Protein AF-0000000074785417 (afdb_homodimer)

Solvent-accessible surface area (backbone atoms only — not comparable to full-atom values): 43803 Å² total; per-residue (Å²): 133,82,87,81,85,87,78,79,74,68,74,88,86,73,84,75,78,75,79,77,82,79,79,73,81,64,69,56,46,67,55,46,48,79,81,77,87,73,81,76,75,79,80,70,82,75,77,81,74,76,72,77,64,80,66,74,60,75,70,67,65,71,69,70,76,46,69,64,57,54,44,50,73,61,47,53,47,48,69,17,45,48,51,49,50,52,49,50,43,44,72,74,61,37,99,59,80,80,42,28,38,32,35,42,69,28,52,47,34,56,50,49,51,57,57,40,71,81,38,90,83,28,35,28,35,31,32,20,74,50,57,67,36,46,55,48,15,56,72,65,48,47,62,73,32,62,93,66,42,67,80,34,47,49,42,26,44,28,46,73,82,44,47,54,74,9,23,32,56,39,80,53,69,75,70,76,70,78,64,80,76,71,71,72,76,69,70,90,64,83,73,78,73,77,67,78,80,70,90,64,78,69,69,54,55,50,64,76,42,40,43,70,76,49,90,66,80,58,18,28,34,36,37,30,50,91,42,46,66,22,61,48,73,45,69,70,57,45,25,51,32,44,33,52,55,58,70,43,33,25,84,89,33,19,37,40,38,34,39,45,69,40,40,57,53,68,46,31,65,40,69,38,28,32,76,49,96,79,31,34,42,33,45,36,34,42,62,16,25,50,53,67,34,31,35,41,40,33,33,32,38,35,46,64,93,81,41,66,44,72,64,67,42,74,43,68,30,27,70,72,52,56,51,57,52,51,52,34,40,44,72,41,64,40,77,44,76,45,48,27,41,31,80,41,61,50,64,87,40,64,65,35,22,59,48,52,54,43,59,63,82,58,60,72,37,77,58,88,64,42,66,56,43,50,23,32,40,31,40,41,40,33,32,47,122,131,86,92,79,75,79,72,63,78,74,81,82,86,84,74,87,72,79,82,73,82,65,81,78,79,64,66,41,26,87,38,51,46,66,85,80,81,72,84,78,72,78,80,69,82,79,74,81,77,75,74,78,65,79,67,72,60,75,71,66,66,72,69,71,76,44,70,66,57,55,43,49,73,72,64,55,38,48,70,14,36,48,50,48,50,52,49,50,42,44,73,75,62,38,100,59,81,80,43,28,37,32,33,41,70,27,52,47,35,59,50,50,51,57,57,40,70,81,37,90,81,27,34,27,36,32,33,21,75,50,59,67,37,46,55,49,17,56,72,63,48,47,61,74,34,62,92,65,43,68,82,33,45,49,42,26,45,29,46,72,83,45,46,55,73,9,23,31,57,39,79,54,67,78,68,79,70,79,67,79,75,72,72,70,75,69,68,91,65,84,72,79,73,78,68,78,82,69,86,65,78,69,73,56,56,50,69,78,42,40,43,70,76,49,93,67,79,58,18,28,33,38,35,31,52,90,42,47,65,22,60,49,75,45,67,70,55,46,24,50,32,43,32,52,56,57,70,45,34,26,86,90,33,19,36,39,39,34,32,46,68,41,40,59,53,66,47,32,65,41,71,38,28,31,78,49,96,77,31,35,41,34,45,36,34,41,61,17,24,50,54,70,34,32,34,41,39,32,34,31,38,35,46,62,93,82,39,66,43,72,65,66,43,73,43,67,30,26,71,73,51,57,50,55,52,49,52,36,41,44,72,40,63,40,78,44,77,46,47,28,41,30,81,41,64,49,63,86,38,65,65,36,22,58,48,57,61,38,60,60,81,61,62,72,39,77,56,88,62,41,69,57,42,50,23,32,39,28,39,41,38,33,32,47,121

Organism: Zingiber officinale (NCBI:txid94328)

pLDDT: mean 76.95, std 28.51, range [14.61, 98.88]

Foldseek 3Di:
DDDDDDDPDPDDDDDPPCPDDPVVVDAQDDFQADADPPPPPPPPDDDPPVPPPPPPPPCPVPPPPALLNVCCQRGDDLVNVVVVQQVLLCVPQNPDGFAEEEEEQCQLVQNQLVSCQPDVSHAYEYEHQDVVSPVVNVVPRQVVPPPCSVVRYWYWHDDLLCQQQTFTFDQPDPPPPPPPPPPPPDPPQPQPPPPDDDPPPPRSRRRRDGPNPDDDAQGQEYEYEPQNLQLPQDLVSSLSSLLSNLVRHDPSKHKYKYKAKDFPQLQAWAKAWADHDQKIKIWTWHHADPVRQKIKIFIKIGGPDPDIDGSSDMGIGHHDDPVSSVVSNVVSPFDDKWKWKWDFDACVDPVCRHHVYGDSPIHTDTDPDDDGDRMMMMMMMTMRD/DDDDDPVCPDDDDDDPDPDDCPVPQDAQPLHLADDDPPDPPPPPDDDDPPPPPPPPPPCPVPPPCALLNVCCQPQGDLRNVVVVQQVLLCVPQNPDGFAEEEEEQCQLVQNQLVSCVPDVSHAYEYEHQDVVSPVVNVVPRQVVPPPCSVVRYWYWHDDLLCQQQTFTFDQPPPPPPPPPPPVPPPPPPPQPPPPDDDPPPPRSRPRRDGPNPDDDAQGQEYEYHPQNLQLPQDLVSSLSSLLSNLVRHDPSKHKYKYKAKDFPQLQAWAWAWADDDQKIKIWTWHHADPVRQKIKIFIKIGGPDPDIDGSSDMGIGHHDDPVSSVVSNVVSPFDDKWKWKWDFDACVDPVCRHHVGGDNPIHTDTDPDDDGDRMMMMMMMTMRD

InterPro domains:
  IPR029063 S-adenosyl-L-methionine-dependent methyltransferase superfamily [G3DSA:3.40.50.150] (209-339)
  IPR029063 S-adenosyl-L-methionine-dependent methyltransferase superfamily [SSF53335] (104-350)

Nearest PDB structures (foldseek):
  8r4z-assembly1_A  TM=6.865E-01  e=2.209E-05  Pseudomonas syringae
  6p3m-assembly1_A-2  TM=7.490E-01  e=6.582E-05  Glaucium flavum
  5koc-assembly1_B  TM=6.719E-01  e=2.992E-05  Thalictrum flavum subsp. glaucum
  8pha-assembly1_A  TM=5.284E-01  e=1.842E-05  Pleurotus sapidus
  1p91-assembly1_A  TM=3.942E-01  e=1.210E-03  Escherichia coli

Radius of gyration: 36.4 Å; Cα contacts (8 Å, |Δi|>4): 1397; chains: 2; bounding box: 126×120×118 Å

Sequence (770 aa):
MGKRGKKHRESPRHRSGGGGDDNDDSLPSAAYDLPLPTDQQELSDPEEKEDNDDGEGADWSSTALSKFHLYQLSVQSPKGDISYMQKFFLMYVGGRFPLHLQEDFCGTALLSCEWLRSDPRRTAVGVDLDLESLNWCFDNNLGKLGADGYSRISLFHGNVLHPQQSCLVTRQEQDLIKDPFLSAQIGSSARVNATEGNGSVNQVTSMTSLMEKYALPNRDIVCAFNYSCCCLHKRKDLILYFKHSLNVLSKKGGIFVMDLYGGVSSECKLRLQRRISNFTYVWEQEEFDILNRKTRISLHFHLGKQHSIRHAFSYDWRLWSIPEIKDCLEEAGFRSIHVWIRKMPDTLDDHNRQEFNADRDVKYEELSSFPQQDAWNAYIVAVSCMGKRGKKHRESPRHRSGGGGDDNDDSLPSAAYDLPLPTDQQELSDPEEKEDNDDGEGADWSSTALSKFHLYQLSVQSPKGDISYMQKFFLMYVGGRFPLHLQEDFCGTALLSCEWLRSDPRRTAVGVDLDLESLNWCFDNNLGKLGADGYSRISLFHGNVLHPQQSCLVTRQEQDLIKDPFLSAQIGSSARVNATEGNGSVNQVTSMTSLMEKYALPNRDIVCAFNYSCCCLHKRKDLILYFKHSLNVLSKKGGIFVMDLYGGVSSECKLRLQRRISNFTYVWEQEEFDILNRKTRISLHFHLGKQHSIRHAFSYDWRLWSIPEIKDCLEEAGFRSIHVWIRKMPDTLDDHNRQEFNADRDVKYEELSSFPQQDAWNAYIVAVSC

Structure (mmCIF, N/CA/C/O backbone):
data_AF-0000000074785417-model_v1
#
loop_
_entity.id
_entity.type
_entity.pdbx_description
1 polymer 'S-adenosyl-L-methionine-dependent methyltransferase superfamily protein'
#
loop_
_atom_site.group_PDB
_atom_site.id
_atom_site.type_symbol
_atom_site.label_atom_id
_atom_site.label_alt_id
_atom_site.label_comp_id
_atom_site.label_asym_id
_atom_site.label_entity_id
_atom_site.label_seq_id
_atom_site.pdbx_PDB_ins_code
_atom_site.Cartn_x
_atom_site.Cartn_y
_atom_site.Cartn_z
_atom_site.occupancy
_atom_site.B_iso_or_equiv
_atom_site.auth_seq_id
_atom_site.auth_comp_id
_atom_site.auth_asym_id
_atom_site.auth_atom_id
_atom_site.pdbx_PDB_model_num
ATOM 1 N N . MET A 1 1 ? 74.125 -39.406 -40.906 1 18.95 1 MET A N 1
ATOM 2 C CA . MET A 1 1 ? 73.688 -38.031 -40.906 1 18.95 1 MET A CA 1
ATOM 3 C C . MET A 1 1 ? 72.438 -37.875 -41.812 1 18.95 1 MET A C 1
ATOM 5 O O . MET A 1 1 ? 71.875 -36.781 -41.938 1 18.95 1 MET A O 1
ATOM 9 N N . GLY A 1 2 ? 72.5 -38.594 -42.812 1 15.21 2 GLY A N 1
ATOM 10 C CA . GLY A 1 2 ? 71.688 -38.188 -43.938 1 15.21 2 GLY A CA 1
ATOM 11 C C . GLY A 1 2 ? 70.188 -38.062 -43.625 1 15.21 2 GLY A C 1
ATOM 12 O O . GLY A 1 2 ? 69.75 -38.438 -42.531 1 15.21 2 GLY A O 1
ATOM 13 N N . LYS A 1 3 ? 69.25 -38.5 -44.531 1 15.13 3 LYS A N 1
ATOM 14 C CA . LYS A 1 3 ? 68.312 -37.875 -45.469 1 15.13 3 LYS A CA 1
ATOM 15 C C . LYS A 1 3 ? 66.938 -37.812 -44.906 1 15.13 3 LYS A C 1
ATOM 17 O O . LYS A 1 3 ? 66.562 -38.594 -44.031 1 15.13 3 LYS A O 1
ATOM 22 N N . ARG A 1 4 ? 65.875 -37.219 -45.625 1 14.78 4 ARG A N 1
ATOM 23 C CA . ARG A 1 4 ? 64.875 -36.156 -45.75 1 14.78 4 ARG A CA 1
ATOM 24 C C . ARG A 1 4 ? 63.469 -36.719 -45.625 1 14.78 4 ARG A C 1
ATOM 26 O O . ARG A 1 4 ? 62.5 -35.969 -45.562 1 14.78 4 ARG A O 1
ATOM 33 N N . GLY A 1 5 ? 63.219 -38.062 -45.906 1 15.16 5 GLY A N 1
ATOM 34 C CA . GLY A 1 5 ? 62.094 -38.281 -46.812 1 15.16 5 GLY A CA 1
ATOM 35 C C . GLY A 1 5 ? 60.75 -37.844 -46.219 1 15.16 5 GLY A C 1
ATOM 36 O O . GLY A 1 5 ? 60.625 -37.719 -45 1 15.16 5 GLY A O 1
ATOM 37 N N . LYS A 1 6 ? 59.75 -37.5 -47.125 1 18.12 6 LYS A N 1
ATOM 38 C CA . LYS A 1 6 ? 58.562 -36.75 -47.531 1 18.12 6 LYS A CA 1
ATOM 39 C C . LYS A 1 6 ? 57.375 -37.156 -46.688 1 18.12 6 LYS A C 1
ATOM 41 O O . LYS A 1 6 ? 57.344 -38.25 -46.094 1 18.12 6 LYS A O 1
ATOM 46 N N . LYS A 1 7 ? 56.188 -36.5 -47 1 17.67 7 LYS A N 1
ATOM 47 C CA . LYS A 1 7 ? 55.125 -35.562 -46.656 1 17.67 7 LYS A CA 1
ATOM 48 C C . LYS A 1 7 ? 53.781 -36.281 -46.594 1 17.67 7 LYS A C 1
ATOM 50 O O . LYS A 1 7 ? 52.75 -35.688 -46.344 1 17.67 7 LYS A O 1
ATOM 55 N N . HIS A 1 8 ? 53.594 -37.625 -47.031 1 16.17 8 HIS A N 1
ATOM 56 C CA . HIS A 1 8 ? 52.438 -37.781 -47.875 1 16.17 8 HIS A CA 1
ATOM 57 C C . HIS A 1 8 ? 51.156 -37.469 -47.125 1 16.17 8 HIS A C 1
ATOM 59 O O . HIS A 1 8 ? 50.094 -37.25 -47.719 1 16.17 8 HIS A O 1
ATOM 65 N N . ARG A 1 9 ? 51.094 -37.781 -45.875 1 17.3 9 ARG A N 1
ATOM 66 C CA . ARG A 1 9 ? 49.906 -38.594 -45.5 1 17.3 9 ARG A CA 1
ATOM 67 C C . ARG A 1 9 ? 48.719 -37.688 -45.25 1 17.3 9 ARG A C 1
ATOM 69 O O . ARG A 1 9 ? 47.781 -38.062 -44.531 1 17.3 9 ARG A O 1
ATOM 76 N N . GLU A 1 10 ? 48.688 -36.406 -45.75 1 18.03 10 GLU A N 1
ATOM 77 C CA . GLU A 1 10 ? 47.75 -35.656 -44.906 1 18.03 10 GLU A CA 1
ATOM 78 C C . GLU A 1 10 ? 46.312 -36.031 -45.219 1 18.03 10 GLU A C 1
ATOM 80 O O . GLU A 1 10 ? 45.375 -35.375 -44.719 1 18.03 10 GLU A O 1
ATOM 85 N N . SER A 1 11 ? 45.938 -37.281 -45.594 1 17.92 11 SER A N 1
ATOM 86 C CA . SER A 1 11 ? 44.75 -37.188 -46.406 1 17.92 11 SER A CA 1
ATOM 87 C C . SER A 1 11 ? 43.719 -36.25 -45.781 1 17.92 11 SER A C 1
ATOM 89 O O . SER A 1 11 ? 43.75 -36 -44.562 1 17.92 11 SER A O 1
ATOM 91 N N . PRO A 1 12 ? 42.562 -35.906 -46.562 1 19 12 PRO A N 1
ATOM 92 C CA . PRO A 1 12 ? 41.688 -34.781 -46.906 1 19 12 PRO A CA 1
ATOM 93 C C . PRO A 1 12 ? 40.688 -34.469 -45.812 1 19 12 PRO A C 1
ATOM 95 O O . PRO A 1 12 ? 40.594 -35.219 -44.812 1 19 12 PRO A O 1
ATOM 98 N N . ARG A 1 13 ? 39.344 -34.25 -46.25 1 18.33 13 ARG A N 1
ATOM 99 C CA . ARG A 1 13 ? 38.406 -33.125 -46.344 1 18.33 13 ARG A CA 1
ATOM 100 C C . ARG A 1 13 ? 37.469 -33.125 -45.156 1 18.33 13 ARG A C 1
ATOM 102 O O . ARG A 1 13 ? 37.188 -32.062 -44.562 1 18.33 13 ARG A O 1
ATOM 109 N N . HIS A 1 14 ? 36.469 -34.219 -45.094 1 17.25 14 HIS A N 1
ATOM 110 C CA . HIS A 1 14 ? 35.094 -33.938 -45.438 1 17.25 14 HIS A CA 1
ATOM 111 C C . HIS A 1 14 ? 34.344 -33.344 -44.25 1 17.25 14 HIS A C 1
ATOM 113 O O . HIS A 1 14 ? 33.594 -32.375 -44.406 1 17.25 14 HIS A O 1
ATOM 119 N N . ARG A 1 15 ? 33.969 -34.062 -43.188 1 19.42 15 ARG A N 1
ATOM 120 C CA . ARG A 1 15 ? 32.562 -34.156 -42.781 1 19.42 15 ARG A CA 1
ATOM 121 C C . ARG A 1 15 ? 32.156 -32.969 -41.875 1 19.42 15 ARG A C 1
ATOM 123 O O . ARG A 1 15 ? 32.594 -32.906 -40.719 1 19.42 15 ARG A O 1
ATOM 130 N N . SER A 1 16 ? 32.281 -31.797 -42.375 1 19.67 16 SER A N 1
ATOM 131 C CA . SER A 1 16 ? 32.031 -30.719 -41.438 1 19.67 16 SER A CA 1
ATOM 132 C C . SER A 1 16 ? 30.625 -30.844 -40.812 1 19.67 16 SER A C 1
ATOM 134 O O . SER A 1 16 ? 29.625 -30.891 -41.531 1 19.67 16 SER A O 1
ATOM 136 N N . GLY A 1 17 ? 30.406 -31.672 -39.812 1 19.05 17 GLY A N 1
ATOM 137 C CA . GLY A 1 17 ? 29.156 -31.828 -39.062 1 19.05 17 GLY A CA 1
ATOM 138 C C . GLY A 1 17 ? 28.516 -30.516 -38.688 1 19.05 17 GLY A C 1
ATOM 139 O O . GLY A 1 17 ? 29.078 -29.734 -37.906 1 19.05 17 GLY A O 1
ATOM 140 N N . GLY A 1 18 ? 27.797 -29.859 -39.562 1 20.8 18 GLY A N 1
ATOM 141 C CA . GLY A 1 18 ? 27.047 -28.625 -39.438 1 20.8 18 GLY A CA 1
ATOM 142 C C . GLY A 1 18 ? 26.031 -28.656 -38.281 1 20.8 18 GLY A C 1
ATOM 143 O O . GLY A 1 18 ? 25.062 -29.406 -38.344 1 20.8 18 GLY A O 1
ATOM 144 N N . GLY A 1 19 ? 26.344 -28.609 -36.969 1 22.03 19 GLY A N 1
ATOM 145 C CA . GLY A 1 19 ? 25.438 -28.578 -35.844 1 22.03 19 GLY A CA 1
ATOM 146 C C . GLY A 1 19 ? 24.422 -27.453 -35.906 1 22.03 19 GLY A C 1
ATOM 147 O O . GLY A 1 19 ? 24.797 -26.281 -35.812 1 22.03 19 GLY A O 1
ATOM 148 N N . GLY A 1 20 ? 23.406 -27.547 -36.781 1 21.86 20 GLY A N 1
ATOM 149 C CA . GLY A 1 20 ? 22.484 -26.453 -36.969 1 21.86 20 GLY A CA 1
ATOM 150 C C . GLY A 1 20 ? 21.984 -25.859 -35.656 1 21.86 20 GLY A C 1
ATOM 151 O O . GLY A 1 20 ? 22.219 -26.438 -34.594 1 21.86 20 GLY A O 1
ATOM 152 N N . ASP A 1 21 ? 20.891 -24.797 -35.781 1 24.66 21 ASP A N 1
ATOM 153 C CA . ASP A 1 21 ? 20.281 -23.562 -35.281 1 24.66 21 ASP A CA 1
ATOM 154 C C . ASP A 1 21 ? 19.203 -23.875 -34.25 1 24.66 21 ASP A C 1
ATOM 156 O O . ASP A 1 21 ? 18.078 -24.25 -34.594 1 24.66 21 ASP A O 1
ATOM 160 N N . ASP A 1 22 ? 19.328 -24.641 -33.25 1 26.78 22 ASP A N 1
ATOM 161 C CA . ASP A 1 22 ? 18.203 -24.75 -32.312 1 26.78 22 ASP A CA 1
ATOM 162 C C . ASP A 1 22 ? 17.75 -23.375 -31.844 1 26.78 22 ASP A C 1
ATOM 164 O O . ASP A 1 22 ? 18.406 -22.75 -31.016 1 26.78 22 ASP A O 1
ATOM 168 N N . ASN A 1 23 ? 17.062 -22.609 -32.625 1 30.3 23 ASN A N 1
ATOM 169 C CA . ASN A 1 23 ? 16.375 -21.359 -32.312 1 30.3 23 ASN A CA 1
ATOM 170 C C . ASN A 1 23 ? 15.5 -21.484 -31.062 1 30.3 23 ASN A C 1
ATOM 172 O O . ASN A 1 23 ? 14.297 -21.734 -31.172 1 30.3 23 ASN A O 1
ATOM 176 N N . ASP A 1 24 ? 15.914 -21.922 -29.922 1 33.5 24 ASP A N 1
ATOM 177 C CA . ASP A 1 24 ? 15.109 -22.109 -28.719 1 33.5 24 ASP A CA 1
ATOM 178 C C . ASP A 1 24 ? 14.664 -20.781 -28.125 1 33.5 24 ASP A C 1
ATOM 180 O O . ASP A 1 24 ? 15.094 -20.422 -27.031 1 33.5 24 ASP A O 1
ATOM 184 N N . ASP A 1 25 ? 14.266 -19.703 -28.828 1 33.28 25 ASP A N 1
ATOM 185 C CA . ASP A 1 25 ? 14.242 -18.406 -28.156 1 33.28 25 ASP A CA 1
ATOM 186 C C . ASP A 1 25 ? 13.062 -18.312 -27.188 1 33.28 25 ASP A C 1
ATOM 188 O O . ASP A 1 25 ? 12.062 -17.656 -27.484 1 33.28 25 ASP A O 1
ATOM 192 N N . SER A 1 26 ? 12.828 -19.156 -26.266 1 41.38 26 SER A N 1
ATOM 193 C CA . SER A 1 26 ? 11.664 -19.016 -25.406 1 41.38 26 SER A CA 1
ATOM 194 C C . SER A 1 26 ? 11.781 -17.781 -24.516 1 41.38 26 SER A C 1
ATOM 196 O O . SER A 1 26 ? 10.906 -17.516 -23.688 1 41.38 26 SER A O 1
ATOM 198 N N . LEU A 1 27 ? 11.867 -16.359 -24.344 1 44.94 27 LEU A N 1
ATOM 199 C CA . LEU A 1 27 ? 11.562 -15.648 -23.109 1 44.94 27 LEU A CA 1
ATOM 200 C C . LEU A 1 27 ? 10.156 -15.055 -23.156 1 44.94 27 LEU A C 1
ATOM 202 O O . LEU A 1 27 ? 9.656 -14.555 -22.141 1 44.94 27 LEU A O 1
ATOM 206 N N . PRO A 1 28 ? 8.781 -15.156 -23.562 1 43 28 PRO A N 1
ATOM 207 C CA . PRO A 1 28 ? 8.039 -14.008 -23.047 1 43 28 PRO A CA 1
ATOM 208 C C . PRO A 1 28 ? 7.402 -14.273 -21.688 1 43 28 PRO A C 1
ATOM 210 O O . PRO A 1 28 ? 6.789 -15.328 -21.484 1 43 28 PRO A O 1
ATOM 213 N N . SER A 1 29 ? 7.219 -14.344 -20.359 1 42.34 29 SER A N 1
ATOM 214 C CA . SER A 1 29 ? 6.488 -14.812 -19.188 1 42.34 29 SER A CA 1
ATOM 215 C C . SER A 1 29 ? 5.918 -13.648 -18.391 1 42.34 29 SER A C 1
ATOM 217 O O . SER A 1 29 ? 5.633 -13.789 -17.188 1 42.34 29 SER A O 1
ATOM 219 N N . ALA A 1 30 ? 5.137 -12.773 -18.25 1 42.56 30 ALA A N 1
ATOM 220 C CA . ALA A 1 30 ? 4.094 -12.609 -17.234 1 42.56 30 ALA A CA 1
ATOM 221 C C . ALA A 1 30 ? 2.754 -13.133 -17.75 1 42.56 30 ALA A C 1
ATOM 223 O O . ALA A 1 30 ? 2.521 -13.195 -18.953 1 42.56 30 ALA A O 1
ATOM 224 N N . ALA A 1 31 ? 1.273 -13.711 -17.172 1 42.28 31 ALA A N 1
ATOM 225 C CA . ALA A 1 31 ? 0.19 -14.57 -17.625 1 42.28 31 ALA A CA 1
ATOM 226 C C . ALA A 1 31 ? -0.135 -14.312 -19.094 1 42.28 31 ALA A C 1
ATOM 228 O O . ALA A 1 31 ? -0.664 -15.195 -19.781 1 42.28 31 ALA A O 1
ATOM 229 N N . TYR A 1 32 ? -0.271 -13.164 -19.484 1 40 32 TYR A N 1
ATOM 230 C CA . TYR A 1 32 ? -0.997 -12.828 -20.703 1 40 32 TYR A CA 1
ATOM 231 C C . TYR A 1 32 ? -0.125 -13.055 -21.938 1 40 32 TYR A C 1
ATOM 233 O O . TYR A 1 32 ? -0.166 -12.266 -22.875 1 40 32 TYR A O 1
ATOM 241 N N . ASP A 1 33 ? 0.965 -13.875 -22 1 37.06 33 ASP A N 1
ATOM 242 C CA . ASP A 1 33 ? 1.891 -13.82 -23.125 1 37.06 33 ASP A CA 1
ATOM 243 C C . ASP A 1 33 ? 1.229 -14.336 -24.406 1 37.06 33 ASP A C 1
ATOM 245 O O . ASP A 1 33 ? 0.128 -14.891 -24.359 1 37.06 33 ASP A O 1
ATOM 249 N N . LEU A 1 34 ? 2.029 -15.367 -25.344 1 35.19 34 LEU A N 1
ATOM 250 C CA . LEU A 1 34 ? 2.307 -15.508 -26.781 1 35.19 34 LEU A CA 1
ATOM 251 C C . LEU A 1 34 ? 1.161 -16.234 -27.484 1 35.19 34 LEU A C 1
ATOM 253 O O . LEU A 1 34 ? 0.647 -17.234 -26.984 1 35.19 34 LEU A O 1
ATOM 257 N N . PRO A 1 35 ? 0.644 -15.719 -28.609 1 35.44 35 PRO A N 1
ATOM 258 C CA . PRO A 1 35 ? -0.21 -16.359 -29.609 1 35.44 35 PRO A CA 1
ATOM 259 C C . PRO A 1 35 ? 0.439 -17.594 -30.234 1 35.44 35 PRO A C 1
ATOM 261 O O . PRO A 1 35 ? 1.667 -17.688 -30.297 1 35.44 35 PRO A O 1
ATOM 264 N N . LEU A 1 36 ? -0.196 -18.812 -30.297 1 33.19 36 LEU A N 1
ATOM 265 C CA . LEU A 1 36 ? 0.116 -19.875 -31.234 1 33.19 36 LEU A CA 1
ATOM 266 C C . LEU A 1 36 ? 0.309 -19.328 -32.656 1 33.19 36 LEU A C 1
ATOM 268 O O . LEU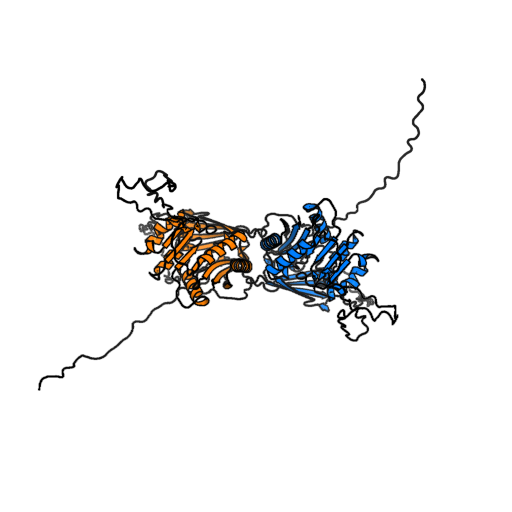 A 1 36 ? -0.298 -18.312 -33 1 33.19 36 LEU A O 1
ATOM 272 N N . PRO A 1 37 ? 1.36 -19.688 -33.5 1 31.31 37 PRO A N 1
ATOM 273 C CA . PRO A 1 37 ? 1.536 -19.344 -34.906 1 31.31 37 PRO A CA 1
ATOM 274 C C . PRO A 1 37 ? 0.258 -19.516 -35.719 1 31.31 37 PRO A C 1
ATOM 276 O O . PRO A 1 37 ? -0.326 -20.609 -35.719 1 31.31 37 PRO A O 1
ATOM 279 N N . THR A 1 38 ? -0.597 -18.547 -35.875 1 29 38 THR A N 1
ATOM 280 C CA . THR A 1 38 ? -1.688 -18.625 -36.844 1 29 38 THR A CA 1
ATOM 281 C C . THR A 1 38 ? -1.145 -18.828 -38.281 1 29 38 THR A C 1
ATOM 283 O O . THR A 1 38 ? -0.416 -17.969 -38.781 1 29 38 THR A O 1
ATOM 286 N N . ASP A 1 39 ? -0.829 -20.094 -38.781 1 27.03 39 ASP A N 1
ATOM 287 C CA . ASP A 1 39 ? -0.845 -20.266 -40.219 1 27.03 39 ASP A CA 1
ATOM 288 C C . ASP A 1 39 ? -2.035 -19.547 -40.844 1 27.03 39 ASP A C 1
ATOM 290 O O . ASP A 1 39 ? -3.189 -19.875 -40.562 1 27.03 39 ASP A O 1
ATOM 294 N N . GLN A 1 40 ? -1.928 -18.375 -41.281 1 26.42 40 GLN A N 1
ATOM 295 C CA . GLN A 1 40 ? -2.801 -17.516 -42.094 1 26.42 40 GLN A CA 1
ATOM 296 C C . GLN A 1 40 ? -3.193 -18.188 -43.406 1 26.42 40 GLN A C 1
ATOM 298 O O . GLN A 1 40 ? -2.541 -17.969 -44.438 1 26.42 40 GLN A O 1
ATOM 303 N N . GLN A 1 41 ? -3.494 -19.516 -43.562 1 25.7 41 GLN A N 1
ATOM 304 C CA . GLN A 1 41 ? -4.031 -19.797 -44.906 1 25.7 41 GLN A CA 1
ATOM 305 C C . GLN A 1 41 ? -5.219 -18.891 -45.219 1 25.7 41 GLN A C 1
ATOM 307 O O . GLN A 1 41 ? -6.105 -18.719 -44.375 1 25.7 41 GLN A O 1
ATOM 312 N N . GLU A 1 42 ? -5.102 -18.047 -46.25 1 24.98 42 GLU A N 1
ATOM 313 C CA . GLU A 1 42 ? -6.023 -17.203 -47 1 24.98 42 GLU A CA 1
ATOM 314 C C . GLU A 1 42 ? -7.273 -17.984 -47.406 1 24.98 42 GLU A C 1
ATOM 316 O O . GLU A 1 42 ? -7.215 -18.844 -48.281 1 24.98 42 GLU A O 1
ATOM 321 N N . LEU A 1 43 ? -8.164 -18.484 -46.531 1 24.5 43 LEU A N 1
ATOM 322 C CA . LEU A 1 43 ? -9.383 -19.094 -47.062 1 24.5 43 LEU A CA 1
ATOM 323 C C . LEU A 1 43 ? -10.141 -18.094 -47.938 1 24.5 43 LEU A C 1
ATOM 325 O O . LEU A 1 43 ? -10.484 -17 -47.469 1 24.5 43 LEU A O 1
ATOM 329 N N . SER A 1 44 ? -9.828 -18.031 -49.25 1 23.17 44 SER A N 1
ATOM 330 C CA . SER A 1 44 ? -10.609 -17.406 -50.344 1 23.17 44 SER A CA 1
ATOM 331 C C . SER A 1 44 ? -12.102 -17.656 -50.156 1 23.17 44 SER A C 1
ATOM 333 O O . SER A 1 44 ? -12.492 -18.625 -49.5 1 23.17 44 SER A O 1
ATOM 335 N N . ASP A 1 45 ? -12.906 -16.656 -50.594 1 22.67 45 ASP A N 1
ATOM 336 C CA . ASP A 1 45 ? -14.352 -16.469 -50.531 1 22.67 45 ASP A CA 1
ATOM 337 C C . ASP A 1 45 ? -15.086 -17.594 -51.25 1 22.67 45 ASP A C 1
ATOM 339 O O . ASP A 1 45 ? -15.023 -17.703 -52.469 1 22.67 45 ASP A O 1
ATOM 343 N N . PRO A 1 46 ? -14.992 -18.906 -50.844 1 25.42 46 PRO A N 1
ATOM 344 C CA . PRO A 1 46 ? -15.758 -19.797 -51.719 1 25.42 46 PRO A CA 1
ATOM 345 C C . PRO A 1 46 ? -17.203 -19.344 -51.906 1 25.42 46 PRO A C 1
ATOM 347 O O . PRO A 1 46 ? -17.75 -18.641 -51.062 1 25.42 46 PRO A O 1
ATOM 350 N N . GLU A 1 47 ? -17.688 -19.156 -53.188 1 23.97 47 GLU A N 1
ATOM 351 C CA . GLU A 1 47 ? -19.047 -19.156 -53.719 1 23.97 47 GLU A CA 1
ATOM 352 C C . GLU A 1 47 ? -19.906 -20.203 -53.031 1 23.97 47 GLU A C 1
ATOM 354 O O . GLU A 1 47 ? -19.406 -21.25 -52.594 1 23.97 47 GLU A O 1
ATOM 359 N N . GLU A 1 48 ? -21.203 -19.828 -52.625 1 21.56 48 GLU A N 1
ATOM 360 C CA . GLU A 1 48 ? -22.266 -20.406 -51.844 1 21.56 48 GLU A CA 1
ATOM 361 C C . GLU A 1 48 ? -22.672 -21.781 -52.375 1 21.56 48 GLU A C 1
ATOM 363 O O . GLU A 1 48 ? -23.844 -22.047 -52.625 1 21.56 48 GLU A O 1
ATOM 368 N N . LYS A 1 49 ? -21.969 -22.438 -53.406 1 25.22 49 LYS A N 1
ATOM 369 C CA . LYS A 1 49 ? -22.734 -23.625 -53.812 1 25.22 49 LYS A CA 1
ATOM 370 C C . LYS A 1 49 ? -23.094 -24.484 -52.594 1 25.22 49 LYS A C 1
ATOM 372 O O . LYS A 1 49 ? -22.266 -24.688 -51.719 1 25.22 49 LYS A O 1
ATOM 377 N N . GLU A 1 50 ? -24.484 -24.672 -52.375 1 23.97 50 GLU A N 1
ATOM 378 C CA . GLU A 1 50 ? -25.281 -25.328 -51.344 1 23.97 50 GLU A CA 1
ATOM 379 C C . GLU A 1 50 ? -24.75 -26.734 -51.062 1 23.97 50 GLU A C 1
ATOM 381 O O . GLU A 1 50 ? -25.484 -27.578 -50.531 1 23.97 50 GLU A O 1
ATOM 386 N N . ASP A 1 51 ? -23.625 -27.125 -51.781 1 24.75 51 ASP A N 1
ATOM 387 C CA . ASP A 1 51 ? -23.531 -28.578 -51.656 1 24.75 51 ASP A CA 1
ATOM 388 C C . ASP A 1 51 ? -23.547 -29.016 -50.188 1 24.75 51 ASP A C 1
ATOM 390 O O . ASP A 1 51 ? -23.031 -28.297 -49.312 1 24.75 51 ASP A O 1
ATOM 394 N N . ASN A 1 52 ? -24.594 -29.922 -49.906 1 25.53 52 ASN A N 1
ATOM 395 C CA . ASN A 1 52 ? -24.953 -30.625 -48.688 1 25.53 52 ASN A CA 1
ATOM 396 C C . ASN A 1 52 ? -23.734 -31.297 -48.031 1 25.53 52 ASN A C 1
ATOM 398 O O . ASN A 1 52 ? -23.531 -32.5 -48.188 1 25.53 52 ASN A O 1
ATOM 402 N N . ASP A 1 53 ? -22.531 -30.844 -48.5 1 26.28 53 ASP A N 1
ATOM 403 C CA . ASP A 1 53 ? -21.469 -31.688 -47.969 1 26.28 53 ASP A CA 1
ATOM 404 C C . ASP A 1 53 ? -21.625 -31.891 -46.469 1 26.28 53 ASP A C 1
ATOM 406 O O . ASP A 1 53 ? -22.016 -30.953 -45.75 1 26.28 53 ASP A O 1
ATOM 410 N N . ASP A 1 54 ? -21.969 -33.188 -46.188 1 27.56 54 ASP A N 1
ATOM 411 C CA . ASP A 1 54 ? -22.016 -33.75 -44.812 1 27.56 54 ASP A CA 1
ATOM 412 C C . ASP A 1 54 ? -20.891 -33.188 -43.969 1 27.56 54 ASP A C 1
ATOM 414 O O . ASP A 1 54 ? -19.703 -33.438 -44.25 1 27.56 54 ASP A O 1
ATOM 418 N N . GLY A 1 55 ? -20.906 -31.875 -43.781 1 27.78 55 GLY A N 1
ATOM 419 C CA . GLY A 1 55 ? -20 -31.203 -42.875 1 27.78 55 GLY A CA 1
ATOM 420 C C . GLY A 1 55 ? -19.594 -32.062 -41.688 1 27.78 55 GLY A C 1
ATOM 421 O O . GLY A 1 55 ? -20.422 -32.438 -40.875 1 27.78 55 GLY A O 1
ATOM 422 N N . GLU A 1 56 ? -18.766 -33.062 -42.031 1 28.59 56 GLU A N 1
ATOM 423 C CA . GLU A 1 56 ? -18.141 -33.719 -40.875 1 28.59 56 GLU A CA 1
ATOM 424 C C . GLU A 1 56 ? -17.938 -32.75 -39.719 1 28.59 56 GLU A C 1
ATOM 426 O O . GLU A 1 56 ? -17.172 -31.781 -39.844 1 28.59 56 GLU A O 1
ATOM 431 N N . GLY A 1 57 ? -19.031 -32.375 -39.125 1 29.72 57 GLY A N 1
ATOM 432 C CA . GLY A 1 57 ? -18.953 -31.75 -37.812 1 29.72 57 GLY A CA 1
ATOM 433 C C . GLY A 1 57 ? -17.734 -32.156 -37.031 1 29.72 57 GLY A C 1
ATOM 434 O O . GLY A 1 57 ? -17.391 -33.344 -37 1 29.72 57 GLY A O 1
ATOM 435 N N . ALA A 1 58 ? -16.672 -31.438 -37.219 1 33.16 58 ALA A N 1
ATOM 436 C CA . ALA A 1 58 ? -15.633 -31.656 -36.219 1 33.16 58 ALA A CA 1
ATOM 437 C C . ALA A 1 58 ? -16.219 -32.25 -34.938 1 33.16 58 ALA A C 1
ATOM 439 O O . ALA A 1 58 ? -17.156 -31.703 -34.375 1 33.16 58 ALA A O 1
ATOM 440 N N . ASP A 1 59 ? -16.469 -33.5 -35 1 31.61 59 ASP A N 1
ATOM 441 C CA . ASP A 1 59 ? -16.719 -34.25 -33.75 1 31.61 59 ASP A CA 1
ATOM 442 C C . ASP A 1 59 ? -16.031 -33.594 -32.562 1 31.61 59 ASP A C 1
ATOM 444 O O . ASP A 1 59 ? -14.828 -33.75 -32.375 1 31.61 59 ASP A O 1
ATOM 448 N N . TRP A 1 60 ? -16.297 -32.344 -32.312 1 35.69 60 TRP A N 1
ATOM 449 C CA . TRP A 1 60 ? -16.141 -32 -30.891 1 35.69 60 TRP A CA 1
ATOM 450 C C . TRP A 1 60 ? -16.453 -33.188 -30 1 35.69 60 TRP A C 1
ATOM 452 O O . TRP A 1 60 ? -17.625 -33.5 -29.766 1 35.69 60 TRP A O 1
ATOM 462 N N . SER A 1 61 ? -16.188 -34.406 -30.422 1 34.41 61 SER A N 1
ATOM 463 C CA . SER A 1 61 ? -16.25 -35.312 -29.281 1 34.41 61 SER A CA 1
ATOM 464 C C . SER A 1 61 ? -16.141 -34.562 -27.969 1 34.41 61 SER A C 1
ATOM 466 O O . SER A 1 61 ? -15.234 -33.75 -27.781 1 34.41 61 SER A O 1
ATOM 468 N N . SER A 1 62 ? -17.234 -34.156 -27.391 1 38.53 62 SER A N 1
ATOM 469 C CA . SER A 1 62 ? -17.625 -33.5 -26.141 1 38.53 62 SER A CA 1
ATOM 470 C C . SER A 1 62 ? -16.578 -33.719 -25.047 1 38.53 62 SER A C 1
ATOM 472 O O . SER A 1 62 ? -16.859 -34.375 -24.047 1 38.53 62 SER A O 1
ATOM 474 N N . THR A 1 63 ? -15.57 -34.281 -25.25 1 43.19 63 THR A N 1
ATOM 475 C CA . THR A 1 63 ? -14.758 -34.312 -24.031 1 43.19 63 THR A CA 1
ATOM 476 C C . THR A 1 63 ? -14.758 -32.938 -23.344 1 43.19 63 THR A C 1
ATOM 478 O O . THR A 1 63 ? -14.273 -31.969 -23.906 1 43.19 63 THR A O 1
ATOM 481 N N . ALA A 1 64 ? -15.828 -32.562 -22.75 1 54.31 64 ALA A N 1
ATOM 482 C CA . ALA A 1 64 ? -16.047 -31.422 -21.891 1 54.31 64 ALA A CA 1
ATOM 483 C C . ALA A 1 64 ? -14.727 -30.875 -21.344 1 54.31 64 ALA A C 1
ATOM 485 O O . ALA A 1 64 ? -14.016 -31.578 -20.609 1 54.31 64 ALA A O 1
ATOM 486 N N . LEU A 1 65 ? -14.133 -29.984 -22.156 1 76.75 65 LEU A N 1
ATOM 487 C CA . LEU A 1 65 ? -12.891 -29.391 -21.656 1 76.75 65 LEU A CA 1
ATOM 488 C C . LEU A 1 65 ? -13.039 -28.953 -20.203 1 76.75 65 LEU A C 1
ATOM 490 O O . LEU A 1 65 ? -14.023 -28.312 -19.844 1 76.75 65 LEU A O 1
ATOM 494 N N . SER A 1 66 ? -12.281 -29.594 -19.391 1 90.81 66 SER A N 1
ATOM 495 C CA . SER A 1 66 ? -12.242 -29.266 -17.969 1 90.81 66 SER A CA 1
ATOM 496 C C . SER A 1 66 ? -11.836 -27.812 -17.734 1 90.81 66 SER A C 1
ATOM 498 O O . SER A 1 66 ? -11.078 -27.25 -18.531 1 90.81 66 SER A O 1
ATOM 500 N N . LYS A 1 67 ? -12.508 -27.172 -16.844 1 94.81 67 LYS A N 1
ATOM 501 C CA . LYS A 1 67 ? -12.141 -25.812 -16.5 1 94.81 67 LYS A CA 1
ATOM 502 C C . LYS A 1 67 ? -10.641 -25.688 -16.234 1 94.81 67 LYS A C 1
ATOM 504 O O . LYS A 1 67 ? -10.039 -24.641 -16.484 1 94.81 67 LYS A O 1
ATOM 509 N N . PHE A 1 68 ? -10.086 -26.797 -15.812 1 96.25 68 PHE A N 1
ATOM 510 C CA . PHE A 1 68 ? -8.656 -26.797 -15.516 1 96.25 68 PHE A CA 1
ATOM 511 C C . PHE A 1 68 ? -7.84 -26.719 -16.797 1 96.25 68 PHE A C 1
ATOM 513 O O . PHE A 1 68 ? -6.824 -26.031 -16.859 1 96.25 68 PHE A O 1
ATOM 520 N N . HIS A 1 69 ? -8.281 -27.453 -17.797 1 94.69 69 HIS A N 1
ATOM 521 C CA . HIS A 1 69 ? -7.609 -27.406 -19.094 1 94.69 69 HIS A CA 1
ATOM 522 C C . HIS A 1 69 ? -7.691 -26 -19.703 1 94.69 69 HIS A C 1
ATOM 524 O O . HIS A 1 69 ? -6.691 -25.484 -20.219 1 94.69 69 HIS A O 1
ATOM 530 N N . LEU A 1 70 ? -8.852 -25.453 -19.672 1 94.44 70 LEU A N 1
ATOM 531 C CA . LEU A 1 70 ? -9.07 -24.109 -20.203 1 94.44 70 LEU A CA 1
ATOM 532 C C . LEU A 1 70 ? -8.219 -23.094 -19.469 1 94.44 70 LEU A C 1
ATOM 534 O O . LEU A 1 70 ? -7.648 -22.188 -20.078 1 94.44 70 LEU A O 1
ATOM 538 N N . TYR A 1 71 ? -8.109 -23.234 -18.188 1 95.69 71 TYR A N 1
ATOM 539 C CA . TYR A 1 71 ? -7.289 -22.359 -17.359 1 95.69 71 TYR A CA 1
ATOM 540 C C . TYR A 1 71 ? -5.828 -22.406 -17.797 1 95.69 71 TYR A C 1
ATOM 542 O O . TYR A 1 71 ? -5.184 -21.375 -17.969 1 95.69 71 TYR A O 1
ATOM 550 N N . GLN A 1 72 ? -5.289 -23.578 -17.938 1 94.62 72 GLN A N 1
ATOM 551 C CA . GLN A 1 72 ? -3.889 -23.766 -18.312 1 94.62 72 GLN A CA 1
ATOM 552 C C . GLN A 1 72 ? -3.572 -23.078 -19.641 1 94.62 72 GLN A C 1
ATOM 554 O O . GLN A 1 72 ? -2.527 -22.438 -19.781 1 94.62 72 GLN A O 1
ATOM 559 N N . LEU A 1 73 ? -4.5 -23.125 -20.547 1 91.69 73 LEU A N 1
ATOM 560 C CA . LEU A 1 73 ? -4.293 -22.562 -21.875 1 91.69 73 LEU A CA 1
ATOM 561 C C . LEU A 1 73 ? -4.387 -21.031 -21.844 1 91.69 73 LEU A C 1
ATOM 563 O O . LEU A 1 73 ? -3.746 -20.344 -22.641 1 91.69 73 LEU A O 1
ATOM 567 N N . SER A 1 74 ? -5.113 -20.516 -20.875 1 90.94 74 SER A N 1
ATOM 568 C CA . SER A 1 74 ? -5.473 -19.109 -20.891 1 90.94 74 SER A CA 1
ATOM 569 C C . SER A 1 74 ? -4.488 -18.281 -20.062 1 90.94 74 SER A C 1
ATOM 571 O O . SER A 1 74 ? -4.207 -17.125 -20.391 1 90.94 74 SER A O 1
ATOM 573 N N . VAL A 1 75 ? -4.016 -18.828 -18.938 1 88.62 75 VAL A N 1
ATOM 574 C CA . VAL A 1 75 ? -3.436 -17.969 -17.906 1 88.62 75 VAL A CA 1
ATOM 575 C C . VAL A 1 75 ? -1.974 -18.359 -17.688 1 88.62 75 VAL A C 1
ATOM 577 O O . VAL A 1 75 ? -1.19 -17.562 -17.156 1 88.62 75 VAL A O 1
ATOM 580 N N . GLN A 1 76 ? -1.551 -19.484 -18.109 1 86.19 76 GLN A N 1
ATOM 581 C CA . GLN A 1 76 ? -0.226 -19.953 -17.734 1 86.19 76 GLN A CA 1
ATOM 582 C C . GLN A 1 76 ? 0.693 -20.062 -18.938 1 86.19 76 GLN A C 1
ATOM 584 O O . GLN A 1 76 ? 0.243 -20.406 -20.047 1 86.19 76 GLN A O 1
ATOM 589 N N . SER A 1 77 ? 1.884 -19.688 -18.766 1 88.31 77 SER A N 1
ATOM 590 C CA . SER A 1 77 ? 3.01 -19.922 -19.672 1 88.31 77 SER A CA 1
ATOM 591 C C . SER A 1 77 ? 4.215 -20.469 -18.922 1 88.31 77 SER A C 1
ATOM 593 O O . SER A 1 77 ? 5.188 -19.75 -18.672 1 88.31 77 SER A O 1
ATOM 595 N N . PRO A 1 78 ? 4.145 -21.75 -18.641 1 94.25 78 PRO A N 1
ATOM 596 C CA . PRO A 1 78 ? 5.137 -22.344 -17.734 1 94.25 78 PRO A CA 1
ATOM 597 C C . PRO A 1 78 ? 6.562 -22.234 -18.281 1 94.25 78 PRO A C 1
ATOM 599 O O . PRO A 1 78 ? 7.504 -22 -17.516 1 94.25 78 PRO A O 1
ATOM 602 N N . LYS A 1 79 ? 6.734 -22.406 -19.578 1 93.75 79 LYS A N 1
ATOM 603 C CA . LYS A 1 79 ? 8.07 -22.344 -20.156 1 93.75 79 LYS A CA 1
ATOM 604 C C . LYS A 1 79 ? 8.695 -20.969 -19.922 1 93.75 79 LYS A C 1
ATOM 606 O O . LYS A 1 79 ? 9.875 -20.875 -19.562 1 93.75 79 LYS A O 1
ATOM 611 N N . GLY A 1 80 ? 7.859 -19.953 -20.141 1 93 80 GLY A N 1
ATOM 612 C CA . GLY A 1 80 ? 8.344 -18.609 -19.875 1 93 80 GLY A CA 1
ATOM 613 C C . GLY A 1 80 ? 8.719 -18.375 -18.422 1 93 80 GLY A C 1
ATOM 614 O O . GLY A 1 80 ? 9.781 -17.828 -18.125 1 93 80 GLY A O 1
ATOM 615 N N . ASP A 1 81 ? 7.902 -18.797 -17.562 1 95.94 81 ASP A N 1
ATOM 616 C CA . ASP A 1 81 ? 8.133 -18.625 -16.125 1 95.94 81 ASP A CA 1
ATOM 617 C C . ASP A 1 81 ? 9.398 -19.359 -15.688 1 95.94 81 ASP A C 1
ATOM 619 O O . ASP A 1 81 ? 10.188 -18.828 -14.906 1 95.94 81 ASP A O 1
ATOM 623 N N . ILE A 1 82 ? 9.586 -20.547 -16.188 1 97.5 82 ILE A N 1
ATOM 624 C CA . ILE A 1 82 ? 10.75 -21.359 -15.836 1 97.5 82 ILE A CA 1
ATOM 625 C C . ILE A 1 82 ? 12.023 -20.688 -16.344 1 97.5 82 ILE A C 1
ATOM 627 O O . ILE A 1 82 ? 13.031 -20.625 -15.633 1 97.5 82 ILE A O 1
ATOM 631 N N . SER A 1 83 ? 11.938 -20.172 -17.562 1 96.06 83 SER A N 1
ATOM 632 C CA . SER A 1 83 ? 13.086 -19.469 -18.109 1 96.06 83 SER A CA 1
ATOM 633 C C . SER A 1 83 ? 13.492 -18.281 -17.234 1 96.06 83 SER A C 1
ATOM 635 O O . SER A 1 83 ? 14.672 -18.094 -16.953 1 96.06 83 SER A O 1
ATOM 637 N N . TYR A 1 84 ? 12.531 -17.547 -16.766 1 96.75 84 TYR A N 1
ATOM 638 C CA . TYR A 1 84 ? 12.828 -16.406 -15.906 1 96.75 84 TYR A CA 1
ATOM 639 C C . TYR A 1 84 ? 13.352 -16.875 -14.547 1 96.75 84 TYR A C 1
ATOM 641 O O . TYR A 1 84 ? 14.289 -16.297 -14.008 1 96.75 84 TYR A O 1
ATOM 649 N N . MET A 1 85 ? 12.781 -17.875 -14.016 1 98.06 85 MET A N 1
ATOM 650 C CA . MET A 1 85 ? 13.234 -18.391 -12.727 1 98.06 85 MET A CA 1
ATOM 651 C C . MET A 1 85 ? 14.688 -18.859 -12.805 1 98.06 85 MET A C 1
ATOM 653 O O . MET A 1 85 ? 15.484 -18.578 -11.906 1 98.06 85 MET A O 1
ATOM 657 N N . GLN A 1 86 ? 14.969 -19.562 -13.883 1 97.81 86 GLN A N 1
ATOM 658 C CA . GLN A 1 86 ? 16.344 -20 -14.07 1 97.81 86 GLN A CA 1
ATOM 659 C C . GLN A 1 86 ? 17.297 -18.812 -14.211 1 97.81 86 GLN A C 1
ATOM 661 O O . GLN A 1 86 ? 18.375 -18.797 -13.625 1 97.81 86 GLN A O 1
ATOM 666 N N . LYS A 1 87 ? 16.844 -17.875 -14.984 1 97.62 87 LYS A N 1
ATOM 667 C CA . LYS A 1 87 ? 17.625 -16.656 -15.141 1 97.62 87 LYS A CA 1
ATOM 668 C C . LYS A 1 87 ? 17.875 -15.977 -13.797 1 97.62 87 LYS A C 1
ATOM 670 O O . LYS A 1 87 ? 19.016 -15.625 -13.469 1 97.62 87 LYS A O 1
ATOM 675 N N . PHE A 1 88 ? 16.812 -15.805 -13.008 1 98.5 88 PHE A N 1
ATOM 676 C CA . PHE A 1 88 ? 16.922 -15.172 -11.703 1 98.5 88 PHE A CA 1
ATOM 677 C C . PHE A 1 88 ? 17.891 -15.945 -10.805 1 98.5 88 PHE A C 1
ATOM 679 O O . PHE A 1 88 ? 18.75 -15.352 -10.148 1 98.5 88 PHE A O 1
ATOM 686 N N . PHE A 1 89 ? 17.766 -17.266 -10.812 1 98.38 89 PHE A N 1
ATOM 687 C CA . PHE A 1 89 ? 18.609 -18.094 -9.961 1 98.38 89 PHE A CA 1
ATOM 688 C C . PHE A 1 89 ? 20.078 -17.938 -10.336 1 98.38 89 PHE A C 1
ATOM 690 O O . PHE A 1 89 ? 20.922 -17.766 -9.461 1 98.38 89 PHE A O 1
ATOM 697 N N . LEU A 1 90 ? 20.312 -18 -11.57 1 97.81 90 LEU A N 1
ATOM 698 C CA . LEU A 1 90 ? 21.688 -17.891 -12.031 1 97.81 90 LEU A CA 1
ATOM 699 C C . LEU A 1 90 ? 22.25 -16.5 -11.758 1 97.81 90 LEU A C 1
ATOM 701 O O . LEU A 1 90 ? 23.438 -16.359 -11.445 1 97.81 90 LEU A O 1
ATOM 705 N N . MET A 1 91 ? 21.469 -15.531 -11.867 1 97.44 91 MET A N 1
ATOM 706 C CA . MET A 1 91 ? 21.891 -14.148 -11.688 1 97.44 91 MET A CA 1
ATOM 707 C C . MET A 1 91 ? 22.203 -13.867 -10.219 1 97.44 91 MET A C 1
ATOM 709 O O . MET A 1 91 ? 23.188 -13.195 -9.898 1 97.44 91 MET A O 1
ATOM 713 N N . TYR A 1 92 ? 21.375 -14.398 -9.328 1 97.62 92 TYR A N 1
ATOM 714 C CA . TYR A 1 92 ? 21.453 -13.898 -7.961 1 97.62 92 TYR A CA 1
ATOM 715 C C . TYR A 1 92 ? 22.078 -14.93 -7.035 1 97.62 92 TYR A C 1
ATOM 717 O O . TYR A 1 92 ? 22.578 -14.586 -5.957 1 97.62 92 TYR A O 1
ATOM 725 N N . VAL A 1 93 ? 21.984 -16.109 -7.328 1 95.94 93 VAL A N 1
ATOM 726 C CA . VAL A 1 93 ? 22.656 -17.172 -6.578 1 95.94 93 VAL A CA 1
ATOM 727 C C . VAL A 1 93 ? 23.875 -17.656 -7.344 1 95.94 93 VAL A C 1
ATOM 729 O O . VAL A 1 93 ? 25 -17.547 -6.855 1 95.94 93 VAL A O 1
ATOM 732 N N . GLY A 1 94 ? 23.734 -18.078 -8.523 1 93.38 94 GLY A N 1
ATOM 733 C CA . GLY A 1 94 ? 24.812 -18.5 -9.391 1 93.38 94 GLY A CA 1
ATOM 734 C C . GLY A 1 94 ? 25.516 -19.75 -8.898 1 93.38 94 GLY A C 1
ATOM 735 O O . GLY A 1 94 ? 25.062 -20.391 -7.945 1 93.38 94 GLY A O 1
ATOM 736 N N . GLY A 1 95 ? 26.5 -20.25 -9.68 1 93.75 95 GLY A N 1
ATOM 737 C CA . GLY A 1 95 ? 27.391 -21.328 -9.289 1 93.75 95 GLY A CA 1
ATOM 738 C C . GLY A 1 95 ? 26.844 -22.703 -9.594 1 93.75 95 GLY A C 1
ATOM 739 O O . GLY A 1 95 ? 27.594 -23.688 -9.609 1 93.75 95 GLY A O 1
ATOM 740 N N . ARG A 1 96 ? 25.562 -22.812 -9.734 1 95.25 96 ARG A N 1
ATOM 741 C CA . ARG A 1 96 ? 24.938 -24.094 -10.047 1 95.25 96 ARG A CA 1
ATOM 742 C C . ARG A 1 96 ? 23.562 -23.891 -10.672 1 95.25 96 ARG A C 1
ATOM 744 O O . ARG A 1 96 ? 23 -22.797 -10.594 1 95.25 96 ARG A O 1
ATOM 751 N N . PHE A 1 97 ? 23.062 -24.938 -11.289 1 96.56 97 PHE A N 1
ATOM 752 C CA . PHE A 1 97 ? 21.703 -24.891 -11.812 1 96.56 97 PHE A CA 1
ATOM 753 C C . PHE A 1 97 ? 20.703 -25.359 -10.758 1 96.56 97 PHE A C 1
ATOM 755 O O . PHE A 1 97 ? 21 -26.25 -9.969 1 96.56 97 PHE A O 1
ATOM 762 N N . PRO A 1 98 ? 19.547 -24.734 -10.719 1 97.81 98 PRO A N 1
ATOM 763 C CA . PRO A 1 98 ? 18.531 -25.156 -9.758 1 97.81 98 PRO A CA 1
ATOM 764 C C . PRO A 1 98 ? 17.891 -26.5 -10.117 1 97.81 98 PRO A C 1
ATOM 766 O O . PRO A 1 98 ? 17.641 -26.766 -11.297 1 97.81 98 PRO A O 1
ATOM 769 N N . LEU A 1 99 ? 17.688 -27.312 -9.164 1 98.19 99 LEU A N 1
ATOM 770 C CA . LEU A 1 99 ? 17.156 -28.656 -9.398 1 98.19 99 LEU A CA 1
ATOM 771 C C . LEU A 1 99 ? 15.836 -28.859 -8.672 1 98.19 99 LEU A C 1
ATOM 773 O O . LEU A 1 99 ? 14.945 -29.547 -9.172 1 98.19 99 LEU A O 1
ATOM 777 N N . HIS A 1 100 ? 15.672 -28.281 -7.559 1 98.56 100 HIS A N 1
ATOM 778 C CA . HIS A 1 100 ? 14.531 -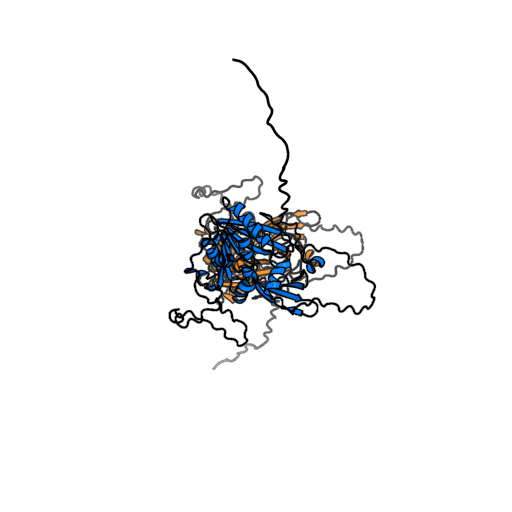28.562 -6.695 1 98.56 100 HIS A CA 1
ATOM 779 C C . HIS A 1 100 ? 13.586 -27.375 -6.609 1 98.56 100 HIS A C 1
ATOM 781 O O . HIS A 1 100 ? 13.961 -26.312 -6.086 1 98.56 100 HIS A O 1
ATOM 787 N N . LEU A 1 101 ? 12.367 -27.547 -7.113 1 98.75 101 LEU A N 1
ATOM 788 C CA . LEU A 1 101 ? 11.367 -26.5 -7.195 1 98.75 101 LEU A CA 1
ATOM 789 C C . LEU A 1 101 ? 10.211 -26.781 -6.25 1 98.75 101 LEU A C 1
ATOM 791 O O . LEU A 1 101 ? 9.758 -27.922 -6.129 1 98.75 101 LEU A O 1
ATOM 795 N N . GLN A 1 102 ? 9.797 -25.766 -5.582 1 98.81 102 GLN A N 1
ATOM 796 C CA . GLN A 1 102 ? 8.5 -25.812 -4.914 1 98.81 102 GLN A CA 1
ATOM 797 C C . GLN A 1 102 ? 7.539 -24.766 -5.5 1 98.81 102 GLN A C 1
ATOM 799 O O . GLN A 1 102 ? 7.875 -23.594 -5.594 1 98.81 102 GLN A O 1
ATOM 804 N N . GLU A 1 103 ? 6.41 -25.234 -5.926 1 98.75 103 GLU A N 1
ATOM 805 C CA . GLU A 1 103 ? 5.336 -24.406 -6.453 1 98.75 103 GLU A CA 1
ATOM 806 C C . GLU A 1 103 ? 4.188 -24.281 -5.461 1 98.75 103 GLU A C 1
ATOM 808 O O . GLU A 1 103 ? 3.383 -25.203 -5.32 1 98.75 103 GLU A O 1
ATOM 813 N N . ASP A 1 104 ? 4.117 -23.156 -4.805 1 98.75 104 ASP A N 1
ATOM 814 C CA . ASP A 1 104 ? 3.002 -22.891 -3.906 1 98.75 104 ASP A CA 1
ATOM 815 C C . ASP A 1 104 ? 1.792 -22.359 -4.676 1 98.75 104 ASP A C 1
ATOM 817 O O . ASP A 1 104 ? 1.944 -21.688 -5.699 1 98.75 104 ASP A O 1
ATOM 821 N N . PHE A 1 105 ? 0.532 -22.703 -4.168 1 98.44 105 PHE A N 1
ATOM 822 C CA . PHE A 1 105 ? -0.685 -22.406 -4.918 1 98.44 105 PHE A CA 1
ATOM 823 C C . PHE A 1 105 ? -0.628 -23.047 -6.305 1 98.44 105 PHE A C 1
ATOM 825 O O . PHE A 1 105 ? -0.909 -22.375 -7.305 1 98.44 105 PHE A O 1
ATOM 832 N N . CYS A 1 106 ? -0.338 -24.312 -6.359 1 98.19 106 CYS A N 1
ATOM 833 C CA . CYS A 1 106 ? 0.136 -24.891 -7.613 1 98.19 106 CYS A CA 1
ATOM 834 C C . CYS A 1 106 ? -1.032 -25.25 -8.523 1 98.19 106 CYS A C 1
ATOM 836 O O . CYS A 1 106 ? -0.84 -25.5 -9.711 1 98.19 106 CYS A O 1
ATOM 838 N N . GLY A 1 107 ? -2.256 -25.266 -8.008 1 97.38 107 GLY A N 1
ATOM 839 C CA . GLY A 1 107 ? -3.381 -25.672 -8.828 1 97.38 107 GLY A CA 1
ATOM 840 C C . GLY A 1 107 ? -3.188 -27.047 -9.461 1 97.38 107 GLY A C 1
ATOM 841 O O . GLY A 1 107 ? -2.986 -28.031 -8.758 1 97.38 107 GLY A O 1
ATOM 842 N N . THR A 1 108 ? -3.094 -27.047 -10.805 1 96.94 108 THR A N 1
ATOM 843 C CA . THR A 1 108 ? -2.938 -28.281 -11.547 1 96.94 108 THR A CA 1
ATOM 844 C C . THR A 1 108 ? -1.463 -28.656 -11.672 1 96.94 108 THR A C 1
ATOM 846 O O . THR A 1 108 ? -1.11 -29.578 -12.422 1 96.94 108 THR A O 1
ATOM 849 N N . ALA A 1 109 ? -0.596 -27.938 -11.031 1 97.5 109 ALA A N 1
ATOM 850 C CA . ALA A 1 109 ? 0.844 -28.172 -10.984 1 97.5 109 ALA A CA 1
ATOM 851 C C . ALA A 1 109 ? 1.437 -28.25 -12.391 1 97.5 109 ALA A C 1
ATOM 853 O O . ALA A 1 109 ? 2.342 -29.047 -12.641 1 97.5 109 ALA A O 1
ATOM 854 N N . LEU A 1 110 ? 0.898 -27.484 -13.336 1 97.31 110 LEU A N 1
ATOM 855 C CA . LEU A 1 110 ? 1.399 -27.469 -14.703 1 97.31 110 LEU A CA 1
ATOM 856 C C . LEU A 1 110 ? 2.855 -27.016 -14.734 1 97.31 110 LEU A C 1
ATOM 858 O O . LEU A 1 110 ? 3.674 -27.594 -15.453 1 97.31 110 LEU A O 1
ATOM 862 N N . LEU A 1 111 ? 3.143 -25.969 -14.023 1 97.81 111 LEU A N 1
ATOM 863 C CA . LEU A 1 111 ? 4.5 -25.438 -13.984 1 97.81 111 LEU A CA 1
ATOM 864 C C . LEU A 1 111 ? 5.473 -26.469 -13.438 1 97.81 111 LEU A C 1
ATOM 866 O O . LEU A 1 111 ? 6.566 -26.656 -13.977 1 97.81 111 LEU A O 1
ATOM 870 N N . SER A 1 112 ? 5.094 -27.125 -12.367 1 97.75 112 SER A N 1
ATOM 871 C CA . SER A 1 112 ? 5.918 -28.172 -11.773 1 97.75 112 SER A CA 1
ATOM 872 C C . SER A 1 112 ? 6.191 -29.297 -12.773 1 97.75 112 SER A C 1
ATOM 874 O O . SER A 1 112 ? 7.32 -29.781 -12.875 1 97.75 112 SER A O 1
ATOM 876 N N . CYS A 1 113 ? 5.148 -29.703 -13.461 1 96.69 113 CYS A N 1
ATOM 877 C CA . CYS A 1 113 ? 5.301 -30.766 -14.438 1 96.69 113 CYS A CA 1
ATOM 878 C C . CYS A 1 113 ? 6.238 -30.344 -15.562 1 96.69 113 CYS A C 1
ATOM 880 O O . CYS A 1 113 ? 7.102 -31.125 -15.984 1 96.69 113 CYS A O 1
ATOM 882 N N . GLU A 1 114 ? 6.059 -29.125 -16.047 1 96.19 114 GLU A N 1
ATOM 883 C CA . GLU A 1 114 ? 6.949 -28.609 -17.078 1 96.19 114 GLU A CA 1
ATOM 884 C C . GLU A 1 114 ? 8.391 -28.531 -16.578 1 96.19 114 GLU A C 1
ATOM 886 O O . GLU A 1 114 ? 9.328 -28.828 -17.328 1 96.19 114 GLU A O 1
ATOM 891 N N . TRP A 1 115 ? 8.586 -28.156 -15.375 1 97.38 115 TRP A N 1
ATOM 892 C CA . TRP A 1 115 ? 9.891 -28.078 -14.734 1 97.38 115 TRP A CA 1
ATOM 893 C C . TRP A 1 115 ? 10.617 -29.422 -14.805 1 97.38 115 TRP A C 1
ATOM 895 O O . TRP A 1 115 ? 11.82 -29.469 -15.07 1 97.38 115 TRP A O 1
ATOM 905 N N . LEU A 1 116 ? 9.938 -30.5 -14.656 1 96.56 116 LEU A N 1
ATOM 906 C CA . LEU A 1 116 ? 10.516 -31.828 -14.578 1 96.56 116 LEU A CA 1
ATOM 907 C C . LEU A 1 116 ? 10.93 -32.312 -15.961 1 96.56 116 LEU A C 1
ATOM 909 O O . LEU A 1 116 ? 11.734 -33.25 -16.078 1 96.56 116 LEU A O 1
ATOM 913 N N . ARG A 1 117 ? 10.43 -31.75 -16.984 1 93 117 ARG A N 1
ATOM 914 C CA . ARG A 1 117 ? 10.633 -32.25 -18.344 1 93 117 ARG A CA 1
ATOM 915 C C . ARG A 1 117 ? 12.055 -31.969 -18.812 1 93 117 ARG A C 1
ATOM 917 O O . ARG A 1 117 ? 12.602 -32.719 -19.625 1 93 117 ARG A O 1
ATOM 924 N N . SER A 1 118 ? 12.664 -30.953 -18.391 1 87.44 118 SER A N 1
ATOM 925 C CA . SER A 1 118 ? 13.891 -30.453 -19 1 87.44 118 SER A CA 1
ATOM 926 C C . SER A 1 118 ? 15.117 -31.125 -18.406 1 87.44 118 SER A C 1
ATOM 928 O O . SER A 1 118 ? 16.203 -31.094 -19 1 87.44 118 SER A O 1
ATOM 930 N N . ASP A 1 119 ? 15.07 -31.672 -17.266 1 91.69 119 ASP A N 1
ATOM 931 C CA . ASP A 1 119 ? 16.203 -32.281 -16.578 1 91.69 119 ASP A CA 1
ATOM 932 C C . ASP A 1 119 ? 15.742 -33.406 -15.656 1 91.69 119 ASP A C 1
ATOM 934 O O . ASP A 1 119 ? 14.984 -33.188 -14.711 1 91.69 119 ASP A O 1
ATOM 938 N N . PRO A 1 120 ? 16.219 -34.656 -15.891 1 92.38 120 PRO A N 1
ATOM 939 C CA . PRO A 1 120 ? 15.766 -35.812 -15.102 1 92.38 120 PRO A CA 1
ATOM 940 C C . PRO A 1 120 ? 16.219 -35.719 -13.648 1 92.38 120 PRO A C 1
ATOM 942 O O . PRO A 1 120 ? 15.734 -36.5 -12.812 1 92.38 120 PRO A O 1
ATOM 945 N N . ARG A 1 121 ? 17.156 -34.844 -13.297 1 95.25 121 ARG A N 1
ATOM 946 C CA . ARG A 1 121 ? 17.609 -34.688 -11.922 1 95.25 121 ARG A CA 1
ATOM 947 C C . ARG A 1 121 ? 16.656 -33.812 -11.125 1 95.25 121 ARG A C 1
ATOM 949 O O . ARG A 1 121 ? 16.719 -33.75 -9.891 1 95.25 121 ARG A O 1
ATOM 956 N N . ARG A 1 122 ? 15.734 -33.125 -11.789 1 96.62 122 ARG A N 1
ATOM 957 C CA . ARG A 1 122 ? 14.883 -32.125 -11.156 1 96.62 122 ARG A CA 1
ATOM 958 C C . ARG A 1 122 ? 13.75 -32.781 -10.375 1 96.62 122 ARG A C 1
ATOM 960 O O . ARG A 1 122 ? 13.234 -33.844 -10.789 1 96.62 122 ARG A O 1
ATOM 967 N N . THR A 1 123 ? 13.438 -32.188 -9.219 1 97.5 123 THR A N 1
ATOM 968 C CA . THR A 1 123 ? 12.266 -32.562 -8.438 1 97.5 123 THR A CA 1
ATOM 969 C C . THR A 1 123 ? 11.344 -31.359 -8.227 1 97.5 123 THR A C 1
ATOM 971 O O . THR A 1 123 ? 11.766 -30.219 -8.375 1 97.5 123 THR A O 1
ATOM 974 N N . ALA A 1 124 ? 10.094 -31.703 -7.949 1 97.94 124 ALA A N 1
ATOM 975 C CA . ALA A 1 124 ? 9.125 -30.625 -7.727 1 97.94 124 ALA A CA 1
ATOM 976 C C . ALA A 1 124 ? 8.195 -30.953 -6.566 1 97.94 124 ALA A C 1
ATOM 978 O O . ALA A 1 124 ? 7.836 -32.125 -6.359 1 97.94 124 ALA A O 1
ATOM 979 N N . VAL A 1 125 ? 7.918 -29.953 -5.801 1 97.88 125 VAL A N 1
ATOM 980 C CA . VAL A 1 125 ? 6.902 -30 -4.754 1 97.88 125 VAL A CA 1
ATOM 981 C C . VAL A 1 125 ? 5.785 -29 -5.066 1 97.88 125 VAL A C 1
ATOM 983 O O . VAL A 1 125 ? 6.055 -27.859 -5.426 1 97.88 125 VAL A O 1
ATOM 986 N N . GLY A 1 126 ? 4.543 -29.453 -5.023 1 98.12 126 GLY A N 1
ATOM 987 C CA . GLY A 1 126 ? 3.393 -28.578 -5.172 1 98.12 126 GLY A CA 1
ATOM 988 C C . GLY A 1 126 ? 2.488 -28.562 -3.955 1 98.12 126 GLY A C 1
ATOM 989 O O . GLY A 1 126 ? 2.244 -29.609 -3.346 1 98.12 126 GLY A O 1
ATOM 990 N N . VAL A 1 127 ? 2.061 -27.391 -3.547 1 98.06 127 VAL A N 1
ATOM 991 C CA . VAL A 1 127 ? 1.135 -27.25 -2.43 1 98.06 127 VAL A CA 1
ATOM 992 C C . VAL A 1 127 ? -0.1 -26.469 -2.871 1 98.06 127 VAL A C 1
ATOM 994 O O . VAL A 1 127 ? 0.018 -25.406 -3.5 1 98.06 127 VAL A O 1
ATOM 997 N N . ASP A 1 128 ? -1.266 -27 -2.596 1 98 128 ASP A N 1
ATOM 998 C CA . ASP A 1 128 ? -2.496 -26.297 -2.924 1 98 128 ASP A CA 1
ATOM 999 C C . ASP A 1 128 ? -3.633 -26.703 -1.989 1 98 128 ASP A C 1
ATOM 1001 O O . ASP A 1 128 ? -3.652 -27.828 -1.482 1 98 128 ASP A O 1
ATOM 1005 N N . LEU A 1 129 ? -4.586 -25.812 -1.854 1 96.94 129 LEU A N 1
ATOM 1006 C CA . LEU A 1 129 ? -5.762 -26.047 -1.023 1 96.94 129 LEU A CA 1
ATOM 1007 C C . LEU A 1 129 ? -6.832 -26.812 -1.802 1 96.94 129 LEU A C 1
ATOM 1009 O O . LEU A 1 129 ? -7.758 -27.359 -1.209 1 96.94 129 LEU A O 1
ATOM 1013 N N . ASP A 1 130 ? -6.75 -26.797 -3.07 1 96.38 130 ASP A N 1
ATOM 1014 C CA . ASP A 1 130 ? -7.789 -27.375 -3.92 1 96.38 130 ASP A CA 1
ATOM 1015 C C . ASP A 1 130 ? -7.449 -28.812 -4.301 1 96.38 130 ASP A C 1
ATOM 1017 O O . ASP A 1 130 ? -6.754 -29.062 -5.289 1 96.38 130 ASP A O 1
ATOM 1021 N N . LEU A 1 131 ? -8.062 -29.719 -3.66 1 94.56 131 LEU A N 1
ATOM 1022 C CA . LEU A 1 131 ? -7.797 -31.141 -3.898 1 94.56 131 LEU A CA 1
ATOM 1023 C C . LEU A 1 131 ? -8.227 -31.547 -5.305 1 94.56 131 LEU A C 1
ATOM 1025 O O . LEU A 1 131 ? -7.578 -32.375 -5.938 1 94.56 131 LEU A O 1
ATOM 1029 N N . GLU A 1 132 ? -9.266 -30.953 -5.773 1 94.62 132 GLU A N 1
ATOM 1030 C CA . GLU A 1 132 ? -9.758 -31.281 -7.105 1 94.62 132 GLU A CA 1
ATOM 1031 C C . GLU A 1 132 ? -8.719 -30.984 -8.172 1 94.62 132 GLU A C 1
ATOM 1033 O O . GLU A 1 132 ? -8.5 -31.781 -9.086 1 94.62 132 GLU A O 1
ATOM 1038 N N . SER A 1 133 ? -8.102 -29.828 -8.062 1 96.31 133 SER A N 1
ATOM 1039 C CA . SER A 1 133 ? -7.074 -29.438 -9.031 1 96.31 133 SER A CA 1
ATOM 1040 C C . SER A 1 133 ? -5.859 -30.359 -8.938 1 96.31 133 SER A C 1
ATOM 1042 O O . SER A 1 133 ? -5.27 -30.719 -9.961 1 96.31 133 SER A O 1
ATOM 1044 N N . LEU A 1 134 ? -5.484 -30.766 -7.77 1 95.5 134 LEU A N 1
ATOM 1045 C CA . LEU A 1 134 ? -4.363 -31.672 -7.574 1 95.5 134 LEU A CA 1
ATOM 1046 C C . LEU A 1 134 ? -4.652 -33.031 -8.203 1 95.5 134 LEU A C 1
ATOM 1048 O O . LEU A 1 134 ? -3.801 -33.594 -8.898 1 95.5 134 LEU A O 1
ATOM 1052 N N . ASN A 1 135 ? -5.824 -33.5 -7.977 1 92.62 135 ASN A N 1
ATOM 1053 C CA . ASN A 1 135 ? -6.219 -34.781 -8.547 1 92.62 135 ASN A CA 1
ATOM 1054 C C . ASN A 1 135 ? -6.238 -34.719 -10.078 1 92.62 135 ASN A C 1
ATOM 1056 O O . ASN A 1 135 ? -5.828 -35.688 -10.742 1 92.62 135 ASN A O 1
ATOM 1060 N N . TRP A 1 136 ? -6.746 -33.625 -10.555 1 94.19 136 TRP A N 1
ATOM 1061 C CA . TRP A 1 136 ? -6.785 -33.438 -12 1 94.19 136 TRP A CA 1
ATOM 1062 C C . TRP A 1 136 ? -5.379 -33.5 -12.594 1 94.19 136 TRP A C 1
ATOM 1064 O O . TRP A 1 136 ? -5.188 -34 -13.703 1 94.19 136 TRP A O 1
ATOM 1074 N N . CYS A 1 137 ? -4.414 -33.031 -11.914 1 93.88 137 CYS A N 1
ATOM 1075 C CA . CYS A 1 137 ? -3.02 -33.062 -12.344 1 93.88 137 CYS A CA 1
ATOM 1076 C C . CYS A 1 137 ? -2.559 -34.5 -12.594 1 93.88 137 CYS A C 1
ATOM 1078 O O . CYS A 1 137 ? -1.882 -34.781 -13.586 1 93.88 137 CYS A O 1
ATOM 1080 N N . PHE A 1 138 ? -2.887 -35.438 -11.789 1 88.62 138 PHE A N 1
ATOM 1081 C CA . PHE A 1 138 ? -2.465 -36.812 -11.914 1 88.62 138 PHE A CA 1
ATOM 1082 C C . PHE A 1 138 ? -2.98 -37.438 -13.219 1 88.62 138 PHE A C 1
ATOM 1084 O O . PHE A 1 138 ? -2.248 -38.125 -13.914 1 88.62 138 PHE A O 1
ATOM 1091 N N . ASP A 1 139 ? -4.09 -37.031 -13.516 1 84.56 139 ASP A N 1
ATOM 1092 C CA . ASP A 1 139 ? -4.77 -37.625 -14.648 1 84.56 139 ASP A CA 1
ATOM 1093 C C . ASP A 1 139 ? -4.367 -36.969 -15.961 1 84.56 139 ASP A C 1
ATOM 1095 O O . ASP A 1 139 ? -4.387 -37.594 -17.016 1 84.56 139 ASP A O 1
ATOM 1099 N N . ASN A 1 140 ? -3.941 -35.75 -15.852 1 91.69 140 ASN A N 1
ATOM 1100 C CA . ASN A 1 140 ? -3.881 -35 -17.094 1 91.69 140 ASN A CA 1
ATOM 1101 C C . ASN A 1 140 ? -2.482 -34.438 -17.344 1 91.69 140 ASN A C 1
ATOM 1103 O O . ASN A 1 140 ? -2.074 -34.25 -18.484 1 91.69 140 ASN A O 1
ATOM 1107 N N . ASN A 1 141 ? -1.766 -34.094 -16.297 1 93.25 141 ASN A N 1
ATOM 1108 C CA . ASN A 1 141 ? -0.455 -33.469 -16.484 1 93.25 141 ASN A CA 1
ATOM 1109 C C . ASN A 1 141 ? 0.672 -34.469 -16.172 1 93.25 141 ASN A C 1
ATOM 1111 O O . ASN A 1 141 ? 1.638 -34.562 -16.938 1 93.25 141 ASN A O 1
ATOM 1115 N N . LEU A 1 142 ? 0.562 -35.188 -15.133 1 89.81 142 LEU A N 1
ATOM 1116 C CA . LEU A 1 142 ? 1.626 -36.094 -14.719 1 89.81 142 LEU A CA 1
ATOM 1117 C C . LEU A 1 142 ? 1.742 -37.281 -15.672 1 89.81 142 LEU A C 1
ATOM 1119 O O . LEU A 1 142 ? 2.838 -37.781 -15.891 1 89.81 142 LEU A O 1
ATOM 1123 N N . GLY A 1 143 ? 0.609 -37.688 -16.156 1 82.56 143 GLY A N 1
ATOM 1124 C CA . GLY A 1 143 ? 0.617 -38.812 -17.094 1 82.56 143 GLY A CA 1
ATOM 1125 C C . GLY A 1 143 ? 1.469 -38.562 -18.312 1 82.56 143 GLY A C 1
ATOM 1126 O O . GLY A 1 143 ? 1.959 -39.5 -18.953 1 82.56 143 GLY A O 1
ATOM 1127 N N . LYS A 1 144 ? 1.627 -37.312 -18.562 1 83.12 144 LYS A N 1
ATOM 1128 C CA . LYS A 1 144 ? 2.377 -36.938 -19.75 1 83.12 144 LYS A CA 1
ATOM 1129 C C . LYS A 1 144 ? 3.879 -36.938 -19.484 1 83.12 144 LYS A C 1
ATOM 1131 O O . LYS A 1 144 ? 4.684 -36.812 -20.406 1 83.12 144 LYS A O 1
ATOM 1136 N N . LEU A 1 145 ? 3.945 -37.094 -18.141 1 83.75 145 LEU A N 1
ATOM 1137 C CA . LEU A 1 145 ? 5.352 -37.188 -17.75 1 83.75 145 LEU A CA 1
ATOM 1138 C C . LEU A 1 145 ? 5.848 -38.625 -17.859 1 83.75 145 LEU A C 1
ATOM 1140 O O . LEU A 1 145 ? 5.074 -39.562 -17.672 1 83.75 145 LEU A O 1
ATOM 1144 N N . GLY A 1 146 ? 6.762 -39.094 -18.625 1 74.88 146 GLY A N 1
ATOM 1145 C CA . GLY A 1 146 ? 7.344 -40.438 -18.703 1 74.88 146 GLY A CA 1
ATOM 1146 C C . GLY A 1 146 ? 7.281 -41.188 -17.391 1 74.88 146 GLY A C 1
ATOM 1147 O O . GLY A 1 146 ? 6.84 -40.625 -16.375 1 74.88 146 GLY A O 1
ATOM 1148 N N . ALA A 1 147 ? 7.531 -42.531 -17.234 1 67.81 147 ALA A N 1
ATOM 1149 C CA . ALA A 1 147 ? 7.406 -43.438 -16.109 1 67.81 147 ALA A CA 1
ATOM 1150 C C . ALA A 1 147 ? 8.117 -42.906 -14.875 1 67.81 147 ALA A C 1
ATOM 1152 O O . ALA A 1 147 ? 7.668 -43.125 -13.75 1 67.81 147 ALA A O 1
ATOM 1153 N N . ASP A 1 148 ? 9.078 -42 -15.016 1 81.81 148 ASP A N 1
ATOM 1154 C CA . ASP A 1 148 ? 9.836 -41.594 -13.844 1 81.81 148 ASP A CA 1
ATOM 1155 C C . ASP A 1 148 ? 9.312 -40.25 -13.297 1 81.81 148 ASP A C 1
ATOM 1157 O O . ASP A 1 148 ? 9.742 -39.812 -12.2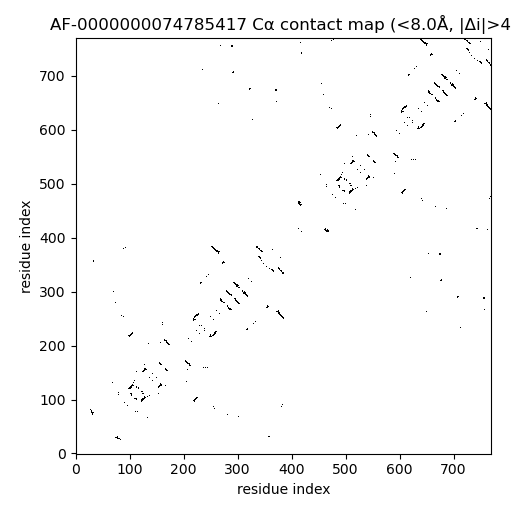34 1 81.81 148 ASP A O 1
ATOM 1161 N N . GLY A 1 149 ? 8.367 -39.688 -13.898 1 78.69 149 GLY A N 1
ATOM 1162 C CA . GLY A 1 149 ? 7.863 -38.375 -13.492 1 78.69 149 GLY A CA 1
ATOM 1163 C C . GLY A 1 149 ? 7.133 -38.406 -12.164 1 78.69 149 GLY A C 1
ATOM 1164 O O . GLY A 1 149 ? 7.289 -37.5 -11.344 1 78.69 149 GLY A O 1
ATOM 1165 N N . TYR A 1 150 ? 6.484 -39.438 -11.875 1 82 150 TYR A N 1
ATOM 1166 C CA . TYR A 1 150 ? 5.664 -39.562 -10.672 1 82 150 TYR A CA 1
ATOM 1167 C C . TYR A 1 150 ? 6.531 -39.594 -9.422 1 82 150 TYR A C 1
ATOM 1169 O O . TYR A 1 150 ? 6.113 -39.125 -8.359 1 82 150 TYR A O 1
ATOM 1177 N N . SER A 1 151 ? 7.688 -40.062 -9.609 1 87.5 151 SER A N 1
ATOM 1178 C CA . SER A 1 151 ? 8.547 -40.219 -8.438 1 87.5 151 SER A CA 1
ATOM 1179 C C . SER A 1 151 ? 9.297 -38.938 -8.141 1 87.5 151 SER A C 1
ATOM 1181 O O . SER A 1 151 ? 9.875 -38.781 -7.059 1 87.5 151 SER A O 1
ATOM 1183 N N . ARG A 1 152 ? 9.211 -38 -9.047 1 94.5 152 ARG A N 1
ATOM 1184 C CA . ARG A 1 152 ? 10.016 -36.812 -8.898 1 94.5 152 ARG A CA 1
ATOM 1185 C C . ARG A 1 152 ? 9.148 -35.625 -8.477 1 94.5 152 ARG A C 1
ATOM 1187 O O . ARG A 1 152 ? 9.648 -34.5 -8.312 1 94.5 152 ARG A O 1
ATOM 1194 N N . ILE A 1 153 ? 7.84 -35.875 -8.297 1 95.5 153 ILE A N 1
ATOM 1195 C CA . ILE A 1 153 ? 6.957 -34.781 -7.883 1 95.5 153 ILE A CA 1
ATOM 1196 C C . ILE A 1 153 ? 6.164 -35.219 -6.648 1 95.5 153 ILE A C 1
ATOM 1198 O O . ILE A 1 153 ? 5.734 -36.375 -6.547 1 95.5 153 ILE A O 1
ATOM 1202 N N . SER A 1 154 ? 6.082 -34.406 -5.684 1 95.25 154 SER A N 1
ATOM 1203 C CA . SER A 1 154 ? 5.25 -34.562 -4.5 1 95.25 154 SER A CA 1
ATOM 1204 C C . SER A 1 154 ? 4.191 -33.469 -4.406 1 95.25 154 SER A C 1
ATOM 1206 O O . SER A 1 154 ? 4.523 -32.281 -4.266 1 95.25 154 SER A O 1
ATOM 1208 N N . LEU A 1 155 ? 2.949 -33.844 -4.484 1 96.12 155 LEU A N 1
ATOM 1209 C CA . LEU A 1 155 ? 1.85 -32.875 -4.375 1 96.12 155 LEU A CA 1
ATOM 1210 C C . LEU A 1 155 ? 1.199 -32.969 -2.998 1 96.12 155 LEU A C 1
ATOM 1212 O O . LEU A 1 155 ? 0.87 -34.062 -2.523 1 96.12 155 LEU A O 1
ATOM 1216 N N . PHE A 1 156 ? 1.088 -31.828 -2.371 1 96.69 156 PHE A N 1
ATOM 1217 C CA . PHE A 1 156 ? 0.536 -31.766 -1.023 1 96.69 156 PHE A CA 1
ATOM 1218 C C . PHE A 1 156 ? -0.761 -30.969 -1.006 1 96.69 156 PHE A C 1
ATOM 1220 O O . PHE A 1 156 ? -0.822 -29.859 -1.552 1 96.69 156 PHE A O 1
ATOM 1227 N N . HIS A 1 157 ? -1.802 -31.531 -0.422 1 97 157 HIS A N 1
ATOM 1228 C CA . HIS A 1 157 ? -3.049 -30.828 -0.143 1 97 157 HIS A CA 1
ATOM 1229 C C . HIS A 1 157 ? -2.986 -30.109 1.201 1 97 157 HIS A C 1
ATOM 1231 O O . HIS A 1 157 ? -2.938 -30.766 2.252 1 97 157 HIS A O 1
ATOM 1237 N N . GLY A 1 158 ? -2.963 -28.797 1.131 1 97.06 158 GLY A N 1
ATOM 1238 C CA . GLY A 1 158 ? -2.887 -28.062 2.385 1 97.06 158 GLY A CA 1
ATOM 1239 C C . GLY A 1 158 ? -2.725 -26.578 2.195 1 97.06 158 GLY A C 1
ATOM 1240 O O . GLY A 1 158 ? -2.77 -26.078 1.068 1 97.06 158 GLY A O 1
ATOM 1241 N N . ASN A 1 159 ? -2.633 -25.875 3.328 1 97.62 159 ASN A N 1
ATOM 1242 C CA . ASN A 1 159 ? -2.506 -24.422 3.398 1 97.62 159 ASN A CA 1
ATOM 1243 C C . ASN A 1 159 ? -1.045 -24 3.49 1 97.62 159 ASN A C 1
ATOM 1245 O O . ASN A 1 159 ? -0.305 -24.469 4.352 1 97.62 159 ASN A O 1
ATOM 1249 N N . VAL A 1 160 ? -0.658 -23.109 2.674 1 98.06 160 VAL A N 1
ATOM 1250 C CA . VAL A 1 160 ? 0.726 -22.641 2.648 1 98.06 160 VAL A CA 1
ATOM 1251 C C . VAL A 1 160 ? 1.066 -21.953 3.967 1 98.06 160 VAL A C 1
ATOM 1253 O O . VAL A 1 160 ? 2.24 -21.797 4.305 1 98.06 160 VAL A O 1
ATOM 1256 N N . LEU A 1 161 ? 0.067 -21.5 4.707 1 98.19 161 LEU A N 1
ATOM 1257 C CA . LEU A 1 161 ? 0.275 -20.875 6.012 1 98.19 161 LEU A CA 1
ATOM 1258 C C . LEU A 1 161 ? 0.554 -21.938 7.078 1 98.19 161 LEU A C 1
ATOM 1260 O O . LEU A 1 161 ? 1.017 -21.609 8.172 1 98.19 161 LEU A O 1
ATOM 1264 N N . HIS A 1 162 ? 0.228 -23.141 6.793 1 96.94 162 HIS A N 1
ATOM 1265 C CA . HIS A 1 162 ? 0.527 -24.297 7.641 1 96.94 162 HIS A CA 1
ATOM 1266 C C . HIS A 1 162 ? 1.047 -25.469 6.812 1 96.94 162 HIS A C 1
ATOM 1268 O O . HIS A 1 162 ? 0.476 -26.562 6.848 1 96.94 162 HIS A O 1
ATOM 1274 N N . PRO A 1 163 ? 2.152 -25.25 6.195 1 95.31 163 PRO A N 1
ATOM 1275 C CA . PRO A 1 163 ? 2.613 -26.234 5.215 1 95.31 163 PRO A CA 1
ATOM 1276 C C . PRO A 1 163 ? 2.943 -27.578 5.844 1 95.31 163 PRO A C 1
ATOM 1278 O O . PRO A 1 163 ? 2.734 -28.625 5.223 1 95.31 163 PRO A O 1
ATOM 1281 N N . GLN A 1 164 ? 3.406 -27.625 7.027 1 93.31 164 GLN A N 1
ATOM 1282 C CA . GLN A 1 164 ? 3.805 -28.875 7.684 1 93.31 164 GLN A CA 1
ATOM 1283 C C . GLN A 1 164 ? 2.602 -29.781 7.918 1 93.31 164 GLN A C 1
ATOM 1285 O O . GLN A 1 164 ? 2.752 -30.984 8.062 1 93.31 164 GLN A O 1
ATOM 1290 N N . GLN A 1 165 ? 1.444 -29.172 7.918 1 93.69 165 GLN A N 1
ATOM 1291 C CA . GLN A 1 165 ? 0.213 -29.922 8.156 1 93.69 165 GLN A CA 1
ATOM 1292 C C . GLN A 1 165 ? -0.412 -30.375 6.836 1 93.69 165 GLN A C 1
ATOM 1294 O O . GLN A 1 165 ? -1.468 -31.016 6.832 1 93.69 165 GLN A O 1
ATOM 1299 N N . SER A 1 166 ? 0.244 -30.062 5.762 1 95.19 166 SER A N 1
ATOM 1300 C CA . SER A 1 166 ? -0.265 -30.469 4.457 1 95.19 166 SER A CA 1
ATOM 1301 C C . SER A 1 166 ? -0.092 -31.969 4.246 1 95.19 166 SER A C 1
ATOM 1303 O O . SER A 1 166 ? 0.857 -32.562 4.758 1 95.19 166 SER A O 1
ATOM 1305 N N . CYS A 1 167 ? -0.958 -32.594 3.416 1 94.44 167 CYS A N 1
ATOM 1306 C CA . CYS A 1 167 ? -0.988 -34.031 3.221 1 94.44 167 CYS A CA 1
ATOM 1307 C C . CYS A 1 167 ? -0.569 -34.406 1.803 1 94.44 167 CYS A C 1
ATOM 1309 O O . CYS A 1 167 ? -1.05 -33.812 0.836 1 94.44 167 CYS A O 1
ATOM 1311 N N . LEU A 1 168 ? 0.238 -35.406 1.778 1 94.25 168 LEU A N 1
ATOM 1312 C CA . LEU A 1 168 ? 0.668 -35.906 0.477 1 94.25 168 LEU A CA 1
ATOM 1313 C C . LEU A 1 168 ? -0.497 -36.562 -0.274 1 94.25 168 LEU A C 1
ATOM 1315 O O . LEU A 1 168 ? -1.238 -37.344 0.291 1 94.25 168 LEU A O 1
ATOM 1319 N N . VAL A 1 169 ? -0.657 -36.125 -1.515 1 92.19 169 VAL A N 1
ATOM 1320 C CA . VAL A 1 169 ? -1.702 -36.688 -2.361 1 92.19 169 VAL A CA 1
ATOM 1321 C C . VAL A 1 169 ? -1.132 -37.844 -3.191 1 92.19 169 VAL A C 1
ATOM 1323 O O . VAL A 1 169 ? -0.101 -37.688 -3.85 1 92.19 169 VAL A O 1
ATOM 1326 N N . THR A 1 170 ? -1.626 -39.062 -3.086 1 85.06 170 THR A N 1
ATOM 1327 C CA . THR A 1 170 ? -1.158 -40.219 -3.842 1 85.06 170 THR A CA 1
ATOM 1328 C C . THR A 1 170 ? -2.281 -40.781 -4.703 1 85.06 170 THR A C 1
ATOM 1330 O O . THR A 1 170 ? -3.461 -40.625 -4.395 1 85.06 170 THR A O 1
ATOM 1333 N N . ARG A 1 171 ? -1.788 -41.281 -5.824 1 73.19 171 ARG A N 1
ATOM 1334 C CA . ARG A 1 171 ? -2.775 -41.969 -6.656 1 73.19 171 ARG A CA 1
ATOM 1335 C C . ARG A 1 171 ? -3.107 -43.344 -6.102 1 73.19 171 ARG A C 1
ATOM 1337 O O . ARG A 1 171 ? -2.213 -44.062 -5.684 1 73.19 171 ARG A O 1
ATOM 1344 N N . GLN A 1 172 ? -4.133 -43.625 -5.492 1 53.56 172 GLN A N 1
ATOM 1345 C CA . GLN A 1 172 ? -4.477 -44.969 -5.102 1 53.56 172 GLN A CA 1
ATOM 1346 C C . GLN A 1 172 ? -4.438 -45.906 -6.301 1 53.56 172 GLN A C 1
ATOM 1348 O O . GLN A 1 172 ? -5.035 -45.625 -7.34 1 53.56 172 GLN A O 1
ATOM 1353 N N . GLU A 1 173 ? -3.299 -46.438 -6.52 1 46.66 173 GLU A N 1
ATOM 1354 C CA . GLU A 1 173 ? -3.412 -47.594 -7.43 1 46.66 173 GLU A CA 1
ATOM 1355 C C . GLU A 1 173 ? -4.629 -48.438 -7.09 1 46.66 173 GLU A C 1
ATOM 1357 O O . GLU A 1 173 ? -4.926 -48.688 -5.918 1 46.66 173 GLU A O 1
ATOM 1362 N N . GLN A 1 174 ? -5.715 -48.438 -7.754 1 39.06 174 GLN A N 1
ATOM 1363 C CA . GLN A 1 174 ? -6.586 -49.594 -7.672 1 39.06 174 GLN A CA 1
ATOM 1364 C C . GLN A 1 174 ? -5.777 -50.875 -7.387 1 39.06 174 GLN A C 1
ATOM 1366 O O . GLN A 1 174 ? -4.801 -51.156 -8.086 1 39.06 174 GLN A O 1
ATOM 1371 N N . ASP A 1 175 ? -5.629 -51.312 -6.152 1 36.69 175 ASP A N 1
ATOM 1372 C CA . ASP A 1 175 ? -5.375 -52.719 -5.906 1 36.69 175 ASP A CA 1
ATOM 1373 C C . ASP A 1 175 ? -5.965 -53.594 -7.016 1 36.69 175 ASP A C 1
ATOM 1375 O O . ASP A 1 175 ? -7.18 -53.625 -7.211 1 36.69 175 ASP A O 1
ATOM 1379 N N . LEU A 1 176 ? -5.363 -53.812 -8.109 1 34.56 176 LEU A N 1
ATOM 1380 C CA . LEU A 1 176 ? -5.402 -55.156 -8.68 1 34.56 176 LEU A CA 1
ATOM 1381 C C . LEU A 1 176 ? -5.41 -56.219 -7.582 1 34.56 176 LEU A C 1
ATOM 1383 O O . LEU A 1 176 ? -5.852 -57.344 -7.805 1 34.56 176 LEU A O 1
ATOM 1387 N N . ILE A 1 177 ? -4.398 -56.188 -6.566 1 35.69 177 ILE A N 1
ATOM 1388 C CA . ILE A 1 177 ? -4.32 -57.438 -5.816 1 35.69 177 ILE A CA 1
ATOM 1389 C C . ILE A 1 177 ? -5.473 -57.5 -4.82 1 35.69 177 ILE A C 1
ATOM 1391 O O . ILE A 1 177 ? -5.555 -56.688 -3.889 1 35.69 177 ILE A O 1
ATOM 1395 N N . LYS A 1 178 ? -6.699 -57.969 -5.059 1 36.91 178 LYS A N 1
ATOM 1396 C CA . LYS A 1 178 ? -7.672 -58.719 -4.285 1 36.91 178 LYS A CA 1
ATOM 1397 C C . LYS A 1 178 ? -6.988 -59.531 -3.184 1 36.91 178 LYS A C 1
ATOM 1399 O O . LYS A 1 178 ? -7.551 -60.5 -2.678 1 36.91 178 LYS A O 1
ATOM 1404 N N . ASP A 1 179 ? -5.652 -59.344 -2.91 1 32.56 179 ASP A N 1
ATOM 1405 C CA . ASP A 1 179 ? -5.387 -60.281 -1.828 1 32.56 179 ASP A CA 1
ATOM 1406 C C . ASP A 1 179 ? -5.969 -59.781 -0.508 1 32.56 179 ASP A C 1
ATOM 1408 O O . ASP A 1 179 ? -5.684 -58.688 -0.082 1 32.56 179 ASP A O 1
ATOM 1412 N N . PRO A 1 180 ? -7.051 -60.375 0.173 1 35.06 180 PRO A N 1
ATOM 1413 C CA . PRO A 1 180 ? -7.809 -60.25 1.42 1 35.06 180 PRO A CA 1
ATOM 1414 C C . PRO A 1 180 ? -6.926 -59.906 2.615 1 35.06 180 PRO A C 1
ATOM 1416 O O . PRO A 1 180 ? -7.426 -59.438 3.648 1 35.06 180 PRO A O 1
ATOM 1419 N N . PHE A 1 181 ? -5.699 -60.375 2.729 1 32.78 181 PHE A N 1
ATOM 1420 C CA . PHE A 1 181 ? -5 -60.469 4.004 1 32.78 181 PHE A CA 1
ATOM 1421 C C . PHE A 1 181 ? -4.434 -59.094 4.395 1 32.78 181 PHE A C 1
ATOM 1423 O O . PHE A 1 181 ? -4.16 -58.844 5.57 1 32.78 181 PHE A O 1
ATOM 1430 N N . LEU A 1 182 ? -3.945 -58.25 3.484 1 31.55 182 LEU A N 1
ATOM 1431 C CA . LEU A 1 182 ? -3.148 -57.125 3.98 1 31.55 182 LEU A CA 1
ATOM 1432 C C . LEU A 1 182 ? -4.047 -55.969 4.441 1 31.55 182 LEU A C 1
ATOM 1434 O O . LEU A 1 182 ? -3.555 -54.906 4.82 1 31.55 182 LEU A O 1
ATOM 1438 N N . SER A 1 183 ? -5.371 -55.969 4.406 1 32.94 183 SER A N 1
ATOM 1439 C CA . SER A 1 183 ? -6.234 -54.906 4.863 1 32.94 183 SER A CA 1
ATOM 1440 C C . SER A 1 183 ? -6 -54.594 6.34 1 32.94 183 SER A C 1
ATOM 1442 O O . SER A 1 183 ? -6.625 -53.688 6.898 1 32.94 183 SER A O 1
ATOM 1444 N N . ALA A 1 184 ? -5.578 -55.438 7.129 1 31.3 184 ALA A N 1
ATOM 1445 C CA . ALA A 1 184 ? -5.695 -55.25 8.578 1 31.3 184 ALA A CA 1
ATOM 1446 C C . ALA A 1 184 ? -4.797 -54.125 9.078 1 31.3 184 ALA A C 1
ATOM 1448 O O . ALA A 1 184 ? -5.105 -53.469 10.078 1 31.3 184 ALA A O 1
ATOM 1449 N N . GLN A 1 185 ? -3.518 -54.031 8.727 1 30.25 185 GLN A N 1
ATOM 1450 C CA . GLN A 1 185 ? -2.604 -53.281 9.586 1 30.25 185 GLN A CA 1
ATOM 1451 C C . GLN A 1 185 ? -2.643 -51.812 9.273 1 30.25 185 GLN A C 1
ATOM 1453 O O . GLN A 1 185 ? -1.875 -51.031 9.844 1 30.25 185 GLN A O 1
ATOM 1458 N N . ILE A 1 186 ? -3.252 -51.375 8.148 1 31.95 186 ILE A N 1
ATOM 1459 C CA . ILE A 1 186 ? -3.014 -49.969 7.953 1 31.95 186 ILE A CA 1
ATOM 1460 C C . ILE A 1 186 ? -3.834 -49.156 8.961 1 31.95 186 ILE A C 1
ATOM 1462 O O . ILE A 1 186 ? -5.051 -49.312 9.062 1 31.95 186 ILE A O 1
ATOM 1466 N N . GLY A 1 187 ? -3.295 -48.594 9.93 1 29.62 187 GLY A N 1
ATOM 1467 C CA . GLY A 1 187 ? -3.852 -47.719 10.938 1 29.62 187 GLY A CA 1
ATOM 1468 C C . GLY A 1 187 ? -4.879 -46.75 10.375 1 29.62 187 GLY A C 1
ATOM 1469 O O . GLY A 1 187 ? -4.996 -46.594 9.156 1 29.62 187 GLY A O 1
ATOM 1470 N N . SER A 1 188 ? -5.793 -46.125 11.258 1 31.62 188 SER A N 1
ATOM 1471 C CA . SER A 1 188 ? -6.941 -45.219 11.219 1 31.62 188 SER A CA 1
ATOM 1472 C C . SER A 1 188 ? -6.676 -44.031 10.305 1 31.62 188 SER A C 1
ATOM 1474 O O . SER A 1 188 ? -6.402 -42.938 10.781 1 31.62 188 SER A O 1
ATOM 1476 N N . SER A 1 189 ? -5.906 -44.125 9.352 1 30.22 189 SER A N 1
ATOM 1477 C CA . SER A 1 189 ? -5.926 -42.906 8.555 1 30.22 189 SER A CA 1
ATOM 1478 C C . SER A 1 189 ? -7.301 -42.656 7.941 1 30.22 189 SER A C 1
ATOM 1480 O O . SER A 1 189 ? -7.914 -43.594 7.398 1 30.22 189 SER A O 1
ATOM 1482 N N . ALA A 1 190 ? -8.055 -41.562 8.273 1 33.06 190 ALA A N 1
ATOM 1483 C CA . ALA A 1 190 ? -9.383 -41.094 7.871 1 33.06 190 ALA A CA 1
ATOM 1484 C C . ALA A 1 190 ? -9.57 -41.219 6.359 1 33.06 190 ALA A C 1
ATOM 1486 O O . ALA A 1 190 ? -8.969 -40.469 5.594 1 33.06 190 ALA A O 1
ATOM 1487 N N . ARG A 1 191 ? -9.883 -42.344 5.836 1 31.38 191 ARG A N 1
ATOM 1488 C CA . ARG A 1 191 ? -10.438 -42.531 4.504 1 31.38 191 ARG A CA 1
ATOM 1489 C C . ARG A 1 191 ? -11.68 -41.656 4.301 1 31.38 191 ARG A C 1
ATOM 1491 O O . ARG A 1 191 ? -12.688 -41.844 4.988 1 31.38 191 ARG A O 1
ATOM 1498 N N . VAL A 1 192 ? -11.562 -40.406 4.043 1 33.19 192 VAL A N 1
ATOM 1499 C CA . VAL A 1 192 ? -12.797 -39.719 3.633 1 33.19 192 VAL A CA 1
ATOM 1500 C C . VAL A 1 192 ? -13.336 -40.375 2.359 1 33.19 192 VAL A C 1
ATOM 1502 O O . VAL A 1 192 ? -12.68 -40.344 1.312 1 33.19 192 VAL A O 1
ATOM 1505 N N . ASN A 1 193 ? -14 -41.438 2.428 1 30.84 193 ASN A N 1
ATOM 1506 C CA . ASN A 1 193 ? -14.773 -42.125 1.389 1 30.84 193 ASN A CA 1
ATOM 1507 C C . ASN A 1 193 ? -15.844 -41.188 0.808 1 30.84 193 ASN A C 1
ATOM 1509 O O . ASN A 1 193 ? -16.812 -40.844 1.49 1 30.84 193 ASN A O 1
ATOM 1513 N N . ALA A 1 194 ? -15.586 -40.188 -0.052 1 30.05 194 ALA A N 1
ATOM 1514 C CA . ALA A 1 194 ? -16.734 -39.656 -0.754 1 30.05 194 ALA A CA 1
ATOM 1515 C C . ALA A 1 194 ? -17.375 -40.719 -1.661 1 30.05 194 ALA A C 1
ATOM 1517 O O . ALA A 1 194 ? -16.828 -41.031 -2.715 1 30.05 194 ALA A O 1
ATOM 1518 N N . THR A 1 195 ? -18.047 -41.625 -1.169 1 30.52 195 THR A N 1
ATOM 1519 C CA . THR A 1 195 ? -18.797 -42.656 -1.906 1 30.52 195 THR A CA 1
ATOM 1520 C C . THR A 1 195 ? -19.859 -42.031 -2.797 1 30.52 195 THR A C 1
ATOM 1522 O O . THR A 1 195 ? -20.812 -42.688 -3.197 1 30.52 195 THR A O 1
ATOM 1525 N N . GLU A 1 196 ? -19.828 -40.938 -3.504 1 30.28 196 GLU A N 1
ATOM 1526 C CA . GLU A 1 196 ? -21.016 -40.906 -4.344 1 30.28 196 GLU A CA 1
ATOM 1527 C C . GLU A 1 196 ? -21.047 -42.094 -5.293 1 30.28 196 GLU A C 1
ATOM 1529 O O . GLU A 1 196 ? -20 -42.688 -5.59 1 30.28 196 GLU A O 1
ATOM 1534 N N . GLY A 1 197 ? -22.266 -42.688 -5.875 1 29.55 197 GLY A N 1
ATOM 1535 C CA . GLY A 1 197 ? -22.75 -43.812 -6.641 1 29.55 197 GLY A CA 1
ATOM 1536 C C . GLY A 1 197 ? -21.953 -44.062 -7.898 1 29.55 197 GLY A C 1
ATOM 1537 O O . GLY A 1 197 ? -21.734 -45.219 -8.273 1 29.55 197 GLY A O 1
ATOM 1538 N N . ASN A 1 198 ? -22.078 -43.312 -9.016 1 31.98 198 ASN A N 1
ATOM 1539 C CA . ASN A 1 198 ? -21.859 -43.844 -10.352 1 31.98 198 ASN A CA 1
ATOM 1540 C C . ASN A 1 198 ? -20.438 -44.375 -10.523 1 31.98 198 ASN A C 1
ATOM 1542 O O . ASN A 1 198 ? -19.531 -44 -9.766 1 31.98 198 ASN A O 1
ATOM 1546 N N . GLY A 1 199 ? -20.094 -45.438 -11.438 1 33.09 199 GLY A N 1
ATOM 1547 C CA . GLY A 1 199 ? -18.906 -46.188 -11.773 1 33.09 199 GLY A CA 1
ATOM 1548 C C . GLY A 1 199 ? -17.641 -45.344 -11.742 1 33.09 199 GLY A C 1
ATOM 1549 O O . GLY A 1 199 ? -16.609 -45.75 -12.297 1 33.09 199 GLY A O 1
ATOM 1550 N N . SER A 1 200 ? -17.797 -44.031 -11.703 1 33.28 200 SER A N 1
ATOM 1551 C CA . SER A 1 200 ? -16.562 -43.281 -11.875 1 33.28 200 SER A CA 1
ATOM 1552 C C . SER A 1 200 ? -15.562 -43.594 -10.758 1 33.28 200 SER A C 1
ATOM 1554 O O . SER A 1 200 ? -15.938 -43.688 -9.586 1 33.28 200 SER A O 1
ATOM 1556 N N . VAL A 1 201 ? -14.523 -44.438 -11.094 1 34.16 201 VAL A N 1
ATOM 1557 C CA . VAL A 1 201 ? -13.367 -44.719 -10.25 1 34.16 201 VAL A CA 1
ATOM 1558 C C . VAL A 1 201 ? -13.094 -43.531 -9.328 1 34.16 201 VAL A C 1
ATOM 1560 O O . VAL A 1 201 ? -12.766 -42.438 -9.797 1 34.16 201 VAL A O 1
ATOM 1563 N N . ASN A 1 202 ? -13.93 -43.312 -8.328 1 37.78 202 ASN A N 1
ATOM 1564 C CA . ASN A 1 202 ? -13.57 -42.406 -7.254 1 37.78 202 ASN A CA 1
ATOM 1565 C C . ASN A 1 202 ? -12.117 -42.562 -6.832 1 37.78 202 ASN A C 1
ATOM 1567 O O . ASN A 1 202 ? -11.742 -43.594 -6.258 1 37.78 202 ASN A O 1
ATOM 1571 N N . GLN A 1 203 ? -11.109 -42.312 -7.719 1 41.78 203 GLN A N 1
ATOM 1572 C CA . GLN A 1 203 ? -9.711 -42.281 -7.293 1 41.78 203 GLN A CA 1
ATOM 1573 C C . GLN A 1 203 ? -9.562 -41.531 -5.969 1 41.78 203 GLN A C 1
ATOM 1575 O O . GLN A 1 203 ? -9.742 -40.312 -5.914 1 41.78 203 GLN A O 1
ATOM 1580 N N . VAL A 1 204 ? -10.055 -42.156 -4.922 1 43.34 204 VAL A N 1
ATOM 1581 C CA . VAL A 1 204 ? -9.836 -41.656 -3.566 1 43.34 204 VAL A CA 1
ATOM 1582 C C . VAL A 1 204 ? -8.344 -41.406 -3.342 1 43.34 204 VAL A C 1
ATOM 1584 O O . VAL A 1 204 ? -7.527 -42.312 -3.514 1 43.34 204 VAL A O 1
ATOM 1587 N N . THR A 1 205 ? -7.801 -40.312 -3.715 1 53.16 205 THR A N 1
ATOM 1588 C CA . THR A 1 205 ? -6.477 -39.875 -3.289 1 53.16 205 THR A CA 1
ATOM 1589 C C . THR A 1 205 ? -6.328 -40 -1.773 1 53.16 205 THR A C 1
ATOM 1591 O O . THR A 1 205 ? -7.207 -39.531 -1.026 1 53.16 205 THR A O 1
ATOM 1594 N N . SER A 1 206 ? -5.707 -41.156 -1.303 1 52.94 206 SER A N 1
ATOM 1595 C CA . SER A 1 206 ? -5.402 -41.281 0.117 1 52.94 206 SER A CA 1
ATOM 1596 C C . SER A 1 206 ? -4.402 -40.25 0.583 1 52.94 206 SER A C 1
ATOM 1598 O O . SER A 1 206 ? -3.521 -39.844 -0.175 1 52.94 206 SER A O 1
ATOM 1600 N N . MET A 1 207 ? -4.848 -39.281 1.443 1 57.91 207 MET A N 1
ATOM 1601 C CA . MET A 1 207 ? -3.959 -38.375 2.162 1 57.91 207 MET A CA 1
ATOM 1602 C C . MET A 1 207 ? -3.16 -39.125 3.225 1 57.91 207 MET A C 1
ATOM 1604 O O . MET A 1 207 ? -3.734 -39.719 4.133 1 57.91 207 MET A O 1
ATOM 1608 N N . THR A 1 208 ? -1.902 -39.562 2.934 1 64.12 208 THR A N 1
ATOM 1609 C CA . THR A 1 208 ? -1.263 -40.562 3.762 1 64.12 208 THR A CA 1
ATOM 1610 C C . THR A 1 208 ? -0.257 -39.938 4.719 1 64.12 208 THR A C 1
ATOM 1612 O O . THR A 1 208 ? -0.165 -40.344 5.883 1 64.12 208 THR A O 1
ATOM 1615 N N . SER A 1 209 ? 0.54 -38.906 4.207 1 79.69 209 SER A N 1
ATOM 1616 C CA . SER A 1 209 ? 1.649 -38.469 5.039 1 79.69 209 SER A CA 1
ATOM 1617 C C . SER A 1 209 ? 1.735 -36.938 5.07 1 79.69 209 SER A C 1
ATOM 1619 O O . SER A 1 209 ? 1.549 -36.281 4.043 1 79.69 209 SER A O 1
ATOM 1621 N N . LEU A 1 210 ? 1.853 -36.531 6.281 1 84.62 210 LEU A N 1
ATOM 1622 C CA . LEU A 1 210 ? 2.07 -35.094 6.48 1 84.62 210 LEU A CA 1
ATOM 1623 C C . LEU A 1 210 ? 3.412 -34.656 5.902 1 84.62 210 LEU A C 1
ATOM 1625 O O . LEU A 1 210 ? 4.367 -35.438 5.887 1 84.62 210 LEU A O 1
ATOM 1629 N N . MET A 1 211 ? 3.469 -33.469 5.414 1 87.31 211 MET A N 1
ATOM 1630 C CA . MET A 1 211 ? 4.695 -32.938 4.832 1 87.31 211 MET A CA 1
ATOM 1631 C C . MET A 1 211 ? 5.844 -33 5.836 1 87.31 211 MET A C 1
ATOM 1633 O O . MET A 1 211 ? 6.988 -33.25 5.461 1 87.31 211 MET A O 1
ATOM 1637 N N . GLU A 1 212 ? 5.539 -32.75 7.121 1 86.38 212 GLU A N 1
ATOM 1638 C CA . GLU A 1 212 ? 6.562 -32.75 8.164 1 86.38 212 GLU A CA 1
ATOM 1639 C C . GLU A 1 212 ? 7.285 -34.094 8.234 1 86.38 212 GLU A C 1
ATOM 1641 O O . GLU A 1 212 ? 8.453 -34.156 8.625 1 86.38 212 GLU A O 1
ATOM 1646 N N . LYS A 1 213 ? 6.652 -35.062 7.84 1 83.12 213 LYS A N 1
ATOM 1647 C CA . LYS A 1 213 ? 7.191 -36.406 7.945 1 83.12 213 LYS A CA 1
ATOM 1648 C C . LYS A 1 213 ? 7.816 -36.875 6.629 1 83.12 213 LYS A C 1
ATOM 1650 O O . LYS A 1 213 ? 8.367 -37.969 6.543 1 83.12 213 LYS A O 1
ATOM 1655 N N . TYR A 1 214 ? 7.609 -36.094 5.699 1 84.31 214 TYR A N 1
ATOM 1656 C CA . TYR A 1 214 ? 8.109 -36.438 4.371 1 84.31 214 TYR A CA 1
ATOM 1657 C C . TYR A 1 214 ? 9.477 -35.812 4.129 1 84.31 214 TYR A C 1
ATOM 1659 O O . TYR A 1 214 ? 9.68 -34.625 4.367 1 84.31 214 TYR A O 1
ATOM 1667 N N . ALA A 1 215 ? 10.445 -36.594 3.814 1 82.88 215 ALA A N 1
ATOM 1668 C CA . ALA A 1 215 ? 11.797 -36.094 3.568 1 82.88 215 ALA A CA 1
ATOM 1669 C C . ALA A 1 215 ? 11.906 -35.438 2.197 1 82.88 215 ALA A C 1
ATOM 1671 O O . ALA A 1 215 ? 11.883 -36.125 1.17 1 82.88 215 ALA A O 1
ATOM 1672 N N . LEU A 1 216 ? 11.953 -34.188 2.105 1 91.81 216 LEU A N 1
ATOM 1673 C CA . LEU A 1 216 ? 12.102 -33.406 0.874 1 91.81 216 LEU A CA 1
ATOM 1674 C C . LEU A 1 216 ? 13.422 -32.656 0.858 1 91.81 216 LEU A C 1
ATOM 1676 O O . LEU A 1 216 ? 13.859 -32.156 1.888 1 91.81 216 LEU A O 1
ATOM 1680 N N . PRO A 1 217 ? 14.055 -32.719 -0.268 1 94 217 PRO A N 1
ATOM 1681 C CA . PRO A 1 217 ? 15.242 -31.875 -0.341 1 94 217 PRO A CA 1
ATOM 1682 C C . PRO A 1 217 ? 14.914 -30.391 -0.175 1 94 217 PRO A C 1
ATOM 1684 O O . PRO A 1 217 ? 13.789 -29.969 -0.451 1 94 217 PRO A O 1
ATOM 1687 N N . ASN A 1 218 ? 15.961 -29.656 0.282 1 96.38 218 ASN A N 1
ATOM 1688 C CA . ASN A 1 218 ? 15.789 -28.203 0.288 1 96.38 218 ASN A CA 1
ATOM 1689 C C . ASN A 1 218 ? 15.594 -27.656 -1.123 1 96.38 218 ASN A C 1
ATOM 1691 O O . ASN A 1 218 ? 16.219 -28.125 -2.07 1 96.38 218 ASN A O 1
ATOM 1695 N N . ARG A 1 219 ? 14.844 -26.688 -1.202 1 98.31 219 ARG A N 1
ATOM 1696 C CA . ARG A 1 219 ? 14.445 -26.172 -2.51 1 98.31 219 ARG A CA 1
ATOM 1697 C C . ARG A 1 219 ? 15.43 -25.125 -3.008 1 98.31 219 ARG A C 1
ATOM 1699 O O . ARG A 1 219 ? 15.93 -24.312 -2.225 1 98.31 219 ARG A O 1
ATOM 1706 N N . ASP A 1 220 ? 15.656 -25.172 -4.258 1 98.56 220 ASP A N 1
ATOM 1707 C CA . ASP A 1 220 ? 16.438 -24.109 -4.887 1 98.56 220 ASP A CA 1
ATOM 1708 C C . ASP A 1 220 ? 15.555 -22.906 -5.207 1 98.56 220 ASP A C 1
ATOM 1710 O O . ASP A 1 220 ? 16 -21.766 -5.121 1 98.56 220 ASP A O 1
ATOM 1714 N N . ILE A 1 221 ? 14.359 -23.172 -5.59 1 98.81 221 ILE A N 1
ATOM 1715 C CA . ILE A 1 221 ? 13.406 -22.125 -5.961 1 98.81 221 ILE A CA 1
ATOM 1716 C C . ILE A 1 221 ? 12.047 -22.422 -5.324 1 98.81 221 ILE A C 1
ATOM 1718 O O . ILE A 1 221 ? 11.562 -23.562 -5.387 1 98.81 221 ILE A O 1
ATOM 1722 N N . VAL A 1 222 ? 11.516 -21.469 -4.676 1 98.88 222 VAL A N 1
ATOM 1723 C CA . VAL A 1 222 ? 10.102 -21.453 -4.301 1 98.88 222 VAL A CA 1
ATOM 1724 C C . VAL A 1 222 ? 9.367 -20.375 -5.082 1 98.88 222 VAL A C 1
ATOM 1726 O O . VAL A 1 222 ? 9.852 -19.234 -5.191 1 98.88 222 VAL A O 1
ATOM 1729 N N . CYS A 1 223 ? 8.25 -20.734 -5.699 1 98.81 223 CYS A N 1
ATOM 1730 C CA . CYS A 1 223 ? 7.555 -19.703 -6.473 1 98.81 223 CYS A CA 1
ATOM 1731 C C . CYS A 1 223 ? 6.066 -19.688 -6.129 1 98.81 223 CYS A C 1
ATOM 1733 O O . CYS A 1 223 ? 5.504 -20.688 -5.707 1 98.81 223 CYS A O 1
ATOM 1735 N N . ALA A 1 224 ? 5.469 -18.594 -6.168 1 98.69 224 ALA A N 1
ATOM 1736 C CA . ALA A 1 224 ? 4.039 -18.328 -6.074 1 98.69 224 ALA A CA 1
ATOM 1737 C C . ALA A 1 224 ? 3.574 -17.422 -7.219 1 98.69 224 ALA A C 1
ATOM 1739 O O . ALA A 1 224 ? 3.705 -16.203 -7.152 1 98.69 224 ALA A O 1
ATOM 1740 N N . PHE A 1 225 ? 3.023 -18 -8.25 1 98.06 225 PHE A N 1
ATOM 1741 C CA . PHE A 1 225 ? 2.678 -17.266 -9.461 1 98.06 225 PHE A CA 1
ATOM 1742 C C . PHE A 1 225 ? 1.165 -17.141 -9.609 1 98.06 225 PHE A C 1
ATOM 1744 O O . PHE A 1 225 ? 0.416 -17.547 -8.711 1 98.06 225 PHE A O 1
ATOM 1751 N N . ASN A 1 226 ? 0.769 -16.438 -10.664 1 96.56 226 ASN A N 1
ATOM 1752 C CA . ASN A 1 226 ? -0.627 -16.141 -10.977 1 96.56 226 ASN A CA 1
ATOM 1753 C C . ASN A 1 226 ? -1.274 -15.289 -9.891 1 96.56 226 ASN A C 1
ATOM 1755 O O . ASN A 1 226 ? -2.428 -15.508 -9.523 1 96.56 226 ASN A O 1
ATOM 1759 N N . TYR A 1 227 ? -0.476 -14.469 -9.352 1 97.56 227 TYR A N 1
ATOM 1760 C CA . TYR A 1 227 ? -0.879 -13.461 -8.375 1 97.56 227 TYR A CA 1
ATOM 1761 C C . TYR A 1 227 ? -1.468 -14.109 -7.129 1 97.56 227 TYR A C 1
ATOM 1763 O O . TYR A 1 227 ? -2.373 -13.555 -6.5 1 97.56 227 TYR A O 1
ATOM 1771 N N . SER A 1 228 ? -0.984 -15.273 -6.801 1 97.75 228 SER A N 1
ATOM 1772 C CA . SER A 1 228 ? -1.588 -16.109 -5.766 1 97.75 228 SER A CA 1
ATOM 1773 C C . SER A 1 228 ? -1.449 -15.469 -4.391 1 97.75 228 SER A C 1
ATOM 1775 O O . SER A 1 228 ? -2.291 -15.68 -3.514 1 97.75 228 SER A O 1
ATOM 1777 N N . CYS A 1 229 ? -0.425 -14.656 -4.176 1 98.25 229 CYS A N 1
ATOM 1778 C CA . CYS A 1 229 ? -0.216 -14.039 -2.869 1 98.25 229 CYS A CA 1
ATOM 1779 C C . CYS A 1 229 ? -1.315 -13.031 -2.562 1 98.25 229 CYS A C 1
ATOM 1781 O O . CYS A 1 229 ? -1.494 -12.633 -1.411 1 98.25 229 CYS A O 1
ATOM 1783 N N . CYS A 1 230 ? -2.02 -12.602 -3.568 1 98.31 230 CYS A N 1
ATOM 1784 C CA . CYS A 1 230 ? -3.133 -11.68 -3.369 1 98.31 230 CYS A CA 1
ATOM 1785 C C . CYS A 1 230 ? -4.258 -12.344 -2.588 1 98.31 230 CYS A C 1
ATOM 1787 O O . CYS A 1 230 ? -5.148 -11.664 -2.072 1 98.31 230 CYS A O 1
ATOM 1789 N N . CYS A 1 231 ? -4.219 -13.672 -2.473 1 98 231 CYS A N 1
ATOM 1790 C CA . CYS A 1 231 ? -5.215 -14.406 -1.696 1 98 231 CYS A CA 1
ATOM 1791 C C . CYS A 1 231 ? -4.996 -14.203 -0.201 1 98 231 CYS A C 1
ATOM 1793 O O . CYS A 1 231 ? -5.895 -14.469 0.602 1 98 231 CYS A O 1
ATOM 1795 N N . LEU A 1 232 ? -3.812 -13.82 0.174 1 98.25 232 LEU A N 1
ATOM 1796 C CA . LEU A 1 232 ? -3.494 -13.547 1.57 1 98.25 232 LEU A CA 1
ATOM 1797 C C . LEU A 1 232 ? -3.779 -12.094 1.916 1 98.25 232 LEU A C 1
ATOM 1799 O O . LEU A 1 232 ? -2.994 -11.203 1.574 1 98.25 232 LEU A O 1
ATOM 1803 N N . HIS A 1 233 ? -4.773 -11.859 2.73 1 97.69 233 HIS A N 1
ATOM 1804 C CA . HIS A 1 233 ? -5.301 -10.508 2.896 1 97.69 233 HIS A CA 1
ATOM 1805 C C . HIS A 1 233 ? -4.59 -9.773 4.027 1 97.69 233 HIS A C 1
ATOM 1807 O O . HIS A 1 233 ? -4.531 -8.539 4.035 1 97.69 233 HIS A O 1
ATOM 1813 N N . LYS A 1 234 ? -4.094 -10.484 4.965 1 97.19 234 LYS A N 1
ATOM 1814 C CA . LYS A 1 234 ? -3.477 -9.859 6.133 1 97.19 234 LYS A CA 1
ATOM 1815 C C . LYS A 1 234 ? -1.956 -9.828 6.004 1 97.19 234 LYS A C 1
ATOM 1817 O O . LYS A 1 234 ? -1.347 -10.805 5.551 1 97.19 234 LYS A O 1
ATOM 1822 N N . ARG A 1 235 ? -1.407 -8.766 6.422 1 96.75 235 ARG A N 1
ATOM 1823 C CA . ARG A 1 235 ? 0.044 -8.617 6.383 1 96.75 235 ARG A CA 1
ATOM 1824 C C .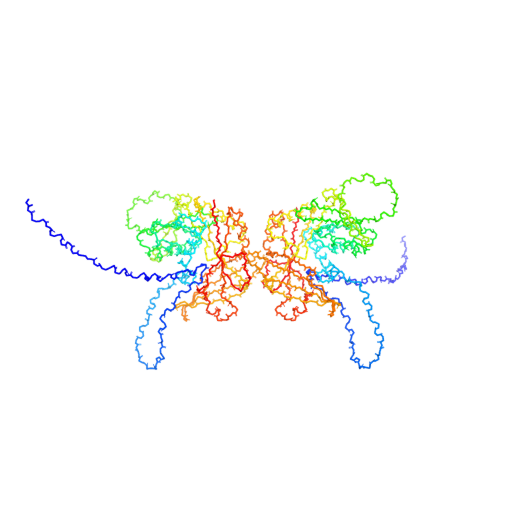 ARG A 1 235 ? 0.73 -9.727 7.168 1 96.75 235 ARG A C 1
ATOM 1826 O O . ARG A 1 235 ? 1.72 -10.305 6.707 1 96.75 235 ARG A O 1
ATOM 1833 N N . LYS A 1 236 ? 0.229 -10.023 8.344 1 96.69 236 LYS A N 1
ATOM 1834 C CA . LYS A 1 236 ? 0.815 -11.055 9.195 1 96.69 236 LYS A CA 1
ATOM 1835 C C . LYS A 1 236 ? 0.848 -12.406 8.484 1 96.69 236 LYS A C 1
ATOM 1837 O O . LYS A 1 236 ? 1.8 -13.172 8.641 1 96.69 236 LYS A O 1
ATOM 1842 N N . ASP A 1 237 ? -0.21 -12.719 7.758 1 98.25 237 ASP A N 1
ATOM 1843 C CA . ASP A 1 237 ? -0.273 -13.969 7.008 1 98.25 237 ASP A CA 1
ATOM 1844 C C . ASP A 1 237 ? 0.753 -13.984 5.875 1 98.25 237 ASP A C 1
ATOM 1846 O O . ASP A 1 237 ? 1.385 -15.008 5.617 1 98.25 237 ASP A O 1
ATOM 1850 N N . LEU A 1 238 ? 0.908 -12.852 5.227 1 98.56 238 LEU A N 1
ATOM 1851 C CA . LEU A 1 238 ? 1.886 -12.75 4.148 1 98.56 238 LEU A CA 1
ATOM 1852 C C . LEU A 1 238 ? 3.301 -12.969 4.676 1 98.56 238 LEU A C 1
ATOM 1854 O O . LEU A 1 238 ? 4.078 -13.719 4.082 1 98.56 238 LEU A O 1
ATOM 1858 N N . ILE A 1 239 ? 3.639 -12.375 5.766 1 98.5 239 ILE A N 1
ATOM 1859 C CA . ILE A 1 239 ? 4.953 -12.523 6.379 1 98.5 239 ILE A CA 1
ATOM 1860 C C . ILE A 1 239 ? 5.164 -13.977 6.801 1 98.5 239 ILE A C 1
ATOM 1862 O O . ILE A 1 239 ? 6.238 -14.547 6.586 1 98.5 239 ILE A O 1
ATOM 1866 N N . LEU A 1 240 ? 4.137 -14.547 7.418 1 98.69 240 LEU A N 1
ATOM 1867 C CA . LEU A 1 240 ? 4.215 -15.938 7.832 1 98.69 240 LEU A CA 1
ATOM 1868 C C . LEU A 1 240 ? 4.504 -16.844 6.637 1 98.69 240 LEU A C 1
ATOM 1870 O O . LEU A 1 240 ? 5.367 -17.719 6.715 1 98.69 240 LEU A O 1
ATOM 1874 N N . TYR A 1 241 ? 3.816 -16.641 5.582 1 98.88 241 TYR A N 1
ATOM 1875 C CA . TYR A 1 241 ? 4.043 -17.422 4.371 1 98.88 241 TYR A CA 1
ATOM 1876 C C . TYR A 1 241 ? 5.477 -17.266 3.879 1 98.88 241 TYR A C 1
ATOM 1878 O O . TYR A 1 241 ? 6.125 -18.234 3.506 1 98.88 241 TYR A O 1
ATOM 1886 N N . PHE A 1 242 ? 5.965 -16 3.84 1 98.81 242 PHE A N 1
ATOM 1887 C CA . PHE A 1 242 ? 7.32 -15.742 3.379 1 98.81 242 PHE A CA 1
ATOM 1888 C C . PHE A 1 242 ? 8.344 -16.438 4.277 1 98.81 242 PHE A C 1
ATOM 1890 O O . PHE A 1 242 ? 9.359 -16.938 3.797 1 98.81 242 PHE A O 1
ATOM 1897 N N . LYS A 1 243 ? 8.078 -16.484 5.547 1 98.69 243 LYS A N 1
ATOM 1898 C CA . LYS A 1 243 ? 8.961 -17.188 6.473 1 98.69 243 LYS A CA 1
ATOM 1899 C C . LYS A 1 243 ? 9.008 -18.688 6.145 1 98.69 243 LYS A C 1
ATOM 1901 O O . LYS A 1 243 ? 10.078 -19.297 6.164 1 98.69 243 LYS A O 1
ATOM 1906 N N . HIS A 1 244 ? 7.844 -19.25 5.863 1 98.38 244 HIS A N 1
ATOM 1907 C CA . HIS A 1 244 ? 7.793 -20.656 5.484 1 98.38 244 HIS A CA 1
ATOM 1908 C C . HIS A 1 244 ? 8.578 -20.906 4.203 1 98.38 244 HIS A C 1
ATOM 1910 O O . HIS A 1 244 ? 9.305 -21.906 4.098 1 98.38 244 HIS A O 1
ATOM 1916 N N . SER A 1 245 ? 8.414 -20.047 3.244 1 98.44 245 SER A N 1
ATOM 1917 C CA . SER A 1 245 ? 9.148 -20.172 1.985 1 98.44 245 SER A CA 1
ATOM 1918 C C . SER A 1 245 ? 10.648 -20.078 2.205 1 98.44 245 SER A C 1
ATOM 1920 O O . SER A 1 245 ? 11.414 -20.859 1.624 1 98.44 245 SER A O 1
ATOM 1922 N N . LEU A 1 246 ? 11.07 -19.156 3.023 1 98.38 246 LEU A N 1
ATOM 1923 C CA . LEU A 1 246 ? 12.484 -18.969 3.326 1 98.38 246 LEU A CA 1
ATOM 1924 C C . LEU A 1 246 ? 13.055 -20.219 4.004 1 98.38 246 LEU A C 1
ATOM 1926 O O . LEU A 1 246 ? 14.164 -20.656 3.682 1 98.38 246 LEU A O 1
ATOM 1930 N N . ASN A 1 247 ? 12.312 -20.812 4.902 1 97.06 247 ASN A N 1
ATOM 1931 C CA . ASN A 1 247 ? 12.766 -21.922 5.73 1 97.06 247 ASN A CA 1
ATOM 1932 C C . ASN A 1 247 ? 13.055 -23.156 4.891 1 97.06 247 ASN A C 1
ATOM 1934 O O . ASN A 1 247 ? 13.875 -24 5.27 1 97.06 247 ASN A O 1
ATOM 1938 N N . VAL A 1 248 ? 12.438 -23.297 3.746 1 97.44 248 VAL A N 1
ATOM 1939 C CA . VAL A 1 248 ? 12.586 -24.516 2.977 1 97.44 248 VAL A CA 1
ATOM 1940 C C . VAL A 1 248 ? 13.656 -24.328 1.9 1 97.44 248 VAL A C 1
ATOM 1942 O O . VAL A 1 248 ? 14.062 -25.297 1.248 1 97.44 248 VAL A O 1
ATOM 1945 N N . LEU A 1 249 ? 14.109 -23.125 1.715 1 98.12 249 LEU A N 1
ATOM 1946 C CA . LEU A 1 249 ? 15.117 -22.859 0.694 1 98.12 249 LEU A CA 1
ATOM 1947 C C . LEU A 1 249 ? 16.469 -23.438 1.095 1 98.12 249 LEU A C 1
ATOM 1949 O O . LEU A 1 249 ? 16.781 -23.547 2.285 1 98.12 249 LEU A O 1
ATOM 1953 N N . SER A 1 250 ? 17.219 -23.766 0.107 1 96.62 250 SER A N 1
ATOM 1954 C CA . SER A 1 250 ? 18.547 -24.344 0.293 1 96.62 250 SER A CA 1
ATOM 1955 C C . SER A 1 250 ? 19.469 -23.375 1.03 1 96.62 250 SER A C 1
ATOM 1957 O O . SER A 1 250 ? 19.453 -22.172 0.761 1 96.62 250 SER A O 1
ATOM 1959 N N . LYS A 1 251 ? 20.297 -23.906 1.844 1 93.19 251 LYS A N 1
ATOM 1960 C CA . LYS A 1 251 ? 21.281 -23.109 2.568 1 93.19 251 LYS A CA 1
ATOM 1961 C C . LYS A 1 251 ? 22.438 -22.703 1.655 1 93.19 251 LYS A C 1
ATOM 1963 O O . LYS A 1 251 ? 23.203 -21.797 1.99 1 93.19 251 LYS A O 1
ATOM 1968 N N . LYS A 1 252 ? 22.516 -23.391 0.572 1 93.94 252 LYS A N 1
ATOM 1969 C CA . LYS A 1 252 ? 23.547 -23.047 -0.406 1 93.94 252 LYS A CA 1
ATOM 1970 C C . LYS A 1 252 ? 23.078 -21.891 -1.3 1 93.94 252 LYS A C 1
ATOM 1972 O O . LYS A 1 252 ? 23.781 -21.516 -2.242 1 93.94 252 LYS A O 1
ATOM 1977 N N . GLY A 1 253 ? 21.969 -21.406 -0.962 1 95.44 253 GLY A N 1
ATOM 1978 C CA . GLY A 1 253 ? 21.391 -20.344 -1.766 1 95.44 253 GLY A CA 1
ATOM 1979 C C . GLY A 1 253 ? 20.109 -20.75 -2.469 1 95.44 253 GLY A C 1
ATOM 1980 O O . GLY A 1 253 ? 20.016 -21.859 -2.996 1 95.44 253 GLY A O 1
ATOM 1981 N N . GLY A 1 254 ? 19.125 -19.953 -2.396 1 98 254 GLY A N 1
ATOM 1982 C CA . GLY A 1 254 ? 17.844 -20.156 -3.045 1 98 254 GLY A CA 1
ATOM 1983 C C . GLY A 1 254 ? 17.094 -18.859 -3.291 1 98 254 GLY A C 1
ATOM 1984 O O . GLY A 1 254 ? 17.5 -17.797 -2.809 1 98 254 GLY A O 1
ATOM 1985 N N . ILE A 1 255 ? 16.062 -18.984 -4.121 1 98.75 255 ILE A N 1
ATOM 1986 C CA . ILE A 1 255 ? 15.273 -17.781 -4.387 1 98.75 255 ILE A CA 1
ATOM 1987 C C . ILE A 1 255 ? 13.789 -18.078 -4.199 1 98.75 255 ILE A C 1
ATOM 1989 O O . ILE A 1 255 ? 13.336 -19.203 -4.445 1 98.75 255 ILE A O 1
ATOM 1993 N N . PHE A 1 256 ? 13.172 -17.109 -3.686 1 98.88 256 PHE A N 1
ATOM 1994 C CA . PHE A 1 256 ? 11.711 -17.031 -3.736 1 98.88 256 PHE A CA 1
ATOM 1995 C C . PHE A 1 256 ? 11.258 -16.062 -4.828 1 98.88 256 PHE A C 1
ATOM 1997 O O . PHE A 1 256 ? 11.758 -14.938 -4.914 1 98.88 256 PHE A O 1
ATOM 2004 N N . VAL A 1 257 ? 10.289 -16.5 -5.66 1 98.88 257 VAL A N 1
ATOM 2005 C CA . VAL A 1 257 ? 9.812 -15.664 -6.754 1 98.88 257 VAL A CA 1
ATOM 2006 C C . VAL A 1 257 ? 8.289 -15.594 -6.719 1 98.88 257 VAL A C 1
ATOM 2008 O O . VAL A 1 257 ? 7.613 -16.625 -6.609 1 98.88 257 VAL A O 1
ATOM 2011 N N . MET A 1 258 ? 7.797 -14.438 -6.805 1 98.81 258 MET A N 1
ATOM 2012 C CA . MET A 1 258 ? 6.355 -14.227 -6.934 1 98.81 258 MET A CA 1
ATOM 2013 C C . MET A 1 258 ? 6.055 -13.211 -8.031 1 98.81 258 MET A C 1
ATOM 2015 O O . MET A 1 258 ? 6.938 -12.453 -8.445 1 98.81 258 MET A O 1
ATOM 2019 N N . ASP A 1 259 ? 4.871 -13.25 -8.555 1 98 259 ASP A N 1
ATOM 2020 C CA . ASP A 1 259 ? 4.453 -12.227 -9.508 1 98 259 ASP A CA 1
ATOM 2021 C C . ASP A 1 259 ? 3.373 -11.328 -8.914 1 98 259 ASP A C 1
ATOM 2023 O O . ASP A 1 259 ? 2.75 -11.68 -7.906 1 98 259 ASP A O 1
ATOM 2027 N N . LEU A 1 260 ? 3.33 -10.18 -9.445 1 97.44 260 LEU A N 1
ATOM 2028 C CA . LEU A 1 260 ? 2.379 -9.148 -9.055 1 97.44 260 LEU A CA 1
ATOM 2029 C C . LEU A 1 260 ? 1.872 -8.383 -10.273 1 97.44 260 LEU A C 1
ATOM 2031 O O . LEU A 1 260 ? 2.572 -8.289 -11.281 1 97.44 260 LEU A O 1
ATOM 2035 N N . TYR A 1 261 ? 0.651 -7.918 -10.164 1 96.06 261 TYR A N 1
ATOM 2036 C CA . TYR A 1 261 ? 0.139 -7.031 -11.203 1 96.06 261 TYR A CA 1
ATOM 2037 C C . TYR A 1 261 ? -0.389 -5.734 -10.594 1 96.06 261 TYR A C 1
ATOM 2039 O O . TYR A 1 261 ? -0.697 -5.676 -9.406 1 96.06 261 TYR A O 1
ATOM 2047 N N . GLY A 1 262 ? -0.39 -4.75 -11.359 1 96.56 262 GLY A N 1
ATOM 2048 C CA . GLY A 1 262 ? -0.872 -3.455 -10.906 1 96.56 262 GLY A CA 1
ATOM 2049 C C . GLY A 1 262 ? -1.1 -2.475 -12.039 1 96.56 262 GLY A C 1
ATOM 2050 O O . GLY A 1 262 ? -1.153 -2.867 -13.203 1 96.56 262 GLY A O 1
ATOM 2051 N N . GLY A 1 263 ? -1.23 -1.173 -11.625 1 96.25 263 GLY A N 1
ATOM 2052 C CA . GLY A 1 263 ? -1.589 -0.094 -12.531 1 96.25 263 GLY A CA 1
ATOM 2053 C C . GLY A 1 263 ? -2.93 0.537 -12.211 1 96.25 263 GLY A C 1
ATOM 2054 O O . GLY A 1 263 ? -3.68 0.022 -11.375 1 96.25 263 GLY A O 1
ATOM 2055 N N . VAL A 1 264 ? -3.217 1.572 -12.891 1 94.56 264 VAL A N 1
ATOM 2056 C CA . VAL A 1 264 ? -4.445 2.312 -12.625 1 94.56 264 VAL A CA 1
ATOM 2057 C C . VAL A 1 264 ? -5.656 1.43 -12.93 1 94.56 264 VAL A C 1
ATOM 2059 O O . VAL A 1 264 ? -6.664 1.481 -12.219 1 94.56 264 VAL A O 1
ATOM 2062 N N . SER A 1 265 ? -5.59 0.615 -13.898 1 94.5 265 SER A N 1
ATOM 2063 C CA . SER A 1 265 ? -6.699 -0.228 -14.32 1 94.5 265 SER A CA 1
ATOM 2064 C C . SER A 1 265 ? -6.969 -1.339 -13.312 1 94.5 265 SER A C 1
ATOM 2066 O O . SER A 1 265 ? -8.062 -1.909 -13.289 1 94.5 265 SER A O 1
ATOM 2068 N N . SER A 1 266 ? -5.984 -1.69 -12.547 1 96.5 266 SER A N 1
ATOM 2069 C CA . SER A 1 266 ? -6.133 -2.775 -11.586 1 96.5 266 SER A CA 1
ATOM 2070 C C . SER A 1 266 ? -7.016 -2.355 -10.414 1 96.5 266 SER A C 1
ATOM 2072 O O . SER A 1 266 ? -7.457 -3.199 -9.625 1 96.5 266 SER A O 1
ATOM 2074 N N . GLU A 1 267 ? -7.281 -1.088 -10.258 1 96.56 267 GLU A N 1
ATOM 2075 C CA . GLU A 1 267 ? -8.055 -0.591 -9.125 1 96.56 267 GLU A CA 1
ATOM 2076 C C . GLU A 1 267 ? -9.414 -0.057 -9.57 1 96.56 267 GLU A C 1
ATOM 2078 O O . GLU A 1 267 ? -9.93 0.908 -9 1 96.56 267 GLU A O 1
ATOM 2083 N N . CYS A 1 268 ? -9.891 -0.524 -10.617 1 93.5 268 CYS A N 1
ATOM 2084 C CA . CYS A 1 268 ? -11.219 -0.183 -11.117 1 93.5 268 CYS A CA 1
ATOM 2085 C C . CYS A 1 268 ? -11.914 -1.41 -11.695 1 93.5 268 CYS A C 1
ATOM 2087 O O . CYS A 1 268 ? -11.281 -2.447 -11.906 1 93.5 268 CYS A O 1
ATOM 2089 N N . LYS A 1 269 ? -13.219 -1.207 -11.922 1 94.81 269 LYS A N 1
ATOM 2090 C CA . LYS A 1 269 ? -13.945 -2.246 -12.648 1 94.81 269 LYS A CA 1
ATOM 2091 C C . LYS A 1 269 ? -13.375 -2.445 -14.047 1 94.81 269 LYS A C 1
ATOM 2093 O O . LYS A 1 269 ? -13.055 -1.476 -14.734 1 94.81 269 LYS A O 1
ATOM 2098 N N . LEU A 1 270 ? -13.164 -3.725 -14.414 1 94.12 270 LEU A N 1
ATOM 2099 C CA . LEU A 1 270 ? -12.492 -4.02 -15.672 1 94.12 270 LEU A CA 1
ATOM 2100 C C . LEU A 1 270 ? -12.93 -5.371 -16.219 1 94.12 270 LEU A C 1
ATOM 2102 O O . LEU A 1 270 ? -13.086 -6.332 -15.461 1 94.12 270 LEU A O 1
ATOM 2106 N N . ARG A 1 271 ? -13.148 -5.445 -17.5 1 94.31 271 ARG A N 1
ATOM 2107 C CA . ARG A 1 271 ? -13.414 -6.688 -18.219 1 94.31 271 ARG A CA 1
ATOM 2108 C C . ARG A 1 271 ? -12.508 -6.828 -19.438 1 94.31 271 ARG A C 1
ATOM 2110 O O . ARG A 1 271 ? -12.5 -5.957 -20.312 1 94.31 271 ARG A O 1
ATOM 2117 N N . LEU A 1 272 ? -11.719 -7.848 -19.484 1 93.19 272 LEU A N 1
ATOM 2118 C CA . LEU A 1 272 ? -10.812 -8.133 -20.578 1 93.19 272 LEU A CA 1
ATOM 2119 C C . LEU A 1 272 ? -11.148 -9.469 -21.234 1 93.19 272 LEU A C 1
ATOM 2121 O O . LEU A 1 272 ? -11.594 -10.398 -20.562 1 93.19 272 LEU A O 1
ATOM 2125 N N . GLN A 1 273 ? -10.945 -9.547 -22.516 1 92 273 GLN A N 1
ATOM 2126 C CA . GLN A 1 273 ? -11.195 -10.781 -23.25 1 92 273 GLN A CA 1
ATOM 2127 C C . GLN A 1 273 ? -10.016 -11.148 -24.141 1 92 273 GLN A C 1
ATOM 2129 O O . GLN A 1 273 ? -9.32 -10.266 -24.641 1 92 273 GLN A O 1
ATOM 2134 N N . ARG A 1 274 ? -9.844 -12.422 -24.266 1 90.31 274 ARG A N 1
ATOM 2135 C CA . ARG A 1 274 ? -8.812 -12.953 -25.141 1 90.31 274 ARG A CA 1
ATOM 2136 C C . ARG A 1 274 ? -9.297 -14.203 -25.875 1 90.31 274 ARG A C 1
ATOM 2138 O O . ARG A 1 274 ? -9.766 -15.156 -25.25 1 90.31 274 ARG A O 1
ATOM 2145 N N . ARG A 1 275 ? -9.133 -14.172 -27.172 1 88.31 275 ARG A N 1
ATOM 2146 C CA . ARG A 1 275 ? -9.484 -15.336 -27.969 1 88.31 275 ARG A CA 1
ATOM 2147 C C . ARG A 1 275 ? -8.328 -16.328 -28.047 1 88.31 275 ARG A C 1
ATOM 2149 O O . ARG A 1 275 ? -7.203 -15.953 -28.375 1 88.31 275 ARG A O 1
ATOM 2156 N N . ILE A 1 276 ? -8.609 -17.547 -27.625 1 86.88 276 ILE A N 1
ATOM 2157 C CA . ILE A 1 276 ? -7.621 -18.609 -27.641 1 86.88 276 ILE A CA 1
ATOM 2158 C C . ILE A 1 276 ? -8.164 -19.812 -28.438 1 86.88 276 ILE A C 1
ATOM 2160 O O . ILE A 1 276 ? -9.07 -20.5 -27.969 1 86.88 276 ILE A O 1
ATOM 2164 N N . SER A 1 277 ? -7.52 -20.047 -29.547 1 82.94 277 SER A N 1
ATOM 2165 C CA . SER A 1 277 ? -7.941 -21.172 -30.391 1 82.94 277 SER A CA 1
ATOM 2166 C C . SER A 1 277 ? -9.453 -21.172 -30.578 1 82.94 277 SER A C 1
ATOM 2168 O O . SER A 1 277 ? -10.016 -20.281 -31.219 1 82.94 277 SER A O 1
ATOM 2170 N N . ASN A 1 278 ? -10.109 -22.156 -29.844 1 84.62 278 ASN A N 1
ATOM 2171 C CA . ASN A 1 278 ? -11.531 -22.391 -30.109 1 84.62 278 ASN A CA 1
ATOM 2172 C C . ASN A 1 278 ? -12.398 -21.875 -28.969 1 84.62 278 ASN A C 1
ATOM 2174 O O . ASN A 1 278 ? -13.547 -22.281 -28.828 1 84.62 278 ASN A O 1
ATOM 2178 N N . PHE A 1 279 ? -11.781 -21.016 -28.156 1 91.75 279 PHE A N 1
ATOM 2179 C CA . PHE A 1 279 ? -12.617 -20.469 -27.109 1 91.75 279 PHE A CA 1
ATOM 2180 C C . PHE A 1 279 ? -12.164 -19.062 -26.734 1 91.75 279 PHE A C 1
ATOM 2182 O O . PHE A 1 279 ? -11.133 -18.594 -27.219 1 91.75 279 PHE A O 1
ATOM 2189 N N . THR A 1 280 ? -13.078 -18.359 -25.953 1 92.56 280 THR A N 1
ATOM 2190 C CA . THR A 1 280 ? -12.758 -17.016 -25.5 1 92.56 280 THR A CA 1
ATOM 2191 C C . THR A 1 280 ? -12.602 -17 -23.969 1 92.56 280 THR A C 1
ATOM 2193 O O . THR A 1 280 ? -13.453 -17.5 -23.25 1 92.56 280 THR A O 1
ATOM 2196 N N . TYR A 1 281 ? -11.484 -16.547 -23.609 1 94.94 281 TYR A N 1
ATOM 2197 C CA . TYR A 1 281 ? -11.18 -16.328 -22.203 1 94.94 281 TYR A CA 1
ATOM 2198 C C . TYR A 1 281 ? -11.578 -14.922 -21.766 1 94.94 281 TYR A C 1
ATOM 2200 O O . TYR A 1 281 ? -11.25 -13.938 -22.438 1 94.94 281 TYR A O 1
ATOM 2208 N N . VAL A 1 282 ? -12.328 -14.805 -20.594 1 95 282 VAL A N 1
ATOM 2209 C CA . VAL A 1 282 ? -12.773 -13.5 -20.109 1 95 282 VAL A CA 1
ATOM 2210 C C . VAL A 1 282 ? -12.273 -13.289 -18.672 1 95 282 VAL A C 1
ATOM 2212 O O . VAL A 1 282 ? -12.508 -14.125 -17.797 1 95 282 VAL A O 1
ATOM 2215 N N . TRP A 1 283 ? -11.562 -12.234 -18.453 1 96.12 283 TRP A N 1
ATOM 2216 C CA . TRP A 1 283 ? -11.18 -11.734 -17.141 1 96.12 283 TRP A CA 1
ATOM 2217 C C . TRP A 1 283 ? -12.117 -10.625 -16.688 1 96.12 283 TRP A C 1
ATOM 2219 O O . TRP A 1 283 ? -12.219 -9.578 -17.328 1 96.12 283 TRP A O 1
ATOM 2229 N N . GLU A 1 284 ? -12.766 -10.891 -15.555 1 96.75 284 GLU A N 1
ATOM 2230 C CA . GLU A 1 284 ? -13.68 -9.891 -15.008 1 96.75 284 GLU A CA 1
ATOM 2231 C C . GLU A 1 284 ? -13.227 -9.43 -13.625 1 96.75 284 GLU A C 1
ATOM 2233 O O . GLU A 1 284 ? -13.062 -10.25 -12.719 1 96.75 284 GLU A O 1
ATOM 2238 N N . GLN A 1 285 ? -13.016 -8.18 -13.516 1 96.94 285 GLN A N 1
ATOM 2239 C CA . GLN A 1 285 ? -12.602 -7.52 -12.281 1 96.94 285 GLN A CA 1
ATOM 2240 C C . GLN A 1 285 ? -13.695 -6.594 -11.758 1 96.94 285 GLN A C 1
ATOM 2242 O O . GLN A 1 285 ? -14.148 -5.699 -12.469 1 96.94 285 GLN A O 1
ATOM 2247 N N . GLU A 1 286 ? -14.156 -6.812 -10.492 1 97 286 GLU A N 1
ATOM 2248 C CA . GLU A 1 286 ? -15.188 -5.977 -9.891 1 97 286 GLU A CA 1
ATOM 2249 C C . GLU A 1 286 ? -14.602 -4.676 -9.352 1 97 286 GLU A C 1
ATOM 2251 O O . GLU A 1 286 ? -13.422 -4.387 -9.562 1 97 286 GLU A O 1
ATOM 2256 N N . GLU A 1 287 ? -15.469 -3.898 -8.75 1 95.94 287 GLU A N 1
ATOM 2257 C CA . GLU A 1 287 ? -15.047 -2.623 -8.188 1 95.94 287 GLU A CA 1
ATOM 2258 C C . GLU A 1 287 ? -13.977 -2.826 -7.117 1 95.94 287 GLU A C 1
ATOM 2260 O O . GLU A 1 287 ? -13.93 -3.873 -6.469 1 95.94 287 GLU A O 1
ATOM 2265 N N . PHE A 1 288 ? -13.203 -1.839 -6.996 1 97.88 288 PHE A N 1
ATOM 2266 C CA . PHE A 1 288 ? -12.062 -1.904 -6.094 1 97.88 288 PHE A CA 1
ATOM 2267 C C . PHE A 1 288 ? -12.359 -1.161 -4.797 1 97.88 288 PHE A C 1
ATOM 2269 O O . PHE A 1 288 ? -12.688 0.027 -4.816 1 97.88 288 PHE A O 1
ATOM 2276 N N . ASP A 1 289 ? -12.227 -1.858 -3.664 1 98 289 ASP A N 1
ATOM 2277 C CA . ASP A 1 289 ? -12.398 -1.278 -2.336 1 98 289 ASP A CA 1
ATOM 2278 C C . ASP A 1 289 ? -11.086 -0.677 -1.828 1 98 289 ASP A C 1
ATOM 2280 O O . ASP A 1 289 ? -10.164 -1.406 -1.461 1 98 289 ASP A O 1
ATOM 2284 N N . ILE A 1 290 ? -11.016 0.631 -1.705 1 97.12 290 ILE A N 1
ATOM 2285 C CA . ILE A 1 290 ? -9.75 1.286 -1.396 1 97.12 290 ILE A CA 1
ATOM 2286 C C . ILE A 1 290 ? -9.461 1.184 0.101 1 97.12 290 ILE A C 1
ATOM 2288 O O . ILE A 1 290 ? -8.312 1.286 0.531 1 97.12 290 ILE A O 1
ATOM 2292 N N . LEU A 1 291 ? -1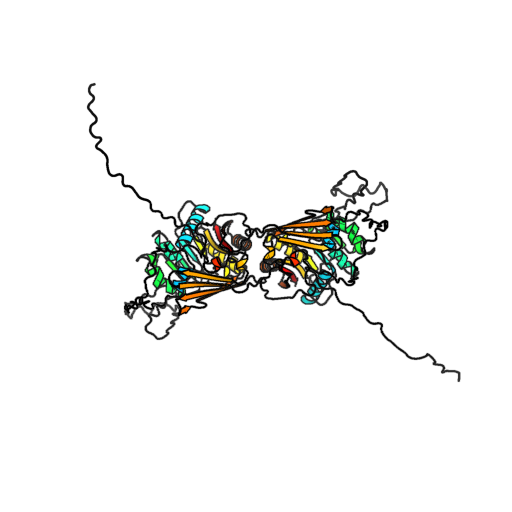0.453 0.969 0.982 1 97.75 291 LEU A N 1
ATOM 2293 C CA . LEU A 1 291 ? -10.25 0.897 2.426 1 97.75 291 LEU A CA 1
ATOM 2294 C C . LEU A 1 291 ? -9.562 -0.406 2.814 1 97.75 291 LEU A C 1
ATOM 2296 O O . LEU A 1 291 ? -8.812 -0.448 3.795 1 97.75 291 LEU A O 1
ATOM 2300 N N . ASN A 1 292 ? -9.828 -1.413 2.002 1 97.31 292 ASN A N 1
ATOM 2301 C CA . ASN A 1 292 ? -9.242 -2.725 2.27 1 97.31 292 ASN A CA 1
ATOM 2302 C C . ASN A 1 292 ? -8.336 -3.176 1.132 1 97.31 292 ASN A C 1
ATOM 2304 O O . ASN A 1 292 ? -7.656 -4.199 1.243 1 97.31 292 ASN A O 1
ATOM 2308 N N . ARG A 1 293 ? -8.32 -2.432 0.097 1 98 293 ARG A N 1
ATOM 2309 C CA . ARG A 1 293 ? -7.586 -2.686 -1.138 1 98 293 ARG A CA 1
ATOM 2310 C C . ARG A 1 293 ? -7.898 -4.074 -1.686 1 98 293 ARG A C 1
ATOM 2312 O O . ARG A 1 293 ? -6.988 -4.832 -2.027 1 98 293 ARG A O 1
ATOM 2319 N N . LYS A 1 294 ? -9.125 -4.359 -1.767 1 98.06 294 LYS A N 1
ATOM 2320 C CA . LYS A 1 294 ? -9.586 -5.676 -2.201 1 98.06 294 LYS A CA 1
ATOM 2321 C C . LYS A 1 294 ? -10.477 -5.562 -3.439 1 98.06 294 LYS A C 1
ATOM 2323 O O . LYS A 1 294 ? -11.094 -4.523 -3.672 1 98.06 294 LYS A O 1
ATOM 2328 N N . THR A 1 295 ? -10.461 -6.574 -4.223 1 98.19 295 THR A N 1
ATOM 2329 C CA . THR A 1 295 ? -11.344 -6.723 -5.371 1 98.19 295 THR A CA 1
ATOM 2330 C C . THR A 1 295 ? -11.648 -8.195 -5.637 1 98.19 295 THR A C 1
ATOM 2332 O O . THR A 1 295 ? -10.961 -9.078 -5.113 1 98.19 295 THR A O 1
ATOM 2335 N N . ARG A 1 296 ? -12.672 -8.438 -6.367 1 98.06 296 ARG A N 1
ATOM 2336 C CA . ARG A 1 296 ? -13.031 -9.789 -6.785 1 98.06 296 ARG A CA 1
ATOM 2337 C C . ARG A 1 296 ? -12.742 -10.008 -8.266 1 98.06 296 ARG A C 1
ATOM 2339 O O . ARG A 1 296 ? -13.109 -9.18 -9.102 1 98.06 296 ARG A O 1
ATOM 2346 N N . ILE A 1 297 ? -12.07 -11.062 -8.562 1 97.88 297 ILE A N 1
ATOM 2347 C CA . ILE A 1 297 ? -11.742 -11.445 -9.93 1 97.88 297 ILE A CA 1
ATOM 2348 C C . ILE A 1 297 ? -12.516 -12.703 -10.32 1 97.88 297 ILE A C 1
ATOM 2350 O O . ILE A 1 297 ? -12.562 -13.672 -9.562 1 97.88 297 ILE A O 1
ATOM 2354 N N . SER A 1 298 ? -13.094 -12.695 -11.477 1 97.81 298 SER A N 1
ATOM 2355 C CA . SER A 1 298 ? -13.773 -13.875 -12.016 1 97.81 298 SER A CA 1
ATOM 2356 C C . SER A 1 298 ? -13.273 -14.203 -13.414 1 97.81 298 SER A C 1
ATOM 2358 O O . SER A 1 298 ? -13.102 -13.312 -14.242 1 97.81 298 SER A O 1
ATOM 2360 N N . LEU A 1 299 ? -13.039 -15.461 -13.617 1 97.25 299 LEU A N 1
ATOM 2361 C CA . LEU A 1 299 ? -12.641 -15.953 -14.93 1 97.25 299 LEU A CA 1
ATOM 2362 C C . LEU A 1 299 ? -13.773 -16.734 -15.586 1 97.25 299 LEU A C 1
ATOM 2364 O O . LEU A 1 299 ? -14.391 -17.594 -14.945 1 97.25 299 LEU A O 1
ATOM 2368 N N . HIS A 1 300 ? -14.07 -16.391 -16.797 1 96.38 300 HIS A N 1
ATOM 2369 C CA . HIS A 1 300 ? -15.094 -17.062 -17.594 1 96.38 300 HIS A CA 1
ATOM 2370 C C . HIS A 1 300 ? -14.508 -17.641 -18.875 1 96.38 300 HIS A C 1
ATOM 2372 O O . HIS A 1 300 ? -13.508 -17.125 -19.391 1 96.38 300 HIS A O 1
ATOM 2378 N N . PHE A 1 301 ? -15.156 -18.734 -19.359 1 96 301 PHE A N 1
ATOM 2379 C CA . PHE A 1 301 ? -14.797 -19.328 -20.641 1 96 301 PHE A CA 1
ATOM 2380 C C . PHE A 1 301 ? -16.031 -19.469 -21.531 1 96 301 PHE A C 1
ATOM 2382 O O . PHE A 1 301 ? -17.031 -20.047 -21.125 1 96 301 PHE A O 1
ATOM 2389 N N . HIS A 1 302 ? -15.891 -18.891 -22.688 1 94.25 302 HIS A N 1
ATOM 2390 C CA . HIS A 1 302 ? -16.938 -19.047 -23.688 1 94.25 302 HIS A CA 1
ATOM 2391 C C . HIS A 1 302 ? -16.5 -20.031 -24.766 1 94.25 302 HIS A C 1
ATOM 2393 O O . HIS A 1 302 ? -15.57 -19.766 -25.531 1 94.25 302 HIS A O 1
ATOM 2399 N N . LEU A 1 303 ? -17.188 -21.156 -24.75 1 91.31 303 LEU A N 1
ATOM 2400 C CA . LEU A 1 303 ? -16.891 -22.219 -25.703 1 91.31 303 LEU A CA 1
ATOM 2401 C C . LEU A 1 303 ? -17.875 -22.188 -26.859 1 91.31 303 LEU A C 1
ATOM 2403 O O . LEU A 1 303 ? -18.922 -22.859 -26.812 1 91.31 303 LEU A O 1
ATOM 2407 N N . GLY A 1 304 ? -17.594 -21.531 -27.906 1 79.44 304 GLY A N 1
ATOM 2408 C CA . GLY A 1 304 ? -18.516 -21.391 -29.016 1 79.44 304 GLY A CA 1
ATOM 2409 C C . GLY A 1 304 ? -19.766 -20.594 -28.656 1 79.44 304 GLY A C 1
ATOM 2410 O O . GLY A 1 304 ? -19.734 -19.75 -27.766 1 79.44 304 GLY A O 1
ATOM 2411 N N . LYS A 1 305 ? -20.781 -20.766 -29.453 1 75.25 305 LYS A N 1
ATOM 2412 C CA . LYS A 1 305 ? -21.984 -19.953 -29.312 1 75.25 305 LYS A CA 1
ATOM 2413 C C . LYS A 1 305 ? -22.891 -20.5 -28.234 1 75.25 305 LYS A C 1
ATOM 2415 O O . LYS A 1 305 ? -23.703 -19.766 -27.656 1 75.25 305 LYS A O 1
ATOM 2420 N N . GLN A 1 306 ? -22.625 -21.656 -27.922 1 78.31 306 GLN A N 1
ATOM 2421 C CA . GLN A 1 306 ? -23.688 -22.234 -27.109 1 78.31 306 GLN A CA 1
ATOM 2422 C C . GLN A 1 306 ? -23.172 -22.656 -25.734 1 78.31 306 GLN A C 1
ATOM 2424 O O . GLN A 1 306 ? -23.953 -22.859 -24.797 1 78.31 306 GLN A O 1
ATOM 2429 N N . HIS A 1 307 ? -21.969 -22.734 -25.547 1 88.62 307 HIS A N 1
ATOM 2430 C CA . HIS A 1 307 ? -21.484 -23.266 -24.266 1 88.62 307 HIS A CA 1
ATOM 2431 C C . HIS A 1 307 ? -20.562 -22.281 -23.578 1 88.62 307 HIS A C 1
ATOM 2433 O O . HIS A 1 307 ? -19.672 -21.703 -24.219 1 88.62 307 HIS A O 1
ATOM 2439 N N . SER A 1 308 ? -20.906 -21.953 -22.328 1 91.69 308 SER A N 1
ATOM 2440 C CA . SER A 1 308 ? -20.078 -21.047 -21.531 1 91.69 308 SER A CA 1
ATOM 2441 C C . SER A 1 308 ? -19.922 -21.562 -20.094 1 91.69 308 SER A C 1
ATOM 2443 O O . SER A 1 308 ? -20.844 -22.172 -19.547 1 91.69 308 SER A O 1
ATOM 2445 N N . ILE A 1 309 ? -18.719 -21.5 -19.578 1 94.88 309 ILE A N 1
ATOM 2446 C CA . ILE A 1 309 ? -18.469 -21.734 -18.156 1 94.88 309 ILE A CA 1
ATOM 2447 C C . ILE A 1 309 ? -18.281 -20.406 -17.453 1 94.88 309 ILE A C 1
ATOM 2449 O O . ILE A 1 309 ? -17.188 -19.828 -17.469 1 94.88 309 ILE A O 1
ATOM 2453 N N . ARG A 1 310 ? -19.312 -19.953 -16.812 1 94.19 310 ARG A N 1
ATOM 2454 C CA . ARG A 1 310 ? -19.25 -18.703 -16.078 1 94.19 310 ARG A CA 1
ATOM 2455 C C . ARG A 1 310 ? -18.703 -18.906 -14.672 1 94.19 310 ARG A C 1
ATOM 2457 O O . ARG A 1 310 ? -18.953 -19.938 -14.047 1 94.19 310 ARG A O 1
ATOM 2464 N N . HIS A 1 311 ? -17.953 -17.859 -14.234 1 96.19 311 HIS A N 1
ATOM 2465 C CA . HIS A 1 311 ? -17.344 -17.938 -12.906 1 96.19 311 HIS A CA 1
ATOM 2466 C C . HIS A 1 311 ? -16.641 -19.266 -12.703 1 96.19 311 HIS A C 1
ATOM 2468 O O . HIS A 1 311 ? -16.812 -19.922 -11.672 1 96.19 311 HIS A O 1
ATOM 2474 N N . ALA A 1 312 ? -15.953 -19.656 -13.812 1 96.5 312 ALA A N 1
ATOM 2475 C CA . ALA A 1 312 ? -15.188 -20.906 -13.711 1 96.5 312 ALA A CA 1
ATOM 2476 C C . ALA A 1 312 ? -14.234 -20.859 -12.516 1 96.5 312 ALA A C 1
ATOM 2478 O O . ALA A 1 312 ? -14.047 -21.859 -11.82 1 96.5 312 ALA A O 1
ATOM 2479 N N . PHE A 1 313 ? -13.602 -19.734 -12.328 1 96.94 313 PHE A N 1
ATOM 2480 C CA . PHE A 1 313 ? -12.773 -19.422 -11.164 1 96.94 313 PHE A CA 1
ATOM 2481 C C . PHE A 1 313 ? -13.117 -18.047 -10.609 1 96.94 313 PHE A C 1
ATOM 2483 O O . PHE A 1 313 ? -13.406 -17.125 -11.359 1 96.94 313 PHE A O 1
ATOM 2490 N N . SER A 1 314 ? -13.125 -17.938 -9.328 1 97.25 314 SER A N 1
ATOM 2491 C CA . SER A 1 314 ? -13.359 -16.656 -8.648 1 97.25 314 SER A CA 1
ATOM 2492 C C . SER A 1 314 ? -12.383 -16.469 -7.496 1 97.25 314 SER A C 1
ATOM 2494 O O . SER A 1 314 ? -12.125 -17.391 -6.727 1 97.25 314 SER A O 1
ATOM 2496 N N . TYR A 1 315 ? -11.852 -15.297 -7.426 1 97.25 315 TYR A N 1
ATOM 2497 C CA . TYR A 1 315 ? -10.844 -14.984 -6.414 1 97.25 315 TYR A CA 1
ATOM 2498 C C . TYR A 1 315 ? -11.203 -13.703 -5.672 1 97.25 315 TYR A C 1
ATOM 2500 O O . TYR A 1 315 ? -11.695 -12.742 -6.273 1 97.25 315 TYR A O 1
ATOM 2508 N N . ASP A 1 316 ? -11.047 -13.734 -4.379 1 97.75 316 ASP A N 1
ATOM 2509 C CA . ASP A 1 316 ? -11.031 -12.531 -3.547 1 97.75 316 ASP A CA 1
ATOM 2510 C C . ASP A 1 316 ? -9.602 -12.094 -3.234 1 97.75 316 ASP A C 1
ATOM 2512 O O . ASP A 1 316 ? -8.914 -12.734 -2.436 1 97.75 316 ASP A O 1
ATOM 2516 N N . TRP A 1 317 ? -9.211 -10.977 -3.883 1 98.38 317 TRP A N 1
ATOM 2517 C CA . TRP A 1 317 ? -7.793 -10.633 -3.848 1 98.38 317 TRP A CA 1
ATOM 2518 C C . TRP A 1 317 ? -7.574 -9.312 -3.111 1 98.38 317 TRP A C 1
ATOM 2520 O O . TRP A 1 317 ? -8.359 -8.375 -3.258 1 98.38 317 TRP A O 1
ATOM 2530 N N . ARG A 1 318 ? -6.578 -9.227 -2.309 1 98.38 318 ARG A N 1
ATOM 2531 C CA . ARG A 1 318 ? -5.98 -7.965 -1.883 1 98.38 318 ARG A CA 1
ATOM 2532 C C . ARG A 1 318 ? -4.812 -7.582 -2.783 1 98.38 318 ARG A C 1
ATOM 2534 O O . ARG A 1 318 ? -3.922 -8.398 -3.033 1 98.38 318 ARG A O 1
ATOM 2541 N N . LEU A 1 319 ? -4.812 -6.41 -3.287 1 98 319 LEU A N 1
ATOM 2542 C CA . LEU A 1 319 ? -3.684 -5.945 -4.086 1 98 319 LEU A CA 1
ATOM 2543 C C . LEU A 1 319 ? -2.613 -5.316 -3.199 1 98 319 LEU A C 1
ATOM 2545 O O . LEU A 1 319 ? -2.873 -4.32 -2.518 1 98 319 LEU A O 1
ATOM 2549 N N . TRP A 1 320 ? -1.492 -5.914 -3.217 1 97.69 320 TRP A N 1
ATOM 2550 C CA . TRP A 1 320 ? -0.334 -5.426 -2.475 1 97.69 320 TRP A CA 1
ATOM 2551 C C . TRP A 1 320 ? 0.499 -4.477 -3.328 1 97.69 320 TRP A C 1
ATOM 2553 O O . TRP A 1 320 ? 0.645 -4.68 -4.535 1 97.69 320 TRP A O 1
ATOM 2563 N N . SER A 1 321 ? 1.05 -3.467 -2.729 1 96.94 321 SER A N 1
ATOM 2564 C CA . SER A 1 321 ? 2.025 -2.646 -3.439 1 96.94 321 SER A CA 1
ATOM 2565 C C . SER A 1 321 ? 3.412 -3.277 -3.396 1 96.94 321 SER A C 1
ATOM 2567 O O . SER A 1 321 ? 3.691 -4.117 -2.541 1 96.94 321 SER A O 1
ATOM 2569 N N . ILE A 1 322 ? 4.23 -2.879 -4.309 1 97.94 322 ILE A N 1
ATOM 2570 C CA . ILE A 1 322 ? 5.574 -3.439 -4.398 1 97.94 322 ILE A CA 1
ATOM 2571 C C . ILE A 1 322 ? 6.355 -3.113 -3.131 1 97.94 322 ILE A C 1
ATOM 2573 O O . ILE A 1 322 ? 6.961 -4 -2.521 1 97.94 322 ILE A O 1
ATOM 2577 N N . PRO A 1 323 ? 6.301 -1.867 -2.594 1 97.12 323 PRO A N 1
ATOM 2578 C CA . PRO A 1 323 ? 7.031 -1.597 -1.353 1 97.12 323 PRO A CA 1
ATOM 2579 C C . PRO A 1 323 ? 6.504 -2.406 -0.17 1 97.12 323 PRO A C 1
ATOM 2581 O O . PRO A 1 323 ? 7.281 -2.812 0.699 1 97.12 323 PRO A O 1
ATOM 2584 N N . GLU A 1 324 ? 5.238 -2.65 -0.118 1 96.69 324 GLU A N 1
ATOM 2585 C CA . GLU A 1 324 ? 4.68 -3.484 0.941 1 96.69 324 GLU A CA 1
ATOM 2586 C C . GLU A 1 324 ? 5.262 -4.895 0.9 1 96.69 324 GLU A C 1
ATOM 2588 O O . GLU A 1 324 ? 5.605 -5.461 1.939 1 96.69 324 GLU A O 1
ATOM 2593 N N . ILE A 1 325 ? 5.266 -5.422 -0.295 1 98.19 325 ILE A N 1
ATOM 2594 C CA . ILE A 1 325 ? 5.809 -6.766 -0.46 1 98.19 325 ILE A CA 1
ATOM 2595 C C . ILE A 1 325 ? 7.273 -6.785 -0.029 1 98.19 325 ILE A C 1
ATOM 2597 O O . ILE A 1 325 ? 7.711 -7.707 0.668 1 98.19 325 ILE A O 1
ATOM 2601 N N . LYS A 1 326 ? 7.992 -5.781 -0.428 1 97.38 326 LYS A N 1
ATOM 2602 C CA . LYS A 1 326 ? 9.398 -5.695 -0.054 1 97.38 326 LYS A CA 1
ATOM 2603 C C . LYS A 1 326 ? 9.57 -5.652 1.463 1 97.38 326 LYS A C 1
ATOM 2605 O O . LYS A 1 326 ? 10.398 -6.371 2.021 1 97.38 326 LYS A O 1
ATOM 2610 N N . ASP A 1 327 ? 8.758 -4.848 2.084 1 96.31 327 ASP A N 1
ATOM 2611 C CA . ASP A 1 327 ? 8.797 -4.75 3.539 1 96.31 327 ASP A CA 1
ATOM 2612 C C . ASP A 1 327 ? 8.508 -6.098 4.191 1 96.31 327 ASP A C 1
ATOM 2614 O O . ASP A 1 327 ? 9.172 -6.484 5.156 1 96.31 327 ASP A O 1
ATOM 2618 N N . CYS A 1 328 ? 7.531 -6.785 3.693 1 98 328 CYS A N 1
ATOM 2619 C CA . CYS A 1 328 ? 7.141 -8.07 4.258 1 98 328 CYS A CA 1
ATOM 2620 C C . CYS A 1 328 ? 8.242 -9.109 4.074 1 98 328 CYS A C 1
ATOM 2622 O O . CYS A 1 328 ? 8.523 -9.891 4.984 1 98 328 CYS A O 1
ATOM 2624 N N . LEU A 1 329 ? 8.852 -9.141 2.912 1 98.62 329 LEU A N 1
ATOM 2625 C CA . LEU A 1 329 ? 9.938 -10.078 2.633 1 98.62 329 LEU A CA 1
ATOM 2626 C C . LEU A 1 329 ? 11.133 -9.805 3.535 1 98.62 329 LEU A C 1
ATOM 2628 O O . LEU A 1 329 ? 11.742 -10.734 4.07 1 98.62 329 LEU A O 1
ATOM 2632 N N . GLU A 1 330 ? 11.453 -8.523 3.709 1 97.38 330 GLU A N 1
ATOM 2633 C CA . GLU A 1 330 ? 12.539 -8.148 4.605 1 97.38 330 GLU A CA 1
ATOM 2634 C C . GLU A 1 330 ? 12.25 -8.578 6.039 1 97.38 330 GLU A C 1
ATOM 2636 O O . GLU A 1 330 ? 13.117 -9.125 6.719 1 97.38 330 GLU A O 1
ATOM 2641 N N . GLU A 1 331 ? 11.078 -8.344 6.41 1 96.19 331 GLU A N 1
ATOM 2642 C CA . GLU A 1 331 ? 10.688 -8.719 7.762 1 96.19 331 GLU A CA 1
ATOM 2643 C C . GLU A 1 331 ? 10.719 -10.234 7.945 1 96.19 331 GLU A C 1
ATOM 2645 O O . GLU A 1 331 ? 10.992 -10.727 9.047 1 96.19 331 GLU A O 1
ATOM 2650 N N . ALA A 1 332 ? 10.398 -10.945 6.902 1 98.12 332 ALA A N 1
ATOM 2651 C CA . ALA A 1 332 ? 10.438 -12.398 6.953 1 98.12 332 ALA A CA 1
ATOM 2652 C C . ALA A 1 332 ? 11.875 -12.906 7.07 1 98.12 332 ALA A C 1
ATOM 2654 O O . ALA A 1 332 ? 12.109 -14.047 7.465 1 98.12 332 ALA A O 1
ATOM 2655 N N . GLY A 1 333 ? 12.875 -12.117 6.605 1 97.44 333 GLY A N 1
ATOM 2656 C CA . GLY A 1 333 ? 14.266 -12.484 6.801 1 97.44 333 GLY A CA 1
ATOM 2657 C C . GLY A 1 333 ? 15.062 -12.531 5.508 1 97.44 333 GLY A C 1
ATOM 2658 O O . GLY A 1 333 ? 16.266 -12.797 5.52 1 97.44 333 GLY A O 1
ATOM 2659 N N . PHE A 1 334 ? 14.406 -12.203 4.371 1 97.88 334 PHE A N 1
ATOM 2660 C CA . PHE A 1 334 ? 15.148 -12.164 3.113 1 97.88 334 PHE A CA 1
ATOM 2661 C C . PHE A 1 334 ? 16.078 -10.961 3.072 1 97.88 334 PHE A C 1
ATOM 2663 O O . PHE A 1 334 ? 15.727 -9.875 3.537 1 97.88 334 PHE A O 1
ATOM 2670 N N . ARG A 1 335 ? 17.172 -11.102 2.533 1 88.81 335 ARG A N 1
ATOM 2671 C CA . ARG A 1 335 ? 18.188 -10.055 2.641 1 88.81 335 ARG A CA 1
ATOM 2672 C C . ARG A 1 335 ? 18.281 -9.25 1.349 1 88.81 335 ARG A C 1
ATOM 2674 O O . ARG A 1 335 ? 18.734 -8.102 1.357 1 88.81 335 ARG A O 1
ATOM 2681 N N . SER A 1 336 ? 18.016 -9.852 0.247 1 95.81 336 SER A N 1
ATOM 2682 C CA . SER A 1 336 ? 18.078 -9.203 -1.058 1 95.81 336 SER A CA 1
ATOM 2683 C C . SER A 1 336 ? 16.797 -9.391 -1.844 1 95.81 336 SER A C 1
ATOM 2685 O O . SER A 1 336 ? 16.344 -10.523 -2.051 1 95.81 336 SER A O 1
ATOM 2687 N N . ILE A 1 337 ? 16.266 -8.281 -2.191 1 97.94 337 ILE A N 1
ATOM 2688 C CA . ILE A 1 337 ? 15 -8.312 -2.914 1 97.94 337 ILE A CA 1
ATOM 2689 C C . ILE A 1 337 ? 15.125 -7.52 -4.211 1 97.94 337 ILE A C 1
ATOM 2691 O O . ILE A 1 337 ? 15.578 -6.375 -4.203 1 97.94 337 ILE A O 1
ATOM 2695 N N . HIS A 1 338 ? 14.719 -8.125 -5.312 1 98.38 338 HIS A N 1
ATOM 2696 C CA . HIS A 1 338 ? 14.82 -7.535 -6.645 1 98.38 338 HIS A CA 1
ATOM 2697 C C . HIS A 1 338 ? 13.453 -7.504 -7.332 1 98.38 338 HIS A C 1
ATOM 2699 O O . HIS A 1 338 ? 12.641 -8.414 -7.156 1 98.38 338 HIS A O 1
ATOM 2705 N N . VAL A 1 339 ? 13.25 -6.422 -8.078 1 98.44 339 VAL A N 1
ATOM 2706 C CA . VAL A 1 339 ? 11.977 -6.254 -8.766 1 98.44 339 VAL A CA 1
ATOM 2707 C C . VAL A 1 339 ? 12.203 -6.16 -10.273 1 98.44 339 VAL A C 1
ATOM 2709 O O . VAL A 1 339 ? 12.977 -5.324 -10.734 1 98.44 339 VAL A O 1
ATOM 2712 N N . TRP A 1 340 ? 11.586 -7.059 -11.008 1 98.31 340 TRP A N 1
ATOM 2713 C CA . TRP A 1 340 ? 11.531 -7.031 -12.469 1 98.31 340 TRP A CA 1
ATOM 2714 C C . TRP A 1 340 ? 10.141 -6.648 -12.961 1 98.31 340 TRP A C 1
ATOM 2716 O O . TRP A 1 340 ? 9.148 -7.289 -12.594 1 98.31 340 TRP A O 1
ATOM 2726 N N . ILE A 1 341 ? 10.062 -5.613 -13.773 1 97.19 341 ILE A N 1
ATOM 2727 C CA . ILE A 1 341 ? 8.742 -5.082 -14.102 1 97.19 341 ILE A CA 1
ATOM 2728 C C . ILE A 1 341 ? 8.633 -4.852 -15.609 1 97.19 341 ILE A C 1
ATOM 2730 O O . ILE A 1 341 ? 9.641 -4.598 -16.281 1 97.19 341 ILE A O 1
ATOM 2734 N N . ARG A 1 342 ? 7.445 -4.992 -16.125 1 95.38 342 ARG A N 1
ATOM 2735 C CA . ARG A 1 342 ? 7.164 -4.723 -17.531 1 95.38 342 ARG A CA 1
ATOM 2736 C C . ARG A 1 342 ? 5.828 -4.008 -17.703 1 95.38 342 ARG A C 1
ATOM 2738 O O . ARG A 1 342 ? 4.879 -4.27 -16.953 1 95.38 342 ARG A O 1
ATOM 2745 N N . LYS A 1 343 ? 5.805 -3.143 -18.656 1 93.88 343 LYS A N 1
ATOM 2746 C CA . LYS A 1 343 ? 4.562 -2.467 -19.016 1 93.88 343 LYS A CA 1
ATOM 2747 C C . LYS A 1 343 ? 3.641 -3.398 -19.797 1 93.88 343 LYS A C 1
ATOM 2749 O O . LYS A 1 343 ? 4.094 -4.148 -20.672 1 93.88 343 LYS A O 1
ATOM 2754 N N . MET A 1 344 ? 2.406 -3.375 -19.469 1 92.44 344 MET A N 1
ATOM 2755 C CA . MET A 1 344 ? 1.387 -4.148 -20.172 1 92.44 344 MET A CA 1
ATOM 2756 C C . MET A 1 344 ? 0.574 -3.26 -21.109 1 92.44 344 MET A C 1
ATOM 2758 O O . MET A 1 344 ? 0.627 -2.033 -21.016 1 92.44 344 MET A O 1
ATOM 2762 N N . PRO A 1 345 ? -0.124 -3.855 -22.047 1 86.94 345 PRO A N 1
ATOM 2763 C CA . PRO A 1 345 ? -0.93 -3.045 -22.969 1 86.94 345 PRO A CA 1
ATOM 2764 C C . PRO A 1 345 ? -1.979 -2.203 -22.25 1 86.94 345 PRO A C 1
ATOM 2766 O O . PRO A 1 345 ? -2.541 -2.645 -21.234 1 86.94 345 PRO A O 1
ATOM 2769 N N . ASP A 1 346 ? -2.254 -1.092 -22.812 1 87.81 346 ASP A N 1
ATOM 2770 C CA . ASP A 1 346 ? -3.219 -0.16 -22.234 1 87.81 346 ASP A CA 1
ATOM 2771 C C . ASP A 1 346 ? -4.641 -0.708 -22.344 1 87.81 346 ASP A C 1
ATOM 2773 O O . ASP A 1 346 ? -5.137 -0.959 -23.438 1 87.81 346 ASP A O 1
ATOM 2777 N N . THR A 1 347 ? -5.316 -0.784 -21.266 1 88.25 347 THR A N 1
ATOM 2778 C CA . THR A 1 347 ? -6.648 -1.383 -21.234 1 88.25 347 THR A CA 1
ATOM 2779 C C . THR A 1 347 ? -7.707 -0.375 -21.656 1 88.25 347 THR A C 1
ATOM 2781 O O . THR A 1 347 ? -8.867 -0.738 -21.875 1 88.25 347 THR A O 1
ATOM 2784 N N . LEU A 1 348 ? -7.348 0.891 -21.688 1 81.5 348 LEU A N 1
ATOM 2785 C CA . LEU A 1 348 ? -8.281 1.925 -22.109 1 81.5 348 LEU A CA 1
ATOM 2786 C C . LEU A 1 348 ? -8.539 1.829 -23.609 1 81.5 348 LEU A C 1
ATOM 2788 O O . LEU A 1 348 ? -9.531 2.371 -24.109 1 81.5 348 LEU A O 1
ATOM 2792 N N . ASP A 1 349 ? -7.613 1.187 -24.266 1 81.31 349 ASP A N 1
ATOM 2793 C CA . ASP A 1 349 ? -7.773 0.941 -25.703 1 81.31 349 ASP A CA 1
ATOM 2794 C C . ASP A 1 349 ? -8.734 -0.22 -25.953 1 81.31 349 ASP A C 1
ATOM 2796 O O . ASP A 1 349 ? -8.469 -1.351 -25.531 1 81.31 349 ASP A O 1
ATOM 2800 N N . ASP A 1 350 ? -9.758 0.084 -26.594 1 75.12 350 ASP A N 1
ATOM 2801 C CA . ASP A 1 350 ? -10.797 -0.908 -26.844 1 75.12 350 ASP A CA 1
ATOM 2802 C C . ASP A 1 350 ? -10.219 -2.154 -27.516 1 75.12 350 ASP A C 1
ATOM 2804 O O . ASP A 1 350 ? -10.648 -3.273 -27.234 1 75.12 350 ASP A O 1
ATOM 2808 N N . HIS A 1 351 ? -9.328 -1.884 -28.406 1 74.44 351 HIS A N 1
ATOM 2809 C CA . HIS A 1 351 ? -8.695 -3.012 -29.078 1 74.44 351 HIS A CA 1
ATOM 2810 C C . HIS A 1 351 ? -7.961 -3.902 -28.078 1 74.44 351 HIS A C 1
ATOM 2812 O O . HIS A 1 351 ? -8.055 -5.129 -28.141 1 74.44 351 HIS A O 1
ATOM 2818 N N . ASN A 1 352 ? -7.32 -3.248 -27.25 1 78 352 ASN A N 1
ATOM 2819 C CA . ASN A 1 352 ? -6.566 -3.99 -26.234 1 78 352 ASN A CA 1
ATOM 2820 C C . ASN A 1 352 ? -7.488 -4.723 -25.266 1 78 352 ASN A C 1
ATOM 2822 O O . ASN A 1 352 ? -7.133 -5.777 -24.75 1 78 352 ASN A O 1
ATOM 2826 N N . ARG A 1 353 ? -8.648 -4.273 -25.172 1 78.44 353 ARG A N 1
ATOM 2827 C CA . ARG A 1 353 ? -9.602 -4.918 -24.266 1 78.44 353 ARG A CA 1
ATOM 2828 C C . ARG A 1 353 ? -10.211 -6.16 -24.906 1 78.44 353 ARG A C 1
ATOM 2830 O O . ARG A 1 353 ? -10.477 -7.152 -24.234 1 78.44 353 ARG A O 1
ATOM 2837 N N . GLN A 1 354 ? -10.297 -6.074 -26.125 1 67.31 354 GLN A N 1
ATOM 2838 C CA . GLN A 1 354 ? -10.953 -7.156 -26.844 1 67.31 354 GLN A CA 1
ATOM 2839 C C . GLN A 1 354 ? -9.961 -8.266 -27.188 1 67.31 354 GLN A C 1
ATOM 2841 O O . GLN A 1 354 ? -10.352 -9.422 -27.391 1 67.31 354 GLN A O 1
ATOM 2846 N N . GLU A 1 355 ? -8.719 -7.789 -27.25 1 71.94 355 GLU A N 1
ATOM 2847 C CA . GLU A 1 355 ? -7.637 -8.742 -27.484 1 71.94 355 GLU A CA 1
ATOM 2848 C C . GLU A 1 355 ? -6.414 -8.406 -26.625 1 71.94 355 GLU A C 1
ATOM 2850 O O . GLU A 1 355 ? -5.426 -7.875 -27.141 1 71.94 355 GLU A O 1
ATOM 2855 N N . PHE A 1 356 ? -6.586 -8.727 -25.469 1 77.31 356 PHE A N 1
ATOM 2856 C CA . PHE A 1 356 ? -5.535 -8.359 -24.531 1 77.31 356 PHE A CA 1
ATOM 2857 C C . PHE A 1 356 ? -4.363 -9.336 -24.625 1 77.31 356 PHE A C 1
ATOM 2859 O O . PHE A 1 356 ? -4.41 -10.43 -24.062 1 77.31 356 PHE A O 1
ATOM 2866 N N . ASN A 1 357 ? -3.389 -8.953 -25.406 1 67 357 ASN A N 1
ATOM 2867 C CA . ASN A 1 357 ? -2.162 -9.727 -25.578 1 67 357 ASN A CA 1
ATOM 2868 C C . ASN A 1 357 ? -0.927 -8.906 -25.219 1 67 357 ASN A C 1
ATOM 2870 O O . ASN A 1 357 ? -0.783 -7.77 -25.688 1 67 357 ASN A O 1
ATOM 2874 N N . ALA A 1 358 ? -0.189 -9.383 -24.328 1 67.5 358 ALA A N 1
ATOM 2875 C CA . ALA A 1 358 ? 1.065 -8.695 -24.031 1 67.5 358 ALA A CA 1
ATOM 2876 C C . ALA A 1 358 ? 2.01 -8.727 -25.219 1 67.5 358 ALA A C 1
ATOM 2878 O O . ALA A 1 358 ? 2.012 -9.688 -26 1 67.5 358 ALA A O 1
ATOM 2879 N N . ASP A 1 359 ? 2.619 -7.531 -25.453 1 61.75 359 ASP A N 1
ATOM 2880 C CA . ASP A 1 359 ? 3.637 -7.484 -26.484 1 61.75 359 ASP A CA 1
ATOM 2881 C C . ASP A 1 359 ? 4.797 -8.422 -26.172 1 61.75 359 ASP A C 1
ATOM 2883 O O . ASP A 1 359 ? 5.469 -8.258 -25.141 1 61.75 359 ASP A O 1
ATOM 2887 N N . ARG A 1 360 ? 4.996 -9.383 -26.938 1 61.47 360 ARG A N 1
ATOM 2888 C CA . ARG A 1 360 ? 5.996 -10.422 -26.734 1 61.47 360 ARG A CA 1
ATOM 2889 C C . ARG A 1 360 ? 7.402 -9.836 -26.688 1 61.47 360 ARG A C 1
ATOM 2891 O O . ARG A 1 360 ? 8.32 -10.438 -26.125 1 61.47 360 ARG A O 1
ATOM 2898 N N . ASP A 1 361 ? 7.379 -8.75 -27.172 1 69.56 361 ASP A N 1
ATOM 2899 C CA . ASP A 1 361 ? 8.711 -8.164 -27.297 1 69.56 361 ASP A CA 1
ATOM 2900 C C . ASP A 1 361 ? 9.094 -7.398 -26.031 1 69.56 361 ASP A C 1
ATOM 2902 O O . ASP A 1 361 ? 10.266 -7.074 -25.828 1 69.56 361 ASP A O 1
ATOM 2906 N N . VAL A 1 362 ? 8.07 -7.309 -25.25 1 74.81 362 VAL A N 1
ATOM 2907 C CA . VAL A 1 362 ? 8.414 -6.531 -24.062 1 74.81 362 VAL A CA 1
ATOM 2908 C C . VAL A 1 362 ? 8.82 -7.473 -22.938 1 74.81 362 VAL A C 1
ATOM 2910 O O . VAL A 1 362 ? 8.031 -8.312 -22.5 1 74.81 362 VAL A O 1
ATOM 2913 N N . LYS A 1 363 ? 10.031 -7.375 -22.547 1 87.25 363 LYS A N 1
ATOM 2914 C CA . LYS A 1 363 ? 10.602 -8.234 -21.5 1 87.25 363 LYS A CA 1
ATOM 2915 C C . LYS A 1 363 ? 10.602 -7.535 -20.156 1 87.25 363 LYS A C 1
ATOM 2917 O O . LYS A 1 363 ? 10.469 -6.309 -20.078 1 87.25 363 LYS A O 1
ATOM 2922 N N . TYR A 1 364 ? 10.641 -8.375 -19.172 1 94.81 364 TYR A N 1
ATOM 2923 C CA . TYR A 1 364 ? 10.82 -7.84 -17.828 1 94.81 364 TYR A CA 1
ATOM 2924 C C . TYR A 1 364 ? 12.219 -7.266 -17.656 1 94.81 364 TYR A C 1
ATOM 2926 O O . TYR A 1 364 ? 13.195 -7.836 -18.141 1 94.81 364 TYR A O 1
ATOM 2934 N N . GLU A 1 365 ? 12.258 -6.137 -17.047 1 95.56 365 GLU A N 1
ATOM 2935 C CA . GLU A 1 365 ? 13.539 -5.504 -16.719 1 95.56 365 GLU A CA 1
ATOM 2936 C C . GLU A 1 365 ? 13.633 -5.16 -15.242 1 95.56 365 GLU A C 1
ATOM 2938 O O . GLU A 1 365 ? 12.625 -4.809 -14.617 1 95.56 365 GLU A O 1
ATOM 2943 N N . GLU A 1 366 ? 14.828 -5.336 -14.758 1 96.5 366 GLU A N 1
ATOM 2944 C CA . GLU A 1 366 ? 15.055 -4.902 -13.383 1 96.5 366 GLU A CA 1
ATOM 2945 C C . GLU A 1 366 ? 15.227 -3.389 -13.297 1 96.5 366 GLU A C 1
ATOM 2947 O O . GLU A 1 366 ? 16.156 -2.832 -13.898 1 96.5 366 GLU A O 1
ATOM 2952 N N . LEU A 1 367 ? 14.375 -2.732 -12.602 1 95.44 367 LEU A N 1
ATOM 2953 C CA . LEU A 1 367 ? 14.398 -1.275 -12.539 1 95.44 367 LEU A CA 1
ATOM 2954 C C . LEU A 1 367 ? 14.336 -0.797 -11.086 1 95.44 367 LEU A C 1
ATOM 2956 O O . LEU A 1 367 ? 13.82 -1.504 -10.219 1 95.44 367 LEU A O 1
ATOM 2960 N N . SER A 1 368 ? 14.883 0.41 -10.859 1 95 368 SER A N 1
ATOM 2961 C CA . SER A 1 368 ? 14.836 1.016 -9.531 1 95 368 SER A CA 1
ATOM 2962 C C . SER A 1 368 ? 13.688 2.018 -9.422 1 95 368 SER A C 1
ATOM 2964 O O . SER A 1 368 ? 13.32 2.432 -8.32 1 95 368 SER A O 1
ATOM 2966 N N . SER A 1 369 ? 13.234 2.424 -10.523 1 95.88 369 SER A N 1
ATOM 2967 C CA . SER A 1 369 ? 12.07 3.299 -10.625 1 95.88 369 SER A CA 1
ATOM 2968 C C . SER A 1 369 ? 11.242 2.977 -11.867 1 95.88 369 SER A C 1
ATOM 2970 O O . SER A 1 369 ? 11.781 2.479 -12.859 1 95.88 369 SER A O 1
ATOM 2972 N N . PHE A 1 370 ? 10.008 3.195 -11.797 1 97.25 370 PHE A N 1
ATOM 2973 C CA . PHE A 1 370 ? 9.078 2.891 -12.883 1 97.25 370 PHE A CA 1
ATOM 2974 C C . PHE A 1 370 ? 7.82 3.748 -12.773 1 97.25 370 PHE A C 1
ATOM 2976 O O . PHE A 1 370 ? 7.094 3.674 -11.781 1 97.25 370 PHE A O 1
ATOM 2983 N N . PRO A 1 371 ? 7.566 4.641 -13.766 1 96.44 371 PRO A N 1
ATOM 2984 C CA . PRO A 1 371 ? 6.367 5.477 -13.688 1 96.44 371 PRO A CA 1
ATOM 2985 C C . PRO A 1 371 ? 5.078 4.664 -13.75 1 96.44 371 PRO A C 1
ATOM 2987 O O . PRO A 1 371 ? 5.027 3.621 -14.406 1 96.44 371 PRO A O 1
ATOM 2990 N N . GLN A 1 372 ? 4.094 5.137 -13.07 1 96.5 372 GLN A N 1
ATOM 2991 C CA . GLN A 1 372 ? 2.791 4.484 -13.102 1 96.5 372 GLN A CA 1
ATOM 2992 C C . GLN A 1 372 ? 2.279 4.352 -14.531 1 96.5 372 GLN A C 1
ATOM 2994 O O . GLN A 1 372 ? 2.504 5.238 -15.359 1 96.5 372 GLN A O 1
ATOM 2999 N N . GLN A 1 373 ? 1.7 3.154 -14.805 1 95.06 373 GLN A N 1
ATOM 3000 C CA . GLN A 1 373 ? 1.085 2.832 -16.094 1 95.06 373 GLN A CA 1
ATOM 3001 C C . GLN A 1 373 ? -0.371 2.41 -15.914 1 95.06 373 GLN A C 1
ATOM 3003 O O . GLN A 1 373 ? -0.843 2.25 -14.781 1 95.06 373 GLN A O 1
ATOM 3008 N N . ASP A 1 374 ? -0.996 2.305 -17.047 1 94.81 374 ASP A N 1
ATOM 3009 C CA . ASP A 1 374 ? -2.346 1.748 -17.016 1 94.81 374 ASP A CA 1
ATOM 3010 C C . ASP A 1 374 ? -2.338 0.332 -16.438 1 94.81 374 ASP A C 1
ATOM 3012 O O . ASP A 1 374 ? -3.201 -0.023 -15.641 1 94.81 374 ASP A O 1
ATOM 3016 N N . ALA A 1 375 ? -1.354 -0.42 -16.891 1 94.88 375 ALA A N 1
ATOM 3017 C CA . ALA A 1 375 ? -1.205 -1.798 -16.438 1 94.88 375 ALA A CA 1
ATOM 3018 C C . ALA A 1 375 ? 0.26 -2.225 -16.453 1 94.88 375 ALA A C 1
ATOM 3020 O O . ALA A 1 375 ? 1.017 -1.84 -17.344 1 94.88 375 ALA A O 1
ATOM 3021 N N . TRP A 1 376 ? 0.645 -2.992 -15.523 1 96 376 TRP A N 1
ATOM 3022 C CA . TRP A 1 376 ? 1.991 -3.555 -15.477 1 96 376 TRP A CA 1
ATOM 3023 C C . TRP A 1 376 ? 1.994 -4.895 -14.742 1 96 376 TRP A C 1
ATOM 3025 O O . TRP A 1 376 ? 1.068 -5.203 -13.992 1 96 376 TRP A O 1
ATOM 3035 N N . ASN A 1 377 ? 2.951 -5.746 -15.008 1 96.5 377 ASN A N 1
ATOM 3036 C CA . ASN A 1 377 ? 3.275 -6.977 -14.297 1 96.5 377 ASN A CA 1
ATOM 3037 C C . ASN A 1 377 ? 4.691 -6.941 -13.727 1 96.5 377 ASN A C 1
ATOM 3039 O O . ASN A 1 377 ? 5.57 -6.289 -14.289 1 96.5 377 ASN A O 1
ATOM 3043 N N . ALA A 1 378 ? 4.875 -7.609 -12.656 1 97.88 378 ALA A N 1
ATOM 3044 C CA . ALA A 1 378 ? 6.203 -7.625 -12.039 1 97.88 378 ALA A CA 1
ATOM 3045 C C . ALA A 1 378 ? 6.52 -9 -11.461 1 97.88 378 ALA A C 1
ATOM 3047 O O . ALA A 1 378 ? 5.613 -9.734 -11.055 1 97.88 378 ALA A O 1
ATOM 3048 N N . TYR A 1 379 ? 7.773 -9.398 -11.523 1 98.31 379 TYR A N 1
ATOM 3049 C CA . TYR A 1 379 ? 8.336 -10.453 -10.688 1 98.31 379 TYR A CA 1
ATOM 3050 C C . TYR A 1 379 ? 9.094 -9.867 -9.5 1 98.31 379 TYR A C 1
ATOM 3052 O O . TYR A 1 379 ? 9.891 -8.945 -9.664 1 98.31 379 TYR A O 1
ATOM 3060 N N . ILE A 1 380 ? 8.805 -10.328 -8.383 1 98.75 380 ILE A N 1
ATOM 3061 C CA . ILE A 1 380 ? 9.609 -10.023 -7.199 1 98.75 380 ILE A CA 1
ATOM 3062 C C . ILE A 1 380 ? 10.469 -11.227 -6.84 1 98.75 380 ILE A C 1
ATOM 3064 O O . ILE A 1 380 ? 9.961 -12.336 -6.652 1 98.75 380 ILE A O 1
ATOM 3068 N N . VAL A 1 381 ? 11.734 -11.016 -6.754 1 98.75 381 VAL A N 1
ATOM 3069 C CA . VAL A 1 381 ? 12.695 -12.078 -6.492 1 98.75 381 VAL A CA 1
ATOM 3070 C C . VAL A 1 381 ? 13.398 -11.828 -5.164 1 98.75 381 VAL A C 1
ATOM 3072 O O . VAL A 1 381 ? 14.094 -10.82 -5.008 1 98.75 381 VAL A O 1
ATOM 3075 N N . ALA A 1 382 ? 13.219 -12.672 -4.25 1 98.81 382 ALA A N 1
ATOM 3076 C CA . ALA A 1 382 ? 13.891 -12.586 -2.957 1 98.81 382 ALA A CA 1
ATOM 3077 C C . ALA A 1 382 ? 14.945 -13.68 -2.818 1 98.81 382 ALA A C 1
ATOM 3079 O O . ALA A 1 382 ? 14.68 -14.852 -3.098 1 98.81 382 ALA A O 1
ATOM 3080 N N . VAL A 1 383 ? 16.094 -13.336 -2.369 1 98.12 383 VAL A N 1
ATOM 3081 C CA . VAL A 1 383 ? 17.219 -14.258 -2.326 1 98.12 383 VAL A CA 1
ATOM 3082 C C . VAL A 1 383 ? 17.516 -14.656 -0.881 1 98.12 383 VAL A C 1
ATOM 3084 O O . VAL A 1 383 ? 17.5 -13.812 0.018 1 98.12 383 VAL A O 1
ATOM 3087 N N . SER A 1 384 ? 17.672 -15.953 -0.794 1 92.69 384 SER A N 1
ATOM 3088 C CA . SER A 1 384 ? 18.047 -16.453 0.528 1 92.69 384 SER A CA 1
ATOM 3089 C C . SER A 1 384 ? 19.562 -16.422 0.726 1 92.69 384 SER A C 1
ATOM 3091 O O . SER A 1 384 ? 20.312 -16.641 -0.217 1 92.69 384 SER A O 1
ATOM 3093 N N . CYS A 1 385 ? 20.25 -15.703 1.539 1 74.25 385 CYS A N 1
ATOM 3094 C CA . CYS A 1 385 ? 21.688 -15.742 1.797 1 74.25 385 CYS A CA 1
ATOM 3095 C C . CYS A 1 385 ? 22.016 -16.734 2.898 1 74.25 385 CYS A C 1
ATOM 3097 O O . CYS A 1 385 ? 21.203 -16.984 3.783 1 74.25 385 CYS A O 1
ATOM 3099 N N . MET B 1 1 ? -51.875 47.469 65.062 1 18.41 1 MET B N 1
ATOM 3100 C CA . MET B 1 1 ? -52.031 48.781 64.438 1 18.41 1 MET B CA 1
ATOM 3101 C C . MET B 1 1 ? -51.438 48.781 63.031 1 18.41 1 MET B C 1
ATOM 3103 O O . MET B 1 1 ? -50.875 47.781 62.594 1 18.41 1 MET B O 1
ATOM 3107 N N . GLY B 1 2 ? -50.281 49.531 62.656 1 19.17 2 GLY B N 1
ATOM 3108 C CA . GLY B 1 2 ? -50.438 50.438 61.531 1 19.17 2 GLY B CA 1
ATOM 3109 C C . GLY B 1 2 ? -50.344 49.75 60.188 1 19.17 2 GLY B C 1
ATOM 3110 O O . GLY B 1 2 ? -50 48.562 60.125 1 19.17 2 GLY B O 1
ATOM 3111 N N . LYS B 1 3 ? -49.719 50.469 59 1 18.62 3 LYS B N 1
ATOM 3112 C CA . LYS B 1 3 ? -50.094 51.125 57.719 1 18.62 3 LYS B CA 1
ATOM 3113 C C . LYS B 1 3 ? -49.688 50.25 56.531 1 18.62 3 LYS B C 1
ATOM 3115 O O . LYS B 1 3 ? -48.5 50.25 56.156 1 18.62 3 LYS B O 1
ATOM 3120 N N . ARG B 1 4 ? -49.938 48.969 56.094 1 16.25 4 ARG B N 1
ATOM 3121 C CA . ARG B 1 4 ? -49.031 47.812 55.938 1 16.25 4 ARG B CA 1
ATOM 3122 C C . ARG B 1 4 ? -48.688 47.625 54.469 1 16.25 4 ARG B C 1
ATOM 3124 O O . ARG B 1 4 ? -47.625 47.094 54.125 1 16.25 4 ARG B O 1
ATOM 3131 N N . GLY B 1 5 ? -49.625 47.844 53.406 1 14.61 5 GLY B N 1
ATOM 3132 C CA . GLY B 1 5 ? -50 46.812 52.438 1 14.61 5 GLY B CA 1
ATOM 3133 C C . GLY B 1 5 ? -49.219 46.938 51.156 1 14.61 5 GLY B C 1
ATOM 3134 O O . GLY B 1 5 ? -49.562 46.25 50.156 1 14.61 5 GLY B O 1
ATOM 3135 N N . LYS B 1 6 ? -48.375 48.031 51.031 1 17.66 6 LYS B N 1
ATOM 3136 C CA . LYS B 1 6 ? -48.531 48.719 49.75 1 17.66 6 LYS B CA 1
ATOM 3137 C C . LYS B 1 6 ? -47.906 47.938 48.594 1 17.66 6 LYS B C 1
ATOM 3139 O O . LYS B 1 6 ? -46.719 48.062 48.344 1 17.66 6 LYS B O 1
ATOM 3144 N N . LYS B 1 7 ? -48.094 46.594 48.469 1 18.8 7 LYS B N 1
ATOM 3145 C CA . LYS B 1 7 ? -47.062 45.719 47.906 1 18.8 7 LYS B CA 1
ATOM 3146 C C . LYS B 1 7 ? -46.969 45.906 46.406 1 18.8 7 LYS B C 1
ATOM 3148 O O . LYS B 1 7 ? -47.781 45.406 45.656 1 18.8 7 LYS B O 1
ATOM 3153 N N . HIS B 1 8 ? -46.719 47.219 45.938 1 14.87 8 HIS B N 1
ATOM 3154 C CA . HIS B 1 8 ? -47.156 47.531 44.594 1 14.87 8 HIS B CA 1
ATOM 3155 C C . HIS B 1 8 ? -46.469 46.594 43.594 1 14.87 8 HIS B C 1
ATOM 3157 O O . HIS B 1 8 ? -46.594 46.781 42.375 1 14.87 8 HIS B O 1
ATOM 3163 N N . ARG B 1 9 ? -45.375 45.875 44.094 1 18.61 9 ARG B N 1
ATOM 3164 C CA . ARG B 1 9 ? -44.281 45.875 43.125 1 18.61 9 ARG B CA 1
ATOM 3165 C C . ARG B 1 9 ? -44.75 45.375 41.781 1 18.61 9 ARG B C 1
ATOM 3167 O O . ARG B 1 9 ? -45.312 44.281 41.656 1 18.61 9 ARG B O 1
ATOM 3174 N N . GLU B 1 10 ? -45.031 46.281 40.969 1 16.94 10 GLU B N 1
ATOM 3175 C CA . GLU B 1 10 ? -45.531 46.156 39.594 1 16.94 10 GLU B CA 1
ATOM 3176 C C . GLU B 1 10 ? -45 44.906 38.906 1 16.94 10 GLU B C 1
ATOM 3178 O O . GLU B 1 10 ? -43.906 44.438 39.281 1 16.94 10 GLU B O 1
ATOM 3183 N N . SER B 1 11 ? -45.75 44.469 38.156 1 17.52 11 SER B N 1
ATOM 3184 C CA . SER B 1 11 ? -46.156 43.219 37.531 1 17.52 11 SER B CA 1
ATOM 3185 C C . SER B 1 11 ? -45.062 42.688 36.594 1 17.52 11 SER B C 1
ATOM 3187 O O . SER B 1 11 ? -44.094 43.375 36.312 1 17.52 11 SER B O 1
ATOM 3189 N N . PRO B 1 12 ? -45.531 42.406 35.438 1 18.47 12 PRO B N 1
ATOM 3190 C CA . PRO B 1 12 ? -45.562 41.125 34.719 1 18.47 12 PRO B CA 1
ATOM 3191 C C . PRO B 1 12 ? -44.344 40.938 33.812 1 18.47 12 PRO B C 1
ATOM 3193 O O . PRO B 1 12 ? -43.688 39.875 33.875 1 18.47 12 PRO B O 1
ATOM 3196 N N . ARG B 1 13 ? -44.344 41.719 32.594 1 17.27 13 ARG B N 1
ATOM 3197 C CA . ARG B 1 13 ? -44.438 40.969 31.328 1 17.27 13 ARG B CA 1
ATOM 3198 C C . ARG B 1 13 ? -43.094 40.438 30.906 1 17.27 13 ARG B C 1
ATOM 3200 O O . ARG B 1 13 ? -42.062 40.875 31.438 1 17.27 13 ARG B O 1
ATOM 3207 N N . HIS B 1 14 ? -42.812 40.594 29.422 1 16.19 14 HIS B N 1
ATOM 3208 C CA . HIS B 1 14 ? -42.656 39.656 28.312 1 16.19 14 HIS B CA 1
ATOM 3209 C C . HIS B 1 14 ? -41.188 39.438 27.969 1 16.19 14 HIS B C 1
ATOM 3211 O O . HIS B 1 14 ? -40.406 40.406 28 1 16.19 14 HIS B O 1
ATOM 3217 N N . ARG B 1 15 ? -40.656 38.219 27.875 1 18.12 15 ARG B N 1
ATOM 3218 C CA . ARG B 1 15 ? -39.438 37.406 27.656 1 18.12 15 ARG B CA 1
ATOM 3219 C C . ARG B 1 15 ? -38.75 37.812 26.359 1 18.12 15 ARG B C 1
ATOM 3221 O O . ARG B 1 15 ? -37.562 37.562 26.172 1 18.12 15 ARG B O 1
ATOM 3228 N N . SER B 1 16 ? -39.406 38.406 25.172 1 17.61 16 SER B N 1
ATOM 3229 C CA . SER B 1 16 ? -39.094 37.469 24.094 1 17.61 16 SER B CA 1
ATOM 3230 C C . SER B 1 16 ? -37.594 37.469 23.781 1 17.61 16 SER B C 1
ATOM 3232 O O . SER B 1 16 ? -36.969 38.531 23.781 1 17.61 16 SER B O 1
ATOM 3234 N N . GLY B 1 17 ? -36.875 36.5 24.234 1 19.09 17 GLY B N 1
ATOM 3235 C CA . GLY B 1 17 ? -35.562 35.938 24.062 1 19.09 17 GLY B CA 1
ATOM 3236 C C . GLY B 1 17 ? -35.062 36.031 22.641 1 19.09 17 GLY B C 1
ATOM 3237 O O . GLY B 1 17 ? -35.75 35.656 21.688 1 19.09 17 GLY B O 1
ATOM 3238 N N . GLY B 1 18 ? -34.5 37.062 22.328 1 21.36 18 GLY B N 1
ATOM 3239 C CA . GLY B 1 18 ? -33.875 37.406 21.062 1 21.36 18 GLY B CA 1
ATOM 3240 C C . GLY B 1 18 ? -33.125 36.25 20.438 1 21.36 18 GLY B C 1
ATOM 3241 O O . GLY B 1 18 ? -32.469 35.5 21.141 1 21.36 18 GLY B O 1
ATOM 3242 N N . GLY B 1 19 ? -33.625 35.719 19.344 1 20.36 19 GLY B N 1
ATOM 3243 C CA . GLY B 1 19 ? -33.281 34.594 18.469 1 20.36 19 GLY B CA 1
ATOM 3244 C C . GLY B 1 19 ? -31.812 34.531 18.125 1 20.36 19 GLY B C 1
ATOM 3245 O O . GLY B 1 19 ? -31.125 35.531 18.109 1 20.36 19 GLY B O 1
ATOM 3246 N N . GLY B 1 20 ? -31.172 33.375 18.422 1 23.64 20 GLY B N 1
ATOM 3247 C CA . GLY B 1 20 ? -30 32.531 18.234 1 23.64 20 GLY B CA 1
ATOM 3248 C C . GLY B 1 20 ? -29.484 32.531 16.797 1 23.64 20 GLY B C 1
ATOM 3249 O O . GLY B 1 20 ? -30.062 31.875 15.938 1 23.64 20 GLY B O 1
ATOM 3250 N N . ASP B 1 21 ? -29.547 33.469 16.062 1 23.67 21 ASP B N 1
ATOM 3251 C CA . ASP B 1 21 ? -29.141 33.094 14.711 1 23.67 21 ASP B CA 1
ATOM 3252 C C . ASP B 1 21 ? -27.75 32.469 14.711 1 23.67 21 ASP B C 1
ATOM 3254 O O . ASP B 1 21 ? -26.75 33.188 14.859 1 23.67 21 ASP B O 1
ATOM 3258 N N . ASP B 1 22 ? -27.578 31.312 15.43 1 26.84 22 ASP B N 1
ATOM 3259 C CA . ASP B 1 22 ? -26.547 30.266 15.398 1 26.84 22 ASP B CA 1
ATOM 3260 C C . ASP B 1 22 ? -26.188 29.906 13.961 1 26.84 22 ASP B C 1
ATOM 3262 O O . ASP B 1 22 ? -26.672 28.891 13.43 1 26.84 22 ASP B O 1
ATOM 3266 N N . ASN B 1 23 ? -26.375 30.672 13.102 1 29.08 23 ASN B N 1
ATOM 3267 C CA . ASN B 1 23 ? -26.078 30.094 11.797 1 29.08 23 ASN B CA 1
ATOM 3268 C C . ASN B 1 23 ? -24.797 29.25 11.836 1 29.08 23 ASN B C 1
ATOM 3270 O O . ASN B 1 23 ? -23.719 29.781 12.109 1 29.08 23 ASN B O 1
ATOM 3274 N N . ASP B 1 24 ? -24.734 27.859 12.023 1 35.22 24 ASP B N 1
ATOM 3275 C CA . ASP B 1 24 ? -24.234 26.547 12.375 1 35.22 24 ASP B CA 1
ATOM 3276 C C . ASP B 1 24 ? -23.094 26.125 11.445 1 35.22 24 ASP B C 1
ATOM 3278 O O . ASP B 1 24 ? -22.797 24.938 11.336 1 35.22 24 ASP B O 1
ATOM 3282 N N . ASP B 1 25 ? -22.594 26.906 10.508 1 33.19 25 ASP B N 1
ATOM 3283 C CA . ASP B 1 25 ? -22.172 26.312 9.242 1 33.19 25 ASP B CA 1
ATOM 3284 C C . ASP B 1 25 ? -20.797 25.656 9.375 1 33.19 25 ASP B C 1
ATOM 3286 O O . ASP B 1 25 ? -20.188 25.297 8.375 1 33.19 25 ASP B O 1
ATOM 3290 N N . SER B 1 26 ? -20 25.484 10.438 1 38.84 26 SER B N 1
ATOM 3291 C CA . SER B 1 26 ? -18.594 25.188 10.188 1 38.84 26 SER B CA 1
ATOM 3292 C C . SER B 1 26 ? -18.391 23.719 9.859 1 38.84 26 SER B C 1
ATOM 3294 O O . SER B 1 26 ? -17.375 23.344 9.273 1 38.84 26 SER B O 1
ATOM 3296 N N . LEU B 1 27 ? -18.391 22.562 9.25 1 49.84 27 LEU B N 1
ATOM 3297 C CA . LEU B 1 27 ? -17.422 21.484 9.211 1 49.84 27 LEU B CA 1
ATOM 3298 C C . LEU B 1 27 ? -16.734 21.422 7.852 1 49.84 27 LEU B C 1
ATOM 3300 O O . LEU B 1 27 ? -15.953 20.484 7.59 1 49.84 27 LEU B O 1
ATOM 3304 N N . PRO B 1 28 ? -16.016 22.188 6.727 1 38.47 28 PRO B N 1
ATOM 3305 C CA . PRO B 1 28 ? -15.484 21.25 5.727 1 38.47 28 PRO B CA 1
ATOM 3306 C C . PRO B 1 28 ? -14.047 20.828 6.023 1 38.47 28 PRO B C 1
ATOM 3308 O O . PRO B 1 28 ? -13.141 21.656 6.051 1 38.47 28 PRO B O 1
ATOM 3311 N N . SER B 1 29 ? -12.758 20.312 6.617 1 43.69 29 SER B N 1
ATOM 3312 C CA . SER B 1 29 ? -11.359 20.109 6.996 1 43.69 29 SER B CA 1
ATOM 3313 C C . SER B 1 29 ? -10.891 18.703 6.676 1 43.69 29 SER B C 1
ATOM 3315 O O . SER B 1 29 ? -9.742 18.344 6.957 1 43.69 29 SER B O 1
ATOM 3317 N N . ALA B 1 30 ? -10.062 17.891 6.387 1 43.56 30 ALA B N 1
ATOM 3318 C CA . ALA B 1 30 ? -8.906 17.188 5.84 1 43.56 30 ALA B CA 1
ATOM 3319 C C . ALA B 1 30 ? -8.406 17.875 4.57 1 43.56 30 ALA B C 1
ATOM 3321 O O . ALA B 1 30 ? -7.527 17.344 3.881 1 43.56 30 ALA B O 1
ATOM 3322 N N . ALA B 1 31 ? -8.547 19.672 3.889 1 40.16 31 ALA B N 1
ATOM 3323 C CA . ALA B 1 31 ? -9.984 19.953 3.916 1 40.16 31 ALA B CA 1
ATOM 3324 C C . ALA B 1 31 ? -10.445 20.609 2.615 1 40.16 31 ALA B C 1
ATOM 3326 O O . ALA B 1 31 ? -9.82 21.547 2.133 1 40.16 31 ALA B O 1
ATOM 3327 N N . TYR B 1 32 ? -10.883 20.562 1.846 1 40.22 32 TYR B N 1
ATOM 3328 C CA . TYR B 1 32 ? -11.289 21.406 0.73 1 40.22 32 TYR B CA 1
ATOM 3329 C C . TYR B 1 32 ? -12.32 22.438 1.173 1 40.22 32 TYR B C 1
ATOM 3331 O O . TYR B 1 32 ? -13.508 22.328 0.836 1 40.22 32 TYR B O 1
ATOM 3339 N N . ASP B 1 33 ? -12.414 23.328 2.5 1 38.62 33 ASP B N 1
ATOM 3340 C CA . ASP B 1 33 ? -13.656 24 2.859 1 38.62 33 ASP B CA 1
ATOM 3341 C C . ASP B 1 33 ? -13.727 25.406 2.238 1 38.62 33 ASP B C 1
ATOM 3343 O O . ASP B 1 33 ? -12.961 26.297 2.615 1 38.62 33 ASP B O 1
ATOM 3347 N N . LEU B 1 34 ? -14.141 25.578 0.974 1 36.69 34 LEU B N 1
ATOM 3348 C CA . LEU B 1 34 ? -14.242 26.984 0.569 1 36.69 34 LEU B CA 1
ATOM 3349 C C . LEU B 1 34 ? -15.453 27.641 1.21 1 36.69 34 LEU B C 1
ATOM 3351 O O . LEU B 1 34 ? -16.578 27.156 1.088 1 36.69 34 LEU B O 1
ATOM 3355 N N . PRO B 1 35 ? -15.555 28.531 2.178 1 36.03 35 PRO B N 1
ATOM 3356 C CA . PRO B 1 35 ? -16.75 29.312 2.486 1 36.03 35 PRO B CA 1
ATOM 3357 C C . PRO B 1 35 ? -17.359 29.969 1.25 1 36.03 35 PRO B C 1
ATOM 3359 O O . PRO B 1 35 ? -16.688 30.141 0.236 1 36.03 35 PRO B O 1
ATOM 3362 N N . LEU B 1 36 ? -18.75 30.641 1.45 1 33.78 36 LEU B N 1
ATOM 3363 C CA . LEU B 1 36 ? -19.938 31.188 0.788 1 33.78 36 LEU B CA 1
ATOM 3364 C C . LEU B 1 36 ? -19.578 32.438 -0.006 1 33.78 36 LEU B C 1
ATOM 3366 O O . LEU B 1 36 ? -18.953 33.375 0.527 1 33.78 36 LEU B O 1
ATOM 3370 N N . PRO B 1 37 ? -19.578 32.469 -1.174 1 32.66 37 PRO B N 1
ATOM 3371 C CA . PRO B 1 37 ? -19.766 33.781 -1.817 1 32.66 37 PRO B CA 1
ATOM 3372 C C . PRO B 1 37 ? -21.047 34.469 -1.372 1 32.66 37 PRO B C 1
ATOM 3374 O O . PRO B 1 37 ? -22.156 33.969 -1.587 1 32.66 37 PRO B O 1
ATOM 3377 N N . THR B 1 38 ? -21.391 35.094 -0.212 1 29.25 38 THR B N 1
ATOM 3378 C CA . THR B 1 38 ? -22.672 35.781 -0.272 1 29.25 38 THR B CA 1
ATOM 3379 C C . THR B 1 38 ? -22.734 36.688 -1.501 1 29.25 38 THR B C 1
ATOM 3381 O O . THR B 1 38 ? -23.766 36.75 -2.174 1 29.25 38 THR B O 1
ATOM 3384 N N . ASP B 1 39 ? -22.141 37.875 -1.447 1 28.17 39 ASP B N 1
ATOM 3385 C CA . ASP B 1 39 ? -22.641 39.062 -2.113 1 28.17 39 ASP B CA 1
ATOM 3386 C C . ASP B 1 39 ? -22.344 39.031 -3.613 1 28.17 39 ASP B C 1
ATOM 3388 O O . ASP B 1 39 ? -21.203 39.188 -4.035 1 28.17 39 ASP B O 1
ATOM 3392 N N . GLN B 1 40 ? -23.109 38.281 -4.414 1 29.3 40 GLN B N 1
ATOM 3393 C CA . GLN B 1 40 ? -23.297 38.406 -5.855 1 29.3 40 GLN B CA 1
ATOM 3394 C C . GLN B 1 40 ? -23.531 39.875 -6.238 1 29.3 40 GLN B C 1
ATOM 3396 O O . GLN B 1 40 ? -24.656 40.344 -6.246 1 29.3 40 GLN B O 1
ATOM 3401 N N . GLN B 1 41 ? -22.859 40.938 -5.703 1 26.08 41 GLN B N 1
ATOM 3402 C CA . GLN B 1 41 ? -23.156 42.156 -6.434 1 26.08 41 GLN B CA 1
ATOM 3403 C C . GLN B 1 41 ? -22.906 42 -7.926 1 26.08 41 GLN B C 1
ATOM 3405 O O . GLN B 1 41 ? -21.859 41.5 -8.336 1 26.08 41 GLN B O 1
ATOM 3410 N N . GLU B 1 42 ? -23.922 42.125 -8.766 1 25.8 42 GLU B N 1
ATOM 3411 C CA . GLU B 1 42 ? -24.125 42.312 -10.203 1 25.8 42 GLU B CA 1
ATOM 3412 C C . GLU B 1 42 ? -23.172 43.344 -10.773 1 25.8 42 GLU B C 1
ATOM 3414 O O . GLU B 1 42 ? -23.328 44.562 -10.5 1 25.8 42 GLU B O 1
ATOM 3419 N N . LEU B 1 43 ? -21.812 43.25 -10.812 1 25.62 43 LEU B N 1
ATOM 3420 C CA . LEU B 1 43 ? -21.062 44.25 -11.523 1 25.62 43 LEU B CA 1
ATOM 3421 C C . LEU B 1 43 ? -21.609 44.438 -12.938 1 25.62 43 LEU B C 1
ATOM 3423 O O . LEU B 1 43 ? -21.578 43.531 -13.742 1 25.62 43 LEU B O 1
ATOM 3427 N N . SER B 1 44 ? -22.688 45.25 -13.078 1 23.69 44 SER B N 1
ATOM 3428 C CA . SER B 1 44 ? -23.156 45.781 -14.344 1 23.69 44 SER B CA 1
ATOM 3429 C C . SER B 1 44 ? -21.984 46.312 -15.188 1 23.69 44 SER B C 1
ATOM 3431 O O . SER B 1 44 ? -20.938 46.656 -14.648 1 23.69 44 SER B O 1
ATOM 3433 N N . ASP B 1 45 ? -22.062 46.188 -16.484 1 23.61 45 ASP B N 1
ATOM 3434 C CA . ASP B 1 45 ? -21.219 46.5 -17.625 1 23.61 45 ASP B CA 1
ATOM 3435 C C . ASP B 1 45 ? -20.859 48 -17.625 1 23.61 45 ASP B C 1
ATOM 3437 O O . ASP B 1 45 ? -21.734 48.844 -17.719 1 23.61 45 ASP B O 1
ATOM 3441 N N . PRO B 1 46 ? -19.844 48.562 -16.766 1 25.5 46 PRO B N 1
ATOM 3442 C CA . PRO B 1 46 ? -19.578 50 -16.891 1 25.5 46 PRO B CA 1
ATOM 3443 C C . PRO B 1 46 ? -19.328 50.438 -18.328 1 25.5 46 PRO B C 1
ATOM 3445 O O . PRO B 1 46 ? -18.781 49.656 -19.125 1 25.5 46 PRO B O 1
ATOM 3448 N N . GLU B 1 47 ? -20.172 51.25 -18.969 1 25.16 47 GLU B N 1
ATOM 3449 C CA . GLU B 1 47 ? -19.922 52.125 -20.109 1 25.16 47 GLU B CA 1
ATOM 3450 C C . GLU B 1 47 ? -18.562 52.812 -19.984 1 25.16 47 GLU B C 1
ATOM 3452 O O . GLU B 1 47 ? -18.047 53 -18.891 1 25.16 47 GLU B O 1
ATOM 3457 N N . GLU B 1 48 ? -17.812 53.125 -21.203 1 24.81 48 GLU B N 1
ATOM 3458 C CA . GLU B 1 48 ? -16.453 53.5 -21.594 1 24.81 48 GLU B CA 1
ATOM 3459 C C . GLU B 1 48 ? -16.047 54.812 -20.938 1 24.81 48 GLU B C 1
ATOM 3461 O O . GLU B 1 48 ? -15.078 55.469 -21.359 1 24.81 48 GLU B O 1
ATOM 3466 N N . LYS B 1 49 ? -16.891 55.562 -20.156 1 28.61 49 LYS B N 1
ATOM 3467 C CA . LYS B 1 49 ? -16.391 56.938 -20.031 1 28.61 49 LYS B CA 1
ATOM 3468 C C . LYS B 1 49 ? -15 56.938 -19.406 1 28.61 49 LYS B C 1
ATOM 3470 O O . LYS B 1 49 ? -14.711 56.188 -18.484 1 28.61 49 LYS B O 1
ATOM 3475 N N . GLU B 1 50 ? -13.992 57.562 -20.141 1 26.33 50 GLU B N 1
ATOM 3476 C CA . GLU B 1 50 ? -12.562 57.844 -20.031 1 26.33 50 GLU B CA 1
ATOM 3477 C C . GLU B 1 50 ? -12.219 58.469 -18.672 1 26.33 50 GLU B C 1
ATOM 3479 O O . GLU B 1 50 ? -11.156 59.062 -18.5 1 26.33 50 GLU B O 1
ATOM 3484 N N . ASP B 1 51 ? -13.258 58.688 -17.797 1 25.72 51 ASP B N 1
ATOM 3485 C CA . ASP B 1 51 ? -12.789 59.625 -16.766 1 25.72 51 ASP B CA 1
ATOM 3486 C C . ASP B 1 51 ? -11.562 59.062 -16.047 1 25.72 51 ASP B C 1
ATOM 3488 O O . ASP B 1 51 ? -11.445 57.844 -15.852 1 25.72 51 ASP B O 1
ATOM 3492 N N . ASN B 1 52 ? -10.453 59.906 -16.062 1 26.67 52 ASN B N 1
ATOM 3493 C CA . ASN B 1 52 ? -9.109 59.875 -15.5 1 26.67 52 ASN B CA 1
ATOM 3494 C C . ASN B 1 52 ? -9.133 59.469 -14.023 1 26.67 52 ASN B C 1
ATOM 3496 O O . ASN B 1 52 ? -8.867 60.312 -13.156 1 26.67 52 ASN B O 1
ATOM 3500 N N . ASP B 1 53 ? -10.281 58.969 -13.562 1 26.44 53 ASP B N 1
ATOM 3501 C CA . ASP B 1 53 ? -10.258 58.875 -12.109 1 26.44 53 ASP B CA 1
ATOM 3502 C C . ASP B 1 53 ? -9 58.156 -11.633 1 26.44 53 ASP B C 1
ATOM 3504 O O . ASP B 1 53 ? -8.547 57.188 -12.266 1 26.44 53 ASP B O 1
ATOM 3508 N N . ASP B 1 54 ? -8.164 59.031 -10.969 1 28.66 54 ASP B N 1
ATOM 3509 C CA . ASP B 1 54 ? -6.965 58.625 -10.234 1 28.66 54 ASP B CA 1
ATOM 3510 C C . ASP B 1 54 ? -7.18 57.281 -9.523 1 28.66 54 ASP B C 1
ATOM 3512 O O . ASP B 1 54 ? -8.023 57.188 -8.625 1 28.66 54 ASP B O 1
ATOM 3516 N N . GLY B 1 55 ? -7.398 56.281 -10.305 1 27.72 55 GLY B N 1
ATOM 3517 C CA . GLY B 1 55 ? -7.484 54.938 -9.82 1 27.72 55 GLY B CA 1
ATOM 3518 C C . GLY B 1 55 ? -6.594 54.656 -8.617 1 27.72 55 GLY B C 1
ATOM 3519 O O . GLY B 1 55 ? -5.367 54.719 -8.719 1 27.72 55 GLY B O 1
ATOM 3520 N N . GLU B 1 56 ? -7.008 55.344 -7.484 1 29.06 56 GLU B N 1
ATOM 3521 C CA . GLU B 1 56 ? -6.324 54.875 -6.273 1 29.06 56 GLU B CA 1
ATOM 3522 C C . GLU B 1 56 ? -5.91 53.438 -6.383 1 29.06 56 GLU B C 1
ATOM 3524 O O . GLU B 1 56 ? -6.758 52.531 -6.5 1 29.06 56 GLU B O 1
ATOM 3529 N N . GLY B 1 57 ? -4.906 53.219 -7.176 1 29.92 57 GLY B N 1
ATOM 3530 C CA . GLY B 1 57 ? -4.16 51.969 -7.09 1 29.92 57 GLY B CA 1
ATOM 3531 C C . GLY B 1 57 ? -4.207 51.344 -5.711 1 29.92 57 GLY B C 1
ATOM 3532 O O . GLY B 1 57 ? -4.031 52.031 -4.703 1 29.92 57 GLY B O 1
ATOM 3533 N N . ALA B 1 58 ? -5.23 50.594 -5.508 1 33.41 58 ALA B N 1
ATOM 3534 C CA . ALA B 1 58 ? -5.098 49.781 -4.301 1 33.41 58 ALA B CA 1
ATOM 3535 C C . ALA B 1 58 ? -3.633 49.594 -3.914 1 33.41 58 ALA B C 1
ATOM 3537 O O . ALA B 1 58 ? -2.816 49.156 -4.727 1 33.41 58 ALA B O 1
ATOM 3538 N N . ASP B 1 59 ? -3.072 50.594 -3.33 1 31.78 59 ASP B N 1
ATOM 3539 C CA . ASP B 1 59 ? -1.797 50.469 -2.631 1 31.78 59 ASP B CA 1
ATOM 3540 C C . ASP B 1 59 ? -1.578 49.062 -2.141 1 31.78 59 ASP B C 1
ATOM 3542 O O . ASP B 1 59 ? -2.15 48.625 -1.129 1 31.78 59 ASP B O 1
ATOM 3546 N N . TRP B 1 60 ? -1.604 48.094 -3.023 1 35.47 60 TRP B N 1
ATOM 3547 C CA . TRP B 1 60 ? -0.811 46.906 -2.637 1 35.47 60 TRP B CA 1
ATOM 3548 C C . TRP B 1 60 ? 0.413 47.344 -1.828 1 35.47 60 TRP B C 1
ATOM 3550 O O . TRP B 1 60 ? 1.403 47.812 -2.391 1 35.47 60 TRP B O 1
ATOM 3560 N N . SER B 1 61 ? 0.352 48.375 -1.048 1 34.16 61 SER B N 1
ATOM 3561 C CA . SER B 1 61 ? 1.495 48.344 -0.141 1 34.16 61 SER B CA 1
ATOM 3562 C C . SER B 1 61 ? 2.127 46.969 -0.066 1 34.16 61 SER B C 1
ATOM 3564 O O . SER B 1 61 ? 1.43 45.969 0.15 1 34.16 61 SER B O 1
ATOM 3566 N N . SER B 1 62 ? 3.115 46.656 -0.886 1 38.41 62 SER B N 1
ATOM 3567 C CA . SER B 1 62 ? 4.027 45.562 -1.13 1 38.41 62 SER B CA 1
ATOM 3568 C C . SER B 1 62 ? 4.191 44.688 0.118 1 38.41 62 SER B C 1
ATOM 3570 O O . SER B 1 62 ? 5.281 44.625 0.693 1 38.41 62 SER B O 1
ATOM 3572 N N . THR B 1 63 ? 3.58 44.875 1.088 1 42.81 63 THR B N 1
ATOM 3573 C CA . THR B 1 63 ? 3.918 43.875 2.107 1 42.81 63 THR B CA 1
ATOM 3574 C C . THR B 1 63 ? 3.963 42.469 1.506 1 42.81 63 THR B C 1
ATOM 3576 O O . THR B 1 63 ? 2.945 41.969 1.034 1 42.81 63 THR B O 1
ATOM 3579 N N . ALA B 1 64 ? 4.941 42.188 0.72 1 54.09 64 ALA B N 1
ATOM 3580 C CA . ALA B 1 64 ? 5.316 40.906 0.154 1 54.09 64 ALA B CA 1
ATOM 3581 C C . ALA B 1 64 ? 4.688 39.75 0.937 1 54.09 64 ALA B C 1
ATOM 3583 O O . ALA B 1 64 ? 4.965 39.562 2.123 1 54.09 64 ALA B O 1
ATOM 3584 N N . LEU B 1 65 ? 3.459 39.406 0.494 1 76.38 65 LEU B N 1
ATOM 3585 C CA . LEU B 1 65 ? 2.818 38.281 1.156 1 76.38 65 LEU B CA 1
ATOM 3586 C C . LEU B 1 65 ? 3.793 37.125 1.302 1 76.38 65 LEU B C 1
ATOM 3588 O O . LEU B 1 65 ? 4.477 36.75 0.343 1 76.38 65 LEU B O 1
ATOM 3592 N N . SER B 1 66 ? 4.094 36.812 2.496 1 90.5 66 SER B N 1
ATOM 3593 C CA . SER B 1 66 ? 4.969 35.688 2.828 1 90.5 66 SER B CA 1
ATOM 3594 C C . SER B 1 66 ? 4.41 34.375 2.285 1 90.5 66 SER B C 1
ATOM 3596 O O . SER B 1 66 ? 3.195 34.219 2.184 1 90.5 66 SER B O 1
ATOM 3598 N N . LYS B 1 67 ? 5.266 33.594 1.745 1 94.56 67 LYS B N 1
ATOM 3599 C CA . LYS B 1 67 ? 4.848 32.281 1.277 1 94.56 67 LYS B CA 1
ATOM 3600 C C . LYS B 1 67 ? 4.035 31.562 2.344 1 94.56 67 LYS B C 1
ATOM 3602 O O . LYS B 1 67 ? 3.148 30.766 2.023 1 94.56 67 LYS B O 1
ATOM 3607 N N . PHE B 1 68 ? 4.328 31.906 3.562 1 96 68 PHE B N 1
ATOM 3608 C CA . PHE B 1 68 ? 3.623 31.281 4.668 1 96 68 PHE B CA 1
ATOM 3609 C C . PHE B 1 68 ? 2.178 31.75 4.734 1 96 68 PHE B C 1
ATOM 3611 O O . PHE B 1 68 ? 1.267 30.969 4.988 1 96 68 PHE B O 1
ATOM 3618 N N . HIS B 1 69 ? 1.991 33.031 4.52 1 94.44 69 HIS B N 1
ATOM 3619 C CA . HIS B 1 69 ? 0.64 33.594 4.5 1 94.44 69 HIS B CA 1
ATOM 3620 C C . HIS B 1 69 ? -0.179 33 3.359 1 94.44 69 HIS B C 1
ATOM 3622 O O . HIS B 1 69 ? -1.339 32.625 3.553 1 94.44 69 HIS B O 1
ATOM 3628 N N . LEU B 1 70 ? 0.42 32.938 2.215 1 93.94 70 LEU B N 1
ATOM 3629 C CA . LEU B 1 70 ? -0.241 32.375 1.042 1 93.94 70 LEU B CA 1
ATOM 3630 C C . LEU B 1 70 ? -0.591 30.906 1.267 1 93.94 70 LEU B C 1
ATOM 3632 O O . LEU B 1 70 ? -1.674 30.453 0.885 1 93.94 70 LEU B O 1
ATOM 3636 N N . TYR B 1 71 ? 0.27 30.188 1.896 1 95.25 71 TYR B N 1
ATOM 3637 C CA . TYR B 1 71 ? 0.035 28.797 2.213 1 95.25 71 TYR B CA 1
ATOM 3638 C C . TYR B 1 71 ? -1.182 28.625 3.115 1 95.25 71 TYR B C 1
ATOM 3640 O O . TYR B 1 71 ? -2.047 27.797 2.859 1 95.25 71 TYR B O 1
ATOM 3648 N N . GLN B 1 72 ? -1.263 29.391 4.16 1 94.31 72 GLN B N 1
ATOM 3649 C CA . GLN B 1 72 ? -2.357 29.312 5.121 1 94.31 72 GLN B CA 1
ATOM 3650 C C . GLN B 1 72 ? -3.705 29.531 4.441 1 94.31 72 GLN B C 1
ATOM 3652 O O . GLN B 1 72 ? -4.676 28.828 4.734 1 94.31 72 GLN B O 1
ATOM 3657 N N . LEU B 1 73 ? -3.717 30.438 3.496 1 91.19 73 LEU B N 1
ATOM 3658 C CA . LEU B 1 73 ? -4.957 30.781 2.811 1 91.19 73 LEU B CA 1
ATOM 3659 C C . LEU B 1 73 ? -5.348 29.688 1.814 1 91.19 73 LEU B C 1
ATOM 3661 O O . LEU B 1 73 ? -6.535 29.484 1.542 1 91.19 73 LEU B O 1
ATOM 3665 N N . SER B 1 74 ? -4.383 28.953 1.327 1 90.31 74 SER B N 1
ATOM 3666 C CA . SER B 1 74 ? -4.605 28.062 0.193 1 90.31 74 SER B CA 1
ATOM 3667 C C . SER B 1 74 ? -4.914 26.641 0.656 1 90.31 74 SER B C 1
ATOM 3669 O O . SER B 1 74 ? -5.684 25.922 0.011 1 90.31 74 SER B O 1
ATOM 3671 N N . VAL B 1 75 ? -4.285 26.188 1.736 1 88 75 VAL B N 1
ATOM 3672 C CA . VAL B 1 75 ? -4.199 24.75 1.994 1 88 75 VAL B CA 1
ATOM 3673 C C . VAL B 1 75 ? -4.887 24.422 3.316 1 88 75 VAL B C 1
ATOM 3675 O O . VAL B 1 75 ? -5.312 23.281 3.535 1 88 75 VAL B O 1
ATOM 3678 N N . GLN B 1 76 ? -5.07 25.359 4.164 1 86.12 76 GLN B N 1
ATOM 3679 C CA . GLN B 1 76 ? -5.504 25.016 5.516 1 86.12 76 GLN B CA 1
ATOM 3680 C C . GLN B 1 76 ? -6.902 25.562 5.793 1 86.12 76 GLN B C 1
ATOM 3682 O O . GLN B 1 76 ? -7.27 26.625 5.297 1 86.12 76 GLN B O 1
ATOM 3687 N N . SER B 1 77 ? -7.664 24.812 6.449 1 87.88 77 SER B N 1
ATOM 3688 C CA . SER B 1 77 ? -8.945 25.172 7.051 1 87.88 77 SER B CA 1
ATOM 3689 C C . SER B 1 77 ? -9.023 24.719 8.5 1 87.88 77 SER B C 1
ATOM 3691 O O . SER B 1 77 ? -9.695 23.734 8.812 1 87.88 77 SER B O 1
ATOM 3693 N N . PRO B 1 78 ? -8.375 25.484 9.344 1 93.81 78 PRO B N 1
ATOM 3694 C CA . PRO B 1 78 ? -8.203 25.016 10.719 1 93.81 78 PRO B CA 1
ATOM 3695 C C . PRO B 1 78 ? -9.531 24.812 11.453 1 93.81 78 PRO B C 1
ATOM 3697 O O . PRO B 1 78 ? -9.664 23.875 12.242 1 93.81 78 PRO B O 1
ATOM 3700 N N . LYS B 1 79 ? -10.5 25.672 11.219 1 93.06 79 LYS B N 1
ATOM 3701 C CA . LYS B 1 79 ? -11.789 25.547 11.898 1 93.06 79 LYS B CA 1
ATOM 3702 C C . LYS B 1 79 ? -12.453 24.219 11.562 1 93.06 79 LYS B C 1
ATOM 3704 O O . LYS B 1 79 ? -13 23.562 12.445 1 93.06 79 LYS B O 1
ATOM 3709 N N . GLY B 1 80 ? -12.375 23.906 10.273 1 92.62 80 GLY B N 1
ATOM 3710 C CA . GLY B 1 80 ? -12.93 22.609 9.867 1 92.62 80 GLY B CA 1
ATOM 3711 C C . GLY B 1 80 ? -12.219 21.438 10.5 1 92.62 80 GLY B C 1
ATOM 3712 O O . GLY B 1 80 ? -12.867 20.516 11.016 1 92.62 80 GLY B O 1
ATOM 3713 N N . ASP B 1 81 ? -10.961 21.453 10.492 1 95.69 81 ASP B N 1
ATOM 3714 C CA . ASP B 1 81 ? -10.164 20.391 11.07 1 95.69 81 ASP B CA 1
ATOM 3715 C C . ASP B 1 81 ? -10.422 20.234 12.562 1 95.69 81 ASP B C 1
ATOM 3717 O O . ASP B 1 81 ? -10.547 19.125 13.078 1 95.69 81 ASP B O 1
ATOM 3721 N N . ILE B 1 82 ? -10.523 21.344 13.258 1 97.25 82 ILE B N 1
ATOM 3722 C CA . ILE B 1 82 ? -10.758 21.344 14.695 1 97.25 82 ILE B CA 1
ATOM 3723 C C . ILE B 1 82 ? -12.141 20.75 14.984 1 97.25 82 ILE B C 1
ATOM 3725 O O . ILE B 1 82 ? -12.305 19.953 15.906 1 97.25 82 ILE B O 1
ATOM 3729 N N . SER B 1 83 ? -13.102 21.172 14.18 1 95.69 83 SER B N 1
ATOM 3730 C CA . SER B 1 83 ? -14.453 20.641 14.336 1 95.69 83 SER B CA 1
ATOM 3731 C C . SER B 1 83 ? -14.461 19.109 14.211 1 95.69 83 SER B C 1
ATOM 3733 O O . SER B 1 83 ? -15.086 18.422 15.016 1 95.69 83 SER B O 1
ATOM 3735 N N . TYR B 1 84 ? -13.758 18.594 13.258 1 96.5 84 TYR B N 1
ATOM 3736 C CA . TYR B 1 84 ? -13.695 17.156 13.062 1 96.5 84 TYR B CA 1
ATOM 3737 C C . TYR B 1 84 ? -12.938 16.484 14.203 1 96.5 84 TYR B C 1
ATOM 3739 O O . TYR B 1 84 ? -13.344 15.43 14.695 1 96.5 84 TYR B O 1
ATOM 3747 N N . MET B 1 85 ? -11.883 17.062 14.617 1 98 85 MET B N 1
ATOM 3748 C CA . MET B 1 85 ? -11.117 16.484 15.719 1 98 85 MET B CA 1
ATOM 3749 C C . MET B 1 85 ? -11.953 16.406 16.984 1 98 85 MET B C 1
ATOM 3751 O O . MET B 1 85 ? -11.922 15.391 17.703 1 98 85 MET B O 1
ATOM 3755 N N . GLN B 1 86 ? -12.656 17.5 17.234 1 97.56 86 GLN B N 1
ATOM 3756 C CA . GLN B 1 86 ? -13.531 17.484 18.406 1 97.56 86 GLN B CA 1
ATOM 3757 C C . GLN B 1 86 ? -14.609 16.422 18.266 1 97.56 86 GLN B C 1
ATOM 3759 O O . GLN B 1 86 ? -14.898 15.703 19.234 1 97.56 86 GLN B O 1
ATOM 3764 N N . LYS B 1 87 ? -15.164 16.359 17.094 1 97.44 87 LYS B N 1
ATOM 3765 C CA . LYS B 1 87 ? -16.156 15.328 16.828 1 97.44 87 LYS B CA 1
ATOM 3766 C C . LYS B 1 87 ? -15.586 13.938 17.078 1 97.44 87 LYS B C 1
ATOM 3768 O O . LYS B 1 87 ? -16.203 13.117 17.766 1 97.44 87 LYS B O 1
ATOM 3773 N N . PHE B 1 88 ? -14.414 13.664 16.516 1 98.44 88 PHE B N 1
ATOM 3774 C CA . PHE B 1 88 ? -13.766 12.367 16.656 1 98.44 88 PHE B CA 1
ATOM 3775 C C . PHE B 1 88 ? -13.516 12.055 18.125 1 98.44 88 PHE B C 1
ATOM 3777 O O . PHE B 1 88 ? -13.797 10.945 18.594 1 98.44 88 PHE B O 1
ATOM 3784 N N . PHE B 1 89 ? -13.016 13.031 18.844 1 98.31 89 PHE B N 1
ATOM 3785 C CA . PHE B 1 89 ? -12.703 12.828 20.266 1 98.31 89 PHE B CA 1
ATOM 3786 C C . PHE B 1 89 ? -13.953 12.477 21.047 1 98.31 89 PHE B C 1
ATOM 3788 O O . PHE B 1 89 ? -13.945 11.531 21.844 1 98.31 89 PHE B O 1
ATOM 3795 N N . LEU B 1 90 ? -14.969 13.195 20.828 1 97.75 90 LEU B N 1
ATOM 3796 C CA . LEU B 1 90 ? -16.203 12.969 21.547 1 97.75 90 LEU B CA 1
ATOM 3797 C C . LEU B 1 90 ? -16.812 11.617 21.188 1 97.75 90 LEU B C 1
ATOM 3799 O O . LEU B 1 90 ? -17.391 10.938 22.031 1 97.75 90 LEU B O 1
ATOM 3803 N N . MET B 1 91 ? -16.688 11.242 19.984 1 97.44 91 MET B N 1
ATOM 3804 C CA . MET B 1 91 ? -17.281 9.992 19.5 1 97.44 91 MET B CA 1
ATOM 3805 C C . MET B 1 91 ? -16.531 8.789 20.062 1 97.44 91 MET B C 1
ATOM 3807 O O . MET B 1 91 ? -17.141 7.789 20.438 1 97.44 91 MET B O 1
ATOM 3811 N N . TYR B 1 92 ? -15.203 8.898 20.125 1 97.56 92 TYR B N 1
ATOM 3812 C CA . TYR B 1 92 ? -14.445 7.676 20.359 1 97.56 92 TYR B CA 1
ATOM 3813 C C . TYR B 1 92 ? -13.875 7.641 21.781 1 97.56 92 TYR B C 1
ATOM 3815 O O . TYR B 1 92 ? -13.547 6.57 22.297 1 97.56 92 TYR B O 1
ATOM 3823 N N . VAL B 1 93 ? -13.648 8.711 22.344 1 95.94 93 VAL B N 1
ATOM 3824 C CA . VAL B 1 93 ? -13.211 8.789 23.734 1 95.94 93 VAL B CA 1
ATOM 3825 C C . VAL B 1 93 ? -14.383 9.211 24.625 1 95.94 93 VAL B C 1
ATOM 3827 O O . VAL B 1 93 ? -14.797 8.461 25.5 1 95.94 93 VAL B O 1
ATOM 3830 N N . GLY B 1 94 ? -14.969 10.281 24.344 1 93.12 94 GLY B N 1
ATOM 3831 C CA . GLY B 1 94 ? -16.141 10.781 25.062 1 93.12 94 GLY B CA 1
ATOM 3832 C C . GLY B 1 94 ? -15.852 11.141 26.5 1 93.12 94 GLY B C 1
ATOM 3833 O O . GLY B 1 94 ? -14.688 11.172 26.922 1 93.12 94 GLY B O 1
ATOM 3834 N N . GLY B 1 95 ? -16.875 11.664 27.203 1 93.56 95 GLY B N 1
ATOM 3835 C CA . GLY B 1 95 ? -16.844 11.898 28.641 1 93.56 95 GLY B CA 1
ATOM 3836 C C . GLY B 1 95 ? -16.281 13.258 29.016 1 93.56 95 GLY B C 1
ATOM 3837 O O . GLY B 1 95 ? -16.453 13.727 30.141 1 93.56 95 GLY B O 1
ATOM 3838 N N . ARG B 1 96 ? -15.516 13.852 28.141 1 95.19 96 ARG B N 1
ATOM 3839 C CA . ARG B 1 96 ? -14.93 15.164 28.375 1 95.19 96 ARG B CA 1
ATOM 3840 C C . ARG B 1 96 ? -14.547 15.844 27.062 1 95.19 96 ARG B C 1
ATOM 3842 O O . ARG B 1 96 ? -14.469 15.195 26.016 1 95.19 96 ARG B O 1
ATOM 3849 N N . PHE B 1 97 ? -14.336 17.125 27.141 1 96.5 97 PHE B N 1
ATOM 3850 C CA . PHE B 1 97 ? -13.844 17.859 25.984 1 96.5 97 PHE B CA 1
ATOM 3851 C C . PHE B 1 97 ? -12.32 17.859 25.953 1 96.5 97 PHE B C 1
ATOM 3853 O O . PHE B 1 97 ? -11.672 17.938 27 1 96.5 97 PHE B O 1
ATOM 3860 N N . PRO B 1 98 ? -11.75 17.781 24.781 1 97.88 98 PRO B N 1
ATOM 3861 C CA . PRO B 1 98 ? -10.289 17.812 24.688 1 97.88 98 PRO B CA 1
ATOM 3862 C C . PRO B 1 98 ? -9.711 19.203 24.938 1 97.88 98 PRO B C 1
ATOM 3864 O O . PRO B 1 98 ? -10.289 20.203 24.5 1 97.88 98 PRO B O 1
ATOM 3867 N N . LEU B 1 99 ? -8.633 19.266 25.641 1 98.19 99 LEU B N 1
ATOM 3868 C CA . LEU B 1 99 ? -8.039 20.531 26.016 1 98.19 99 LEU B CA 1
ATOM 3869 C C . LEU B 1 99 ? -6.617 20.656 25.469 1 98.19 99 LEU B C 1
ATOM 3871 O O . LEU B 1 99 ? -6.172 21.75 25.125 1 98.19 99 LEU B O 1
ATOM 3875 N N . HIS B 1 100 ? -5.922 19.609 25.391 1 98.56 100 HIS B N 1
ATOM 3876 C CA . HIS B 1 100 ? -4.496 19.641 25.094 1 98.56 100 HIS B CA 1
ATOM 3877 C C . HIS B 1 100 ? -4.211 19.047 23.719 1 98.56 100 HIS B C 1
ATOM 3879 O O . HIS B 1 100 ? -4.402 17.844 23.516 1 98.56 100 HIS B O 1
ATOM 3885 N N . LEU B 1 101 ? -3.723 19.875 22.812 1 98.75 101 LEU B N 1
ATOM 3886 C CA . LEU B 1 101 ? -3.473 19.484 21.422 1 98.75 101 LEU B CA 1
ATOM 3887 C C . LEU B 1 101 ? -1.978 19.469 21.125 1 98.75 101 LEU B C 1
ATOM 3889 O O . LEU B 1 101 ? -1.244 20.359 21.562 1 98.75 101 LEU B O 1
ATOM 3893 N N . GLN B 1 102 ? -1.568 18.469 20.438 1 98.81 102 GLN B N 1
ATOM 3894 C CA . GLN B 1 102 ? -0.256 18.5 19.812 1 98.81 102 GLN B CA 1
ATOM 3895 C C . GLN B 1 102 ? -0.379 18.438 18.281 1 98.81 102 GLN B C 1
ATOM 3897 O O . GLN B 1 102 ? -1.033 17.531 17.75 1 98.81 102 GLN B O 1
ATOM 3902 N N . GLU B 1 103 ? 0.196 19.391 17.641 1 98.75 103 GLU B N 1
ATOM 3903 C CA . GLU B 1 103 ? 0.248 19.453 16.188 1 98.75 103 GLU B CA 1
ATOM 3904 C C . GLU B 1 103 ? 1.644 19.125 15.656 1 98.75 103 GLU B C 1
ATOM 3906 O O . GLU B 1 103 ? 2.549 19.969 15.727 1 98.75 103 GLU B O 1
ATOM 3911 N N . ASP B 1 104 ? 1.793 17.938 15.141 1 98.75 104 ASP B N 1
ATOM 3912 C CA . ASP B 1 104 ? 3.049 17.547 14.508 1 98.75 104 ASP B CA 1
ATOM 3913 C C . ASP B 1 104 ? 3.117 18.047 13.062 1 98.75 104 ASP B C 1
ATOM 3915 O O . ASP B 1 104 ? 2.092 18.141 12.383 1 98.75 104 ASP B O 1
ATOM 3919 N N . PHE B 1 105 ? 4.383 18.375 12.586 1 98.38 105 PHE B N 1
ATOM 3920 C CA . PHE B 1 105 ? 4.547 19.031 11.289 1 98.38 105 PHE B CA 1
ATOM 3921 C C . PHE B 1 105 ? 3.734 20.312 11.227 1 98.38 105 PHE B C 1
ATOM 3923 O O . PHE B 1 105 ? 3 20.547 10.258 1 98.38 105 PHE B O 1
ATOM 3930 N N . CYS B 1 106 ? 3.916 21.172 12.211 1 98.12 106 CYS B N 1
ATOM 3931 C CA . CYS B 1 106 ? 2.914 22.203 12.445 1 98.12 106 CYS B CA 1
ATOM 3932 C C . CYS B 1 106 ? 3.137 23.406 11.531 1 98.12 106 CYS B C 1
ATOM 3934 O O . CYS B 1 106 ? 2.264 24.266 11.398 1 98.12 106 CYS B O 1
ATOM 3936 N N . GLY B 1 107 ? 4.289 23.484 10.867 1 97.25 107 GLY B N 1
ATOM 3937 C CA . GLY B 1 107 ? 4.562 24.656 10.047 1 97.25 107 GLY B CA 1
ATOM 3938 C C . GLY B 1 107 ? 4.43 25.953 10.805 1 97.25 107 GLY B C 1
ATOM 3939 O O . GLY B 1 107 ? 5.105 26.172 11.812 1 97.25 107 GLY B O 1
ATOM 3940 N N . THR B 1 108 ? 3.426 26.766 10.391 1 96.75 108 THR B N 1
ATOM 3941 C CA . THR B 1 108 ? 3.201 28.062 11.008 1 96.75 108 THR B CA 1
ATOM 3942 C C . THR B 1 108 ? 2.285 27.938 12.227 1 96.75 108 THR B C 1
ATOM 3944 O O . THR B 1 108 ? 1.834 28.938 12.773 1 96.75 108 THR B O 1
ATOM 3947 N N . ALA B 1 109 ? 1.941 26.734 12.594 1 97.44 109 ALA B N 1
ATOM 3948 C CA . ALA B 1 109 ? 1.129 26.406 13.766 1 97.44 109 ALA B CA 1
ATOM 3949 C C . ALA B 1 109 ? -0.21 27.141 13.719 1 97.44 109 ALA B C 1
ATOM 3951 O O . ALA B 1 109 ? -0.719 27.578 14.758 1 97.44 109 ALA B O 1
ATOM 3952 N N . LEU B 1 110 ? -0.759 27.359 12.539 1 97.12 110 LEU B N 1
ATOM 3953 C CA . LEU B 1 110 ? -2.047 28.031 12.375 1 97.12 110 LEU B CA 1
ATOM 3954 C C . LEU B 1 110 ? -3.148 27.25 13.102 1 97.12 110 LEU B C 1
ATOM 3956 O O . LEU B 1 110 ? -3.992 27.859 13.773 1 97.12 110 LEU B O 1
ATOM 3960 N N . LEU B 1 111 ? -3.162 25.984 12.914 1 97.69 111 LEU B N 1
ATOM 3961 C CA . LEU B 1 111 ? -4.172 25.125 13.539 1 97.69 111 LEU B CA 1
ATOM 3962 C C . LEU B 1 111 ? -4.086 25.219 15.062 1 97.69 111 LEU B C 1
ATOM 3964 O O . LEU B 1 111 ? -5.109 25.328 15.734 1 97.69 111 LEU B O 1
ATOM 3968 N N . SER B 1 112 ? -2.883 25.156 15.586 1 97.69 112 SER B N 1
ATOM 3969 C CA . SER B 1 112 ? -2.666 25.266 17.016 1 97.69 112 SER B CA 1
ATOM 3970 C C . SER B 1 112 ? -3.186 26.594 17.547 1 97.69 112 SER B C 1
ATOM 3972 O O . SER B 1 112 ? -3.828 26.641 18.609 1 97.69 112 SER B O 1
ATOM 3974 N N . CYS B 1 113 ? -2.873 27.656 16.828 1 96.56 113 CYS B N 1
ATOM 3975 C CA . CYS B 1 113 ? -3.322 28.969 17.25 1 96.56 113 CYS B CA 1
ATOM 3976 C C . CYS B 1 113 ? -4.844 29.062 17.234 1 96.56 113 CYS B C 1
ATOM 3978 O O . CYS B 1 113 ? -5.449 29.594 18.156 1 96.56 113 CYS B O 1
ATOM 3980 N N . GLU B 1 114 ? -5.453 28.531 16.172 1 95.94 114 GLU B N 1
ATOM 3981 C CA . GLU B 1 114 ? -6.91 28.516 16.109 1 95.94 114 GLU B CA 1
ATOM 3982 C C . GLU B 1 114 ? -7.508 27.688 17.234 1 95.94 114 GLU B C 1
ATOM 3984 O O . GLU B 1 114 ? -8.547 28.047 17.797 1 95.94 114 GLU B O 1
ATOM 3989 N N . TRP B 1 115 ? -6.902 26.609 17.578 1 97.25 115 TRP B N 1
ATOM 3990 C CA . TRP B 1 115 ? -7.316 25.734 18.672 1 97.25 115 TRP B CA 1
ATOM 3991 C C . TRP B 1 115 ? -7.414 26.516 19.984 1 97.25 115 TRP B C 1
ATOM 3993 O O . TRP B 1 115 ? -8.352 26.328 20.75 1 97.25 115 TRP B O 1
ATOM 4003 N N . LEU B 1 116 ? -6.516 27.422 20.234 1 96.56 116 LEU B N 1
ATOM 4004 C CA . LEU B 1 116 ? -6.41 28.156 21.484 1 96.56 116 LEU B CA 1
ATOM 4005 C C . LEU B 1 116 ? -7.488 29.219 21.594 1 96.56 116 LEU B C 1
ATOM 4007 O O . LEU B 1 116 ? -7.793 29.703 22.688 1 96.56 116 LEU B O 1
ATOM 4011 N N . ARG B 1 117 ? -8.086 29.609 20.531 1 92.75 117 ARG B N 1
ATOM 4012 C CA . ARG B 1 117 ? -9.008 30.734 20.5 1 92.75 117 ARG B CA 1
ATOM 4013 C C . ARG B 1 117 ? -10.344 30.375 21.141 1 92.75 117 ARG B C 1
ATOM 4015 O O . ARG B 1 117 ? -11.023 31.234 21.703 1 92.75 117 ARG B O 1
ATOM 4022 N N . SER B 1 118 ? -10.742 29.172 21.078 1 87.06 118 SER B N 1
ATOM 4023 C CA . SER B 1 118 ? -12.117 28.797 21.406 1 87.06 118 SER B CA 1
ATOM 4024 C C . SER B 1 118 ? -12.273 28.516 22.906 1 87.06 118 SER B C 1
ATOM 4026 O O . SER B 1 118 ? -13.391 28.516 23.422 1 87.06 118 SER B O 1
ATOM 4028 N N . ASP B 1 119 ? -11.242 28.234 23.609 1 91.44 119 ASP B N 1
ATOM 4029 C CA . ASP B 1 119 ? -11.289 27.875 25.031 1 91.44 119 ASP B CA 1
ATOM 4030 C C . ASP B 1 119 ? -10 28.266 25.734 1 91.44 119 ASP B C 1
ATOM 4032 O O . ASP B 1 119 ? -8.922 27.766 25.406 1 91.44 119 ASP B O 1
ATOM 4036 N N . PRO B 1 120 ? -10.086 29.172 26.766 1 92.19 120 PRO B N 1
ATOM 4037 C CA . PRO B 1 120 ? -8.883 29.656 27.453 1 92.19 120 PRO B CA 1
ATOM 4038 C C . PRO B 1 120 ? -8.172 28.547 28.234 1 92.19 120 PRO B C 1
ATOM 4040 O O . PRO B 1 120 ? -7.039 28.75 28.688 1 92.19 120 PRO B O 1
ATOM 4043 N N . ARG B 1 121 ? -8.805 27.391 28.453 1 95.12 121 ARG B N 1
ATOM 4044 C CA . ARG B 1 121 ? -8.188 26.281 29.172 1 95.12 121 ARG B CA 1
ATOM 4045 C C . ARG B 1 121 ? -7.301 25.453 28.234 1 95.12 121 ARG B C 1
ATOM 4047 O O . ARG B 1 121 ? -6.488 24.641 28.703 1 95.12 121 ARG B O 1
ATOM 4054 N N . ARG B 1 122 ? -7.395 25.672 26.938 1 96.62 122 ARG B N 1
ATOM 4055 C CA . ARG B 1 122 ? -6.715 24.828 25.953 1 96.62 122 ARG B CA 1
ATOM 4056 C C . ARG B 1 122 ? -5.234 25.188 25.844 1 96.62 122 ARG B C 1
ATOM 4058 O O . ARG B 1 122 ? -4.863 26.359 26 1 96.62 122 ARG B O 1
ATOM 4065 N N . THR B 1 123 ? -4.418 24.141 25.656 1 97.5 123 THR B N 1
ATOM 4066 C CA . THR B 1 123 ? -3.002 24.312 25.359 1 97.5 123 THR B CA 1
ATOM 4067 C C . THR B 1 123 ? -2.641 23.625 24.047 1 97.5 123 THR B C 1
ATOM 4069 O O . THR B 1 123 ? -3.383 22.766 23.578 1 97.5 123 THR B O 1
ATOM 4072 N N . ALA B 1 124 ? -1.54 24.078 23.5 1 97.94 124 ALA B N 1
ATOM 4073 C CA . ALA B 1 124 ? -1.107 23.484 22.234 1 97.94 124 ALA B CA 1
ATOM 4074 C C . ALA B 1 124 ? 0.407 23.312 22.203 1 97.94 124 ALA B C 1
ATOM 4076 O O . ALA B 1 124 ? 1.148 24.125 22.75 1 97.94 124 ALA B O 1
ATOM 4077 N N . VAL B 1 125 ? 0.809 22.203 21.656 1 97.88 125 VAL B N 1
ATOM 4078 C CA . VAL B 1 125 ? 2.209 21.922 21.344 1 97.88 125 VAL B CA 1
ATOM 4079 C C . VAL B 1 125 ? 2.387 21.766 19.844 1 97.88 125 VAL B C 1
ATOM 4081 O O . VAL B 1 125 ? 1.599 21.078 19.188 1 97.88 125 VAL B O 1
ATOM 4084 N N . GLY B 1 126 ? 3.352 22.438 19.266 1 98.12 126 GLY B N 1
ATOM 4085 C CA . GLY B 1 126 ? 3.707 22.281 17.875 1 98.12 126 GLY B CA 1
ATOM 4086 C C . GLY B 1 126 ? 5.137 21.812 17.672 1 98.12 126 GLY B C 1
ATOM 4087 O O . GLY B 1 126 ? 6.047 22.25 18.359 1 98.12 126 GLY B O 1
ATOM 4088 N N . VAL B 1 127 ? 5.324 20.859 16.797 1 98.06 127 VAL B N 1
ATOM 4089 C CA . VAL B 1 127 ? 6.656 20.359 16.453 1 98.06 127 VAL B CA 1
ATOM 4090 C C . VAL B 1 127 ? 6.891 20.469 14.953 1 98.06 127 VAL B C 1
ATOM 4092 O O . VAL B 1 127 ? 6.043 20.062 14.156 1 98.06 127 VAL B O 1
ATOM 4095 N N . ASP B 1 128 ? 8 21.062 14.578 1 98 128 ASP B N 1
ATOM 4096 C CA . ASP B 1 128 ? 8.336 21.156 13.164 1 98 128 ASP B CA 1
ATOM 4097 C C . ASP B 1 128 ? 9.852 21.234 12.961 1 98 128 ASP B C 1
ATOM 4099 O O . ASP B 1 128 ? 10.57 21.719 13.828 1 98 128 ASP B O 1
ATOM 4103 N N . LEU B 1 129 ? 10.273 20.812 11.781 1 96.81 129 LEU B N 1
ATOM 4104 C CA . LEU B 1 129 ? 11.688 20.844 11.414 1 96.81 129 LEU B CA 1
ATOM 4105 C C . LEU B 1 129 ? 12.07 22.219 10.859 1 96.81 129 LEU B C 1
ATOM 4107 O O . LEU B 1 129 ? 13.25 22.547 10.781 1 96.81 129 LEU B O 1
ATOM 4111 N N . ASP B 1 130 ? 11.125 22.969 10.453 1 96.31 130 ASP B N 1
ATOM 4112 C CA . ASP B 1 130 ? 11.375 24.25 9.789 1 96.31 130 ASP B CA 1
ATOM 4113 C C . ASP B 1 130 ? 11.344 25.406 10.789 1 96.31 130 ASP B C 1
ATOM 4115 O O . ASP B 1 130 ? 10.289 25.969 11.047 1 96.31 130 ASP B O 1
ATOM 4119 N N . LEU B 1 131 ? 12.477 25.859 11.156 1 94.44 131 LEU B N 1
ATOM 4120 C CA . LEU B 1 131 ? 12.586 26.938 12.141 1 94.44 131 LEU B CA 1
ATOM 4121 C C . LEU B 1 131 ? 12.008 28.234 11.594 1 94.44 131 LEU B C 1
ATOM 4123 O O . LEU B 1 131 ? 11.422 29.016 12.336 1 94.44 131 LEU B O 1
ATOM 4127 N N . GLU B 1 132 ? 12.164 28.422 10.328 1 94.5 132 GLU B N 1
ATOM 4128 C CA . GLU B 1 132 ? 11.656 29.656 9.711 1 94.5 132 GLU B CA 1
ATOM 4129 C C . GLU B 1 132 ? 10.141 29.75 9.867 1 94.5 132 GLU B C 1
ATOM 4131 O O . GLU B 1 132 ? 9.609 30.828 10.18 1 94.5 132 GLU B O 1
ATOM 4136 N N . SER B 1 133 ? 9.445 28.656 9.609 1 96.25 133 SER B N 1
ATOM 4137 C CA . SER B 1 133 ? 7.992 28.656 9.742 1 96.25 133 SER B CA 1
ATOM 4138 C C . SER B 1 133 ? 7.566 28.875 11.188 1 96.25 133 SER B C 1
ATOM 4140 O O . SER B 1 133 ? 6.59 29.562 11.461 1 96.25 133 SER B O 1
ATOM 4142 N N . LEU B 1 134 ? 8.273 28.312 12.125 1 95.44 134 LEU B N 1
ATOM 4143 C CA . LEU B 1 134 ? 7.977 28.484 13.547 1 95.44 134 LEU B CA 1
ATOM 4144 C C . LEU B 1 134 ? 8.156 29.953 13.961 1 95.44 134 LEU B C 1
ATOM 4146 O O . LEU B 1 134 ? 7.301 30.516 14.656 1 95.44 134 LEU B O 1
ATOM 4150 N N . ASN B 1 135 ? 9.211 30.516 13.516 1 92.44 135 ASN B N 1
ATOM 4151 C CA . ASN B 1 135 ? 9.469 31.922 13.836 1 92.44 135 ASN B CA 1
ATOM 4152 C C . ASN B 1 135 ? 8.406 32.844 13.234 1 92.44 135 ASN B C 1
ATOM 4154 O O . ASN B 1 135 ? 7.973 33.812 13.875 1 92.44 135 ASN B O 1
ATOM 4158 N N . TRP B 1 136 ? 8.039 32.469 12.008 1 94.06 136 TRP B N 1
ATOM 4159 C CA . TRP B 1 136 ? 6.996 33.25 11.352 1 94.06 136 TRP B CA 1
ATOM 4160 C C . TRP B 1 136 ? 5.699 33.219 12.156 1 94.06 136 TRP B C 1
ATOM 4162 O O . TRP B 1 136 ? 4.961 34.219 12.203 1 94.06 136 TRP B O 1
ATOM 4172 N N . CYS B 1 137 ? 5.406 32.156 12.797 1 93.75 137 CYS B N 1
ATOM 4173 C CA . CYS B 1 137 ? 4.223 32 13.633 1 93.75 137 CYS B CA 1
ATOM 4174 C C . CYS B 1 137 ? 4.203 33.031 14.758 1 93.75 137 CYS B C 1
ATOM 4176 O O . CYS B 1 137 ? 3.158 33.625 15.047 1 93.75 137 CYS B O 1
ATOM 4178 N N . PHE B 1 138 ? 5.277 33.312 15.398 1 88.5 138 PHE B N 1
ATOM 4179 C CA . PHE B 1 138 ? 5.355 34.25 16.516 1 88.5 138 PHE B CA 1
ATOM 4180 C C . PHE B 1 138 ? 4.961 35.656 16.062 1 88.5 138 PHE B C 1
ATOM 4182 O O . PHE B 1 138 ? 4.234 36.344 16.766 1 88.5 138 PHE B O 1
ATOM 4189 N N . ASP B 1 139 ? 5.344 35.906 14.922 1 84.44 139 ASP B N 1
ATOM 4190 C CA . ASP B 1 139 ? 5.18 37.25 14.43 1 84.44 139 ASP B CA 1
ATOM 4191 C C . ASP B 1 139 ? 3.793 37.469 13.82 1 84.44 139 ASP B C 1
ATOM 4193 O O . ASP B 1 139 ? 3.262 38.562 13.82 1 84.44 139 ASP B O 1
ATOM 4197 N N . ASN B 1 140 ? 3.209 36.406 13.406 1 91.62 140 ASN B N 1
ATOM 4198 C CA . ASN B 1 140 ? 2.057 36.594 12.531 1 91.62 140 ASN B CA 1
ATOM 4199 C C . ASN B 1 140 ? 0.812 35.906 13.07 1 91.62 140 ASN B C 1
ATOM 4201 O O . ASN B 1 140 ? -0.309 36.344 12.844 1 91.62 140 ASN B O 1
ATOM 4205 N N . ASN B 1 141 ? 0.974 34.781 13.711 1 93.25 141 ASN B N 1
ATOM 4206 C CA . ASN B 1 141 ? -0.192 34.031 14.18 1 93.25 141 ASN B CA 1
ATOM 4207 C C . ASN B 1 141 ? -0.392 34.188 15.688 1 93.25 141 ASN B C 1
ATOM 4209 O O . ASN B 1 141 ? -1.51 34.438 16.141 1 93.25 141 ASN B O 1
ATOM 4213 N N . LEU B 1 142 ? 0.638 34.062 16.422 1 89.56 142 LEU B N 1
ATOM 4214 C CA . LEU B 1 142 ? 0.535 34.125 17.875 1 89.56 142 LEU B CA 1
ATOM 4215 C C . LEU B 1 142 ? 0.168 35.531 18.344 1 89.56 142 LEU B C 1
ATOM 4217 O O . LEU B 1 142 ? -0.513 35.688 19.359 1 89.56 142 LEU B O 1
ATOM 4221 N N . GLY B 1 143 ? 0.701 36.5 17.656 1 82.31 143 GLY B N 1
ATOM 4222 C CA . GLY B 1 143 ? 0.398 37.875 18.016 1 82.31 143 GLY B CA 1
ATOM 4223 C C . GLY B 1 143 ? -1.088 38.188 18 1 82.31 143 GLY B C 1
ATOM 4224 O O . GLY B 1 143 ? -1.545 39.094 18.703 1 82.31 143 GLY B O 1
ATOM 4225 N N . LYS B 1 144 ? -1.756 37.406 17.266 1 83 144 LYS B N 1
ATOM 4226 C CA . LYS B 1 144 ? -3.189 37.625 17.109 1 83 144 LYS B CA 1
ATOM 4227 C C . LYS B 1 144 ? -3.969 37 18.266 1 83 144 LYS B C 1
ATOM 4229 O O . LYS B 1 144 ? -5.172 37.219 18.406 1 83 144 LYS B O 1
ATOM 4234 N N . LEU B 1 145 ? -3.037 36.281 18.891 1 83.88 145 LEU B N 1
ATOM 4235 C CA . LEU B 1 145 ? -3.646 35.688 20.062 1 83.88 145 LEU B CA 1
ATOM 4236 C C . LEU B 1 145 ? -3.59 36.625 21.25 1 83.88 145 LEU B C 1
ATOM 4238 O O . LEU B 1 145 ? -2.711 37.5 21.328 1 83.88 145 LEU B O 1
ATOM 4242 N N . GLY B 1 146 ? -4.555 37.031 21.969 1 74.31 146 GLY B N 1
ATOM 4243 C CA . GLY B 1 146 ? -4.547 37.844 23.172 1 74.31 146 GLY B CA 1
ATOM 4244 C C . GLY B 1 146 ? -3.344 37.594 24.062 1 74.31 146 GLY B C 1
ATOM 4245 O O . GLY B 1 146 ? -2.533 36.688 23.781 1 74.31 146 GLY B O 1
ATOM 4246 N N . ALA B 1 147 ? -2.961 38.406 25.094 1 67.31 147 ALA B N 1
ATOM 4247 C CA . ALA B 1 147 ? -1.798 38.406 25.984 1 67.31 147 ALA B CA 1
ATOM 4248 C C . ALA B 1 147 ? -1.561 37.031 26.594 1 67.31 147 ALA B C 1
ATOM 4250 O O . ALA B 1 147 ? -0.415 36.656 26.812 1 67.31 147 ALA B O 1
ATOM 4251 N N . ASP B 1 148 ? -2.568 36.156 26.656 1 81.5 148 ASP B N 1
ATOM 4252 C CA . ASP B 1 148 ? -2.369 34.906 27.344 1 81.5 148 ASP B CA 1
ATOM 4253 C C . ASP B 1 148 ? -2.074 33.781 26.344 1 81.5 148 ASP B C 1
ATOM 4255 O O . ASP B 1 148 ? -1.749 32.656 26.75 1 81.5 148 ASP B O 1
ATOM 4259 N N . GLY B 1 149 ? -2.074 34.031 25.109 1 78.44 149 GLY B N 1
ATOM 4260 C CA . GLY B 1 149 ? -1.874 33.031 24.094 1 78.44 149 GLY B CA 1
ATOM 4261 C C . GLY B 1 149 ? -0.466 32.438 24.078 1 78.44 149 GLY B C 1
ATOM 4262 O O . GLY B 1 149 ? -0.277 31.25 23.922 1 78.44 149 GLY B O 1
ATOM 4263 N N . TYR B 1 150 ? 0.467 33.219 24.375 1 81.62 150 TYR B N 1
ATOM 4264 C CA . TYR B 1 150 ? 1.875 32.844 24.312 1 81.62 150 TYR B CA 1
ATOM 4265 C C . TYR B 1 150 ? 2.207 31.797 25.391 1 81.62 150 TYR B C 1
ATOM 4267 O O . TYR B 1 150 ? 3.068 30.938 25.172 1 81.62 150 TYR B O 1
ATOM 4275 N N . SER B 1 151 ? 1.495 31.891 26.422 1 87.38 151 SER B N 1
ATOM 4276 C CA . SER B 1 151 ? 1.806 31 27.531 1 87.38 151 SER B CA 1
ATOM 4277 C C . SER B 1 151 ? 1.131 29.641 27.359 1 87.38 151 SER B C 1
ATOM 4279 O O . SER B 1 151 ? 1.477 28.672 28.031 1 87.38 151 SER B O 1
ATOM 4281 N N . ARG B 1 152 ? 0.259 29.578 26.406 1 94.44 152 ARG B N 1
ATOM 4282 C CA . ARG B 1 152 ? -0.532 28.359 26.266 1 94.44 152 ARG B CA 1
ATOM 4283 C C . ARG B 1 152 ? -0.06 27.531 25.078 1 94.44 152 ARG B C 1
ATOM 4285 O O . ARG B 1 152 ? -0.61 26.453 24.812 1 94.44 152 ARG B O 1
ATOM 4292 N N . ILE B 1 153 ? 0.981 28.016 24.375 1 95.5 153 ILE B N 1
ATOM 4293 C CA . ILE B 1 153 ? 1.494 27.266 23.234 1 95.5 153 ILE B CA 1
ATOM 4294 C C . ILE B 1 153 ? 3 27.062 23.391 1 95.5 153 ILE B C 1
ATOM 4296 O O . ILE B 1 153 ? 3.711 27.969 23.844 1 95.5 153 ILE B O 1
ATOM 4300 N N . SER B 1 154 ? 3.473 25.906 23.188 1 95.25 154 SER B N 1
ATOM 4301 C CA . SER B 1 154 ? 4.891 25.562 23.125 1 95.25 154 SER B CA 1
ATOM 4302 C C . SER B 1 154 ? 5.285 25.062 21.75 1 95.25 154 SER B C 1
ATOM 4304 O O . SER B 1 154 ? 4.801 24.016 21.297 1 95.25 154 SER B O 1
ATOM 4306 N N . LEU B 1 155 ? 6.148 25.766 21.078 1 96.06 155 LEU B N 1
ATOM 4307 C CA . LEU B 1 155 ? 6.629 25.375 19.766 1 96.06 155 LEU B CA 1
ATOM 4308 C C . LEU B 1 155 ? 8.031 24.781 19.844 1 96.06 155 LEU B C 1
ATOM 4310 O O . LEU B 1 155 ? 8.922 25.375 20.469 1 96.06 155 LEU B O 1
ATOM 4314 N N . PHE B 1 156 ? 8.18 23.625 19.281 1 96.69 156 PHE B N 1
ATOM 4315 C CA . PHE B 1 156 ? 9.461 22.922 19.344 1 96.69 156 PHE B CA 1
ATOM 4316 C C . PHE B 1 156 ? 10.047 22.75 17.938 1 96.69 156 PHE B C 1
ATOM 4318 O O . PHE B 1 156 ? 9.352 22.312 17.016 1 96.69 156 PHE B O 1
ATOM 4325 N N . HIS B 1 157 ? 11.305 23.125 17.781 1 96.94 157 HIS B N 1
ATOM 4326 C CA . HIS B 1 157 ? 12.07 22.844 16.578 1 96.94 157 HIS B CA 1
ATOM 4327 C C . HIS B 1 157 ? 12.742 21.484 16.656 1 96.94 157 HIS B C 1
ATOM 4329 O O . HIS B 1 157 ? 13.648 21.281 17.469 1 96.94 157 HIS B O 1
ATOM 4335 N N . GLY B 1 158 ? 12.266 20.594 15.82 1 97.06 158 GLY B N 1
ATOM 4336 C CA . GLY B 1 158 ? 12.867 19.266 15.867 1 97.06 158 GLY B CA 1
ATOM 4337 C C . GLY B 1 158 ? 12.156 18.25 14.984 1 97.06 158 GLY B C 1
ATOM 4338 O O . GLY B 1 158 ? 11.242 18.609 14.234 1 97.06 158 GLY B O 1
ATOM 4339 N N . ASN B 1 159 ? 12.664 17.016 15.031 1 97.62 159 ASN B N 1
ATOM 4340 C CA . ASN B 1 159 ? 12.172 15.898 14.242 1 97.62 159 ASN B CA 1
ATOM 4341 C C . ASN B 1 159 ? 11.164 15.062 15.023 1 97.62 159 ASN B C 1
ATOM 4343 O O . ASN B 1 159 ? 11.453 14.625 16.141 1 97.62 159 ASN B O 1
ATOM 4347 N N . VAL B 1 160 ? 10.062 14.812 14.453 1 98 160 VAL B N 1
ATOM 4348 C CA . VAL B 1 160 ? 9.016 14.055 15.117 1 98 160 VAL B CA 1
ATOM 4349 C C . VAL B 1 160 ? 9.5 12.633 15.398 1 98 160 VAL B C 1
ATOM 4351 O O . VAL B 1 160 ? 8.938 11.93 16.25 1 98 160 VAL B O 1
ATOM 4354 N N . LEU B 1 161 ? 10.516 12.164 14.688 1 98.19 161 LEU B N 1
ATOM 4355 C CA . LEU B 1 161 ? 11.102 10.844 14.914 1 98.19 161 LEU B CA 1
ATOM 4356 C C . LEU B 1 161 ? 12 10.859 16.141 1 98.19 161 LEU B C 1
ATOM 4358 O O . LEU B 1 161 ? 12.367 9.797 16.656 1 98.19 161 LEU B O 1
ATOM 4362 N N . HIS B 1 162 ? 12.398 12.016 16.562 1 96.94 162 HIS B N 1
ATOM 4363 C CA . HIS B 1 162 ? 13.156 12.227 17.797 1 96.94 162 HIS B CA 1
ATOM 4364 C C . HIS B 1 162 ? 12.617 13.406 18.594 1 96.94 162 HIS B C 1
ATOM 4366 O O . HIS B 1 162 ? 13.352 14.352 18.875 1 96.94 162 HIS B O 1
ATOM 4372 N N . PRO B 1 163 ? 11.406 13.258 19 1 95.38 163 PRO B N 1
ATOM 4373 C CA . PRO B 1 163 ? 10.734 14.422 19.578 1 95.38 163 PRO B CA 1
ATOM 4374 C C . PRO B 1 163 ? 11.391 14.891 20.875 1 95.38 163 PRO B C 1
ATOM 4376 O O . PRO B 1 163 ? 11.422 16.094 21.156 1 95.38 163 PRO B O 1
ATOM 4379 N N . GLN B 1 164 ? 11.938 14.055 21.656 1 93.38 164 GLN B N 1
ATOM 4380 C CA . GLN B 1 164 ? 12.531 14.414 22.938 1 93.38 164 GLN B CA 1
ATOM 4381 C C . GLN B 1 164 ? 13.758 15.305 22.75 1 93.38 164 GLN B C 1
ATOM 4383 O O . GLN B 1 164 ? 14.141 16.031 23.656 1 93.38 164 GLN B O 1
ATOM 4388 N N . GLN B 1 165 ? 14.312 15.234 21.562 1 93.69 165 GLN B N 1
ATOM 4389 C CA . GLN B 1 165 ? 15.508 16.016 21.25 1 93.69 165 GLN B CA 1
ATOM 4390 C C . GLN B 1 165 ? 15.133 17.359 20.641 1 93.69 165 GLN B C 1
ATOM 4392 O O . GLN B 1 165 ? 16.016 18.156 20.297 1 93.69 165 GLN B O 1
ATOM 4397 N N . SER B 1 166 ? 13.844 17.594 20.516 1 95.12 166 SER B N 1
ATOM 4398 C CA . SER B 1 166 ? 13.391 18.859 19.953 1 95.12 166 SER B CA 1
ATOM 4399 C C . SER B 1 166 ? 13.609 20 20.922 1 95.12 166 SER B C 1
ATOM 4401 O O . SER B 1 166 ? 13.555 19.812 22.141 1 95.12 166 SER B O 1
ATOM 4403 N N . CYS B 1 167 ? 13.781 21.25 20.406 1 94.44 167 CYS B N 1
ATOM 4404 C CA . CYS B 1 167 ? 14.125 22.406 21.219 1 94.44 167 CYS B CA 1
ATOM 4405 C C . CYS B 1 167 ? 12.984 23.422 21.234 1 94.44 167 CYS B C 1
ATOM 4407 O O . CYS B 1 167 ? 12.438 23.75 20.188 1 94.44 167 CYS B O 1
ATOM 4409 N N . LEU B 1 168 ? 12.766 23.891 22.406 1 94.19 168 LEU B N 1
ATOM 4410 C CA . LEU B 1 168 ? 11.734 24.922 22.562 1 94.19 168 LEU B CA 1
ATOM 4411 C C . LEU B 1 168 ? 12.164 26.219 21.875 1 94.19 168 LEU B C 1
ATOM 4413 O O . LEU B 1 168 ? 13.289 26.672 22.062 1 94.19 168 LEU B O 1
ATOM 4417 N N . VAL B 1 169 ? 11.266 26.734 21.062 1 92.12 169 VAL B N 1
ATOM 4418 C CA . VAL B 1 169 ? 11.523 28 20.391 1 92.12 169 VAL B CA 1
ATOM 4419 C C . VAL B 1 169 ? 10.938 29.156 21.203 1 92.12 169 VAL B C 1
ATOM 4421 O O . VAL B 1 169 ? 9.766 29.125 21.578 1 92.12 169 VAL B O 1
ATOM 4424 N N . THR B 1 170 ? 11.703 30.125 21.656 1 85.12 170 THR B N 1
ATOM 4425 C CA . THR B 1 170 ? 11.242 31.281 22.422 1 85.12 170 THR B CA 1
ATOM 4426 C C . THR B 1 170 ? 11.547 32.594 21.703 1 85.12 170 THR B C 1
ATOM 4428 O O . THR B 1 170 ? 12.461 32.625 20.875 1 85.12 170 THR B O 1
ATOM 4431 N N . ARG B 1 171 ? 10.594 33.469 21.953 1 73.12 171 ARG B N 1
ATOM 4432 C CA . ARG B 1 171 ? 10.859 34.781 21.391 1 73.12 171 ARG B CA 1
ATOM 4433 C C . ARG B 1 171 ? 11.891 35.531 22.219 1 73.12 171 ARG B C 1
ATOM 4435 O O . ARG B 1 171 ? 11.836 35.531 23.453 1 73.12 171 ARG B O 1
ATOM 4442 N N . GLN B 1 172 ? 13.031 35.719 21.906 1 54.06 172 GLN B N 1
ATOM 4443 C CA . GLN B 1 172 ? 13.945 36.562 22.656 1 54.06 172 GLN B CA 1
ATOM 4444 C C . GLN B 1 172 ? 13.367 37.969 22.859 1 54.06 172 GLN B C 1
ATOM 4446 O O . GLN B 1 172 ? 12.922 38.594 21.891 1 54.06 172 GLN B O 1
ATOM 4451 N N . GLU B 1 173 ? 12.633 38.125 23.875 1 46.94 173 GLU B N 1
ATOM 4452 C CA . GLU B 1 173 ? 12.422 39.531 24.172 1 46.94 173 GLU B CA 1
ATOM 4453 C C . GLU B 1 173 ? 13.711 40.312 24.031 1 46.94 173 GLU B C 1
ATOM 4455 O O . GLU B 1 173 ? 14.781 39.875 24.438 1 46.94 173 GLU B O 1
ATOM 4460 N N . GLN B 1 174 ? 13.977 41.062 23 1 39.44 174 GLN B N 1
ATOM 4461 C CA . GLN B 1 174 ? 14.922 42.156 23.188 1 39.44 174 GLN B CA 1
ATOM 4462 C C . GLN B 1 174 ? 14.836 42.719 24.609 1 39.44 174 GLN B C 1
ATOM 4464 O O . GLN B 1 174 ? 13.828 43.312 24.984 1 39.44 174 GLN B O 1
ATOM 4469 N N . ASP B 1 175 ? 15.109 42 25.594 1 37.44 175 ASP B N 1
ATOM 4470 C CA . ASP B 1 175 ? 15.477 42.781 26.781 1 37.44 175 ASP B CA 1
ATOM 4471 C C . ASP B 1 175 ? 16.219 44.062 26.391 1 37.44 175 ASP B C 1
ATOM 4473 O O . ASP B 1 175 ? 17.234 44 25.703 1 37.44 175 ASP B O 1
ATOM 4477 N N . LEU B 1 176 ? 15.609 45.219 26.297 1 34.47 176 LEU B N 1
ATOM 4478 C CA . LEU B 1 176 ? 15.93 46.562 26.703 1 34.47 176 LEU B CA 1
ATOM 4479 C C . LEU B 1 176 ? 16.938 46.562 27.859 1 34.47 176 LEU B C 1
ATOM 4481 O O . LEU B 1 176 ? 17.422 47.625 28.266 1 34.47 176 LEU B O 1
ATOM 4485 N N . ILE B 1 177 ? 16.844 45.594 28.875 1 35.78 177 ILE B N 1
ATOM 4486 C CA . ILE B 1 177 ? 17.719 45.969 29.969 1 35.78 177 ILE B CA 1
ATOM 4487 C C . ILE B 1 177 ? 19.172 45.688 29.594 1 35.78 177 ILE B C 1
ATOM 4489 O O . ILE B 1 177 ? 19.547 44.531 29.422 1 35.78 177 ILE B O 1
ATOM 4493 N N . LYS B 1 178 ? 19.984 46.5 28.969 1 37 178 LYS B N 1
ATOM 4494 C CA . LYS B 1 178 ? 21.406 46.812 29.016 1 37 178 LYS B CA 1
ATOM 4495 C C . LYS B 1 178 ? 22 46.469 30.391 1 37 178 LYS B C 1
ATOM 4497 O O . LYS B 1 178 ? 23.016 47.031 30.781 1 37 178 LYS B O 1
ATOM 4502 N N . ASP B 1 179 ? 21.281 45.719 31.297 1 32.28 179 ASP B N 1
ATOM 4503 C CA . ASP B 1 179 ? 22.188 45.594 32.438 1 32.28 179 ASP B CA 1
ATOM 4504 C C . ASP B 1 179 ? 23.328 44.594 32.125 1 32.28 179 ASP B C 1
ATOM 4506 O O . ASP B 1 179 ? 23.078 43.469 31.766 1 32.28 179 ASP B O 1
ATOM 4510 N N . PRO B 1 180 ? 24.656 44.938 31.984 1 34.97 180 PRO B N 1
ATOM 4511 C CA . PRO B 1 180 ? 25.969 44.312 31.781 1 34.97 180 PRO B CA 1
ATOM 4512 C C . PRO B 1 180 ? 26.156 43.031 32.562 1 34.97 180 PRO B C 1
ATOM 4514 O O . PRO B 1 180 ? 27.047 42.25 32.281 1 34.97 180 PRO B O 1
ATOM 4517 N N . PHE B 1 181 ? 25.594 42.906 33.781 1 32.88 181 PHE B N 1
ATOM 4518 C CA . PHE B 1 181 ? 26.078 41.906 34.75 1 32.88 181 PHE B CA 1
ATOM 4519 C C . PHE B 1 181 ? 25.547 40.531 34.406 1 32.88 181 PHE B C 1
ATOM 4521 O O . PHE B 1 181 ? 26.109 39.531 34.844 1 32.88 181 PHE B O 1
ATOM 4528 N N . LEU B 1 182 ? 24.312 40.344 33.938 1 31.61 182 LEU B N 1
ATOM 4529 C CA . LEU B 1 182 ? 23.781 38.969 33.938 1 31.61 182 LEU B CA 1
ATOM 4530 C C . LEU B 1 182 ? 24.312 38.188 32.75 1 31.61 182 LEU B C 1
ATOM 4532 O O . LEU B 1 182 ? 23.938 37.031 32.531 1 31.61 182 LEU B O 1
ATOM 4536 N N . SER B 1 183 ? 25.125 38.656 31.797 1 32.84 183 SER B N 1
ATOM 4537 C CA . SER B 1 183 ? 25.688 37.875 30.688 1 32.84 183 SER B CA 1
ATOM 4538 C C . SER B 1 183 ? 26.469 36.688 31.172 1 32.84 183 SER B C 1
ATOM 4540 O O . SER B 1 183 ? 26.969 35.906 30.375 1 32.84 183 SER B O 1
ATOM 4542 N N . ALA B 1 184 ? 27.016 36.656 32.281 1 31.36 184 ALA B N 1
ATOM 4543 C CA . ALA B 1 184 ? 28.062 35.688 32.594 1 31.36 184 ALA B CA 1
ATOM 4544 C C . ALA B 1 184 ? 27.5 34.281 32.719 1 31.36 184 ALA B C 1
ATOM 4546 O O . ALA B 1 184 ? 28.203 33.312 32.438 1 31.36 184 ALA B O 1
ATOM 4547 N N . GLN B 1 185 ? 26.406 34 33.438 1 30.52 185 GLN B N 1
ATOM 4548 C CA . GLN B 1 185 ? 26.203 32.656 33.906 1 30.52 185 GLN B CA 1
ATOM 4549 C C . GLN B 1 185 ? 25.516 31.797 32.844 1 30.52 185 GLN B C 1
ATOM 4551 O O . GLN B 1 185 ? 25.172 30.625 33.094 1 30.52 185 GLN B O 1
ATOM 4556 N N . ILE B 1 186 ? 24.984 32.375 31.766 1 32.09 186 ILE B N 1
ATOM 4557 C CA . ILE B 1 186 ? 24.25 31.422 30.938 1 32.09 186 ILE B CA 1
ATOM 4558 C C . ILE B 1 186 ? 25.234 30.484 30.25 1 32.09 186 ILE B C 1
ATOM 4560 O O . ILE B 1 186 ? 26.141 30.938 29.547 1 32.09 186 ILE B O 1
ATOM 4564 N N . GLY B 1 187 ? 25.422 29.328 30.656 1 29.94 187 GLY B N 1
ATOM 4565 C CA . GLY B 1 187 ? 26.219 28.266 30.078 1 29.94 187 GLY B CA 1
ATOM 4566 C C . GLY B 1 187 ? 26.141 28.219 28.562 1 29.94 187 GLY B C 1
ATOM 4567 O O . GLY B 1 187 ? 25.281 28.859 27.953 1 29.94 187 GLY B O 1
ATOM 4568 N N . SER B 1 188 ? 27.141 27.547 27.828 1 31.73 188 SER B N 1
ATOM 4569 C CA . SER B 1 188 ? 27.531 27.297 26.453 1 31.73 188 SER B CA 1
ATOM 4570 C C . SER B 1 188 ? 26.328 26.875 25.594 1 31.73 188 SER B C 1
ATOM 4572 O O . SER B 1 188 ? 26.188 25.703 25.266 1 31.73 188 SER B O 1
ATOM 4574 N N . SER B 1 189 ? 25.188 27.234 25.891 1 30.34 189 SER B N 1
ATOM 4575 C CA . SER B 1 189 ? 24.25 26.812 24.859 1 30.34 189 SER B CA 1
ATOM 4576 C C . SER B 1 189 ? 24.547 27.5 23.531 1 30.34 189 SER B C 1
ATOM 4578 O O . SER B 1 189 ? 24.781 28.703 23.5 1 30.34 189 SER B O 1
ATOM 4580 N N . ALA B 1 190 ? 24.906 26.812 22.406 1 32.78 190 ALA B N 1
ATOM 4581 C CA . ALA B 1 190 ? 25.297 27.188 21.047 1 32.78 190 ALA B CA 1
ATOM 4582 C C . ALA B 1 190 ? 24.344 28.25 20.484 1 32.78 190 ALA B C 1
ATOM 4584 O O . ALA B 1 190 ? 23.188 27.969 20.188 1 32.78 190 ALA B O 1
ATOM 4585 N N . ARG B 1 191 ? 24.5 29.484 20.797 1 31.31 191 ARG B N 1
ATOM 4586 C CA . ARG B 1 191 ? 23.953 30.625 20.078 1 31.31 191 ARG B CA 1
ATOM 4587 C C . ARG B 1 191 ? 24.328 30.578 18.609 1 31.31 191 ARG B C 1
ATOM 4589 O O . ARG B 1 191 ? 25.516 30.641 18.266 1 31.31 191 ARG B O 1
ATOM 4596 N N . VAL B 1 192 ? 23.688 29.812 17.797 1 33.16 192 VAL B N 1
ATOM 4597 C CA . VAL B 1 192 ? 23.984 30.031 16.375 1 33.16 192 VAL B CA 1
ATOM 4598 C C . VAL B 1 192 ? 23.625 31.469 16 1 33.16 192 VAL B C 1
ATOM 4600 O O . VAL B 1 192 ? 22.453 31.875 16.078 1 33.16 192 VAL B O 1
ATOM 4603 N N . ASN B 1 193 ? 24.438 32.406 16.25 1 30.62 193 ASN B N 1
ATOM 4604 C CA . ASN B 1 193 ? 24.406 33.781 15.773 1 30.62 193 ASN B CA 1
ATOM 4605 C C . ASN B 1 193 ? 24.375 33.875 14.25 1 30.62 193 ASN B C 1
ATOM 4607 O O . ASN B 1 193 ? 25.359 33.531 13.594 1 30.62 193 ASN B O 1
ATOM 4611 N N . ALA B 1 194 ? 23.281 33.625 13.523 1 29.94 194 ALA B N 1
ATOM 4612 C CA . ALA B 1 194 ? 23.328 34.062 12.133 1 29.94 194 ALA B CA 1
ATOM 4613 C C . ALA B 1 194 ? 23.438 35.594 12.047 1 29.94 194 ALA B C 1
ATOM 4615 O O . ALA B 1 194 ? 22.453 36.281 12.281 1 29.94 194 ALA B O 1
ATOM 4616 N N . THR B 1 195 ? 24.5 36.156 12.352 1 30.47 195 THR B N 1
ATOM 4617 C CA . THR B 1 195 ? 24.766 37.594 12.227 1 30.47 195 THR B CA 1
ATOM 4618 C C . THR B 1 195 ? 24.625 38.031 10.766 1 30.47 195 THR B C 1
ATOM 4620 O O . THR B 1 195 ? 25.172 39.094 10.383 1 30.47 195 THR B O 1
ATOM 4623 N N . GLU B 1 196 ? 23.766 37.719 9.844 1 30.12 196 GLU B N 1
ATOM 4624 C CA . GLU B 1 196 ? 23.953 38.625 8.719 1 30.12 196 GLU B CA 1
ATOM 4625 C C . GLU B 1 196 ? 23.656 40.062 9.125 1 30.12 196 GLU B C 1
ATOM 4627 O O . GLU B 1 196 ? 22.953 40.312 10.109 1 30.12 196 GLU B O 1
ATOM 4632 N N . GLY B 1 197 ? 24.203 41.25 8.461 1 29.38 197 GLY B N 1
ATOM 4633 C CA . GLY B 1 197 ? 24.312 42.688 8.562 1 29.38 197 GLY B CA 1
ATOM 4634 C C . GLY B 1 197 ? 22.969 43.375 8.828 1 29.38 197 GLY B C 1
ATOM 4635 O O . GLY B 1 197 ? 22.922 44.375 9.555 1 29.38 197 GLY B O 1
ATOM 4636 N N . ASN B 1 198 ? 22.031 43.531 7.863 1 32.06 198 ASN B N 1
ATOM 4637 C CA . ASN B 1 198 ? 21.109 44.656 7.871 1 32.06 198 ASN B CA 1
ATOM 4638 C C . ASN B 1 198 ? 20.219 44.656 9.117 1 32.06 198 ASN B C 1
ATOM 4640 O O . ASN B 1 198 ? 20.062 43.625 9.758 1 32.06 198 ASN B O 1
ATOM 4644 N N . GLY B 1 199 ? 19.672 45.844 9.695 1 33.25 199 GLY B N 1
ATOM 4645 C CA . GLY B 1 199 ? 18.906 46.188 10.891 1 33.25 199 GLY B CA 1
ATOM 4646 C C . GLY B 1 199 ? 17.859 45.125 11.242 1 33.25 199 GLY B C 1
ATOM 4647 O O . GLY B 1 199 ? 16.938 45.406 12.008 1 33.25 199 GLY B O 1
ATOM 4648 N N . SER B 1 200 ? 17.609 44.219 10.336 1 33.41 200 SER B N 1
ATOM 4649 C CA . SER B 1 200 ? 16.469 43.375 10.648 1 33.41 200 SER B CA 1
ATOM 4650 C C . SER B 1 200 ? 16.703 42.594 11.945 1 33.41 200 SER B C 1
ATOM 4652 O O . SER B 1 200 ? 17.797 42.062 12.164 1 33.41 200 SER B O 1
ATOM 4654 N N . VAL B 1 201 ? 16.047 43.062 13.062 1 34.22 201 VAL B N 1
ATOM 4655 C CA . VAL B 1 201 ? 16 42.375 14.352 1 34.22 201 VAL B CA 1
ATOM 4656 C C . VAL B 1 201 ? 16.109 40.875 14.133 1 34.22 201 VAL B C 1
ATOM 4658 O O . VAL B 1 201 ? 15.234 40.25 13.516 1 34.22 201 VAL B O 1
ATOM 4661 N N . ASN B 1 202 ? 17.266 40.344 13.805 1 37.56 202 ASN B N 1
ATOM 4662 C CA . ASN B 1 202 ? 17.531 38.906 13.883 1 37.56 202 ASN B CA 1
ATOM 4663 C C . ASN B 1 202 ? 16.938 38.312 15.148 1 37.56 202 ASN B C 1
ATOM 4665 O O . ASN B 1 202 ? 17.422 38.562 16.25 1 37.56 202 ASN B O 1
ATOM 4669 N N . GLN B 1 203 ? 15.586 38.375 15.383 1 41.75 203 GLN B N 1
ATOM 4670 C CA . GLN B 1 203 ? 14.984 37.625 16.484 1 41.75 203 GLN B CA 1
ATOM 4671 C C . GLN B 1 203 ? 15.57 36.219 16.594 1 41.75 203 GLN B C 1
ATOM 4673 O O . GLN B 1 203 ? 15.328 35.375 15.734 1 41.75 203 GLN B O 1
ATOM 4678 N N . VAL B 1 204 ? 16.812 36.156 17 1 43.41 204 VAL B N 1
ATOM 4679 C CA . VAL B 1 204 ? 17.469 34.906 17.328 1 43.41 204 VAL B CA 1
ATOM 4680 C C . VAL B 1 204 ? 16.594 34.094 18.312 1 43.41 204 VAL B C 1
ATOM 4682 O O . VAL B 1 204 ? 16.234 34.594 19.375 1 43.41 204 VAL B O 1
ATOM 4685 N N . THR B 1 205 ? 15.648 33.375 17.875 1 53.06 205 THR B N 1
ATOM 4686 C CA . THR B 1 205 ? 14.961 32.344 18.672 1 53.06 205 THR B CA 1
ATOM 4687 C C . THR B 1 205 ? 15.961 31.453 19.391 1 53.06 205 THR B C 1
ATOM 4689 O O . THR B 1 205 ? 16.906 30.953 18.766 1 53.06 205 THR B O 1
ATOM 4692 N N . SER B 1 206 ? 16.25 31.797 20.734 1 53.06 206 SER B N 1
ATOM 4693 C CA . SER B 1 206 ? 17.094 30.938 21.547 1 53.06 206 SER B CA 1
ATOM 4694 C C . SER B 1 206 ? 16.438 29.562 21.75 1 53.06 206 SER B C 1
ATOM 4696 O O . SER B 1 206 ? 15.219 29.469 21.844 1 53.06 206 SER B O 1
ATOM 4698 N N . MET B 1 207 ? 17.016 28.484 21.156 1 57.75 207 MET B N 1
ATOM 4699 C CA . MET B 1 207 ? 16.672 27.109 21.484 1 57.75 207 MET B CA 1
ATOM 4700 C C . MET B 1 207 ? 17.125 26.734 22.891 1 57.75 207 MET B C 1
ATOM 4702 O O . MET B 1 207 ? 18.328 26.812 23.188 1 57.75 207 MET B O 1
ATOM 4706 N N . THR B 1 208 ? 16.25 26.828 23.922 1 64.5 208 THR B N 1
ATOM 4707 C CA . THR B 1 208 ? 16.719 26.844 25.312 1 64.5 208 THR B CA 1
ATOM 4708 C C . THR B 1 208 ? 16.547 25.469 25.953 1 64.5 208 THR B C 1
ATOM 4710 O O . THR B 1 208 ? 17.422 25.016 26.703 1 64.5 208 THR B O 1
ATOM 4713 N N . SER B 1 209 ? 15.375 24.781 25.656 1 79.62 209 SER B N 1
ATOM 4714 C CA . SER B 1 209 ? 15.109 23.594 26.438 1 79.62 209 SER B CA 1
ATOM 4715 C C . SER B 1 209 ? 14.594 22.453 25.562 1 79.62 209 SER B C 1
ATOM 4717 O O . SER B 1 209 ? 13.789 22.672 24.656 1 79.62 209 SER B O 1
ATOM 4719 N N . LEU B 1 210 ? 15.219 21.375 25.828 1 84.69 210 LEU B N 1
ATOM 4720 C CA . LEU B 1 210 ? 14.773 20.156 25.156 1 84.69 210 LEU B CA 1
ATOM 4721 C C . LEU B 1 210 ? 13.367 19.766 25.625 1 84.69 210 LEU B C 1
ATOM 4723 O O . LEU B 1 210 ? 12.992 20.031 26.766 1 84.69 210 LEU B O 1
ATOM 4727 N N . MET B 1 211 ? 12.617 19.219 24.75 1 87.25 211 MET B N 1
ATOM 4728 C CA . MET B 1 211 ? 11.258 18.797 25.062 1 87.25 211 MET B CA 1
ATOM 4729 C C . MET B 1 211 ? 11.242 17.844 26.25 1 87.25 211 MET B C 1
ATOM 4731 O O . MET B 1 211 ? 10.328 17.891 27.078 1 87.25 211 MET B O 1
ATOM 4735 N N . GLU B 1 212 ? 12.25 16.969 26.344 1 86.5 212 GLU B N 1
ATOM 4736 C CA . GLU B 1 212 ? 12.32 15.992 27.422 1 86.5 212 GLU B CA 1
ATOM 4737 C C . GLU B 1 212 ? 12.336 16.688 28.797 1 86.5 212 GLU B C 1
ATOM 4739 O O . GLU B 1 212 ? 11.867 16.109 29.781 1 86.5 212 GLU B O 1
ATOM 4744 N N . LYS B 1 213 ? 12.789 17.828 28.828 1 82.94 213 LYS B N 1
ATOM 4745 C CA . LYS B 1 213 ? 12.945 18.562 30.078 1 82.94 213 LYS B CA 1
ATOM 4746 C C . LYS B 1 213 ? 11.773 19.5 30.328 1 82.94 213 LYS B C 1
ATOM 4748 O O . LYS B 1 213 ? 11.711 20.172 31.359 1 82.94 213 LYS B O 1
ATOM 4753 N N . TYR B 1 214 ? 11 19.594 29.359 1 84.44 214 TYR B N 1
ATOM 4754 C CA . TYR B 1 214 ? 9.867 20.5 29.453 1 84.44 214 TYR B CA 1
ATOM 4755 C C . TYR B 1 214 ? 8.617 19.766 29.938 1 84.44 214 TYR B C 1
ATOM 4757 O O . TYR B 1 214 ? 8.273 18.703 29.422 1 84.44 214 TYR B O 1
ATOM 4765 N N . ALA B 1 215 ? 8.023 20.203 30.969 1 83.06 215 ALA B N 1
ATOM 4766 C CA . ALA B 1 215 ? 6.828 19.578 31.531 1 83.06 215 ALA B CA 1
ATOM 4767 C C . ALA B 1 215 ? 5.594 19.922 30.703 1 83.06 215 ALA B C 1
ATOM 4769 O O . ALA B 1 215 ? 5.109 21.047 30.734 1 83.06 215 ALA B O 1
ATOM 4770 N N . LEU B 1 216 ? 5.09 19.047 29.922 1 91.75 216 LEU B N 1
ATOM 4771 C CA . LEU B 1 216 ? 3.891 19.219 29.109 1 91.75 216 LEU B CA 1
ATOM 4772 C C . LEU B 1 216 ? 2.789 18.266 29.562 1 91.75 216 LEU B C 1
ATOM 4774 O O . LEU B 1 216 ? 3.064 17.125 29.922 1 91.75 216 LEU B O 1
ATOM 4778 N N . PRO B 1 217 ? 1.617 18.812 29.641 1 94.06 217 PRO B N 1
ATOM 4779 C CA . PRO B 1 217 ? 0.533 17.859 29.906 1 94.06 217 PRO B CA 1
ATOM 4780 C C . PRO B 1 217 ? 0.396 16.797 28.828 1 94.06 217 PRO B C 1
ATOM 4782 O O . PRO B 1 217 ? 0.798 17.031 27.688 1 94.06 217 PRO B O 1
ATOM 4785 N N . ASN B 1 218 ? -0.187 15.648 29.266 1 96.44 218 ASN B N 1
ATOM 4786 C CA . ASN B 1 218 ? -0.533 14.656 28.25 1 96.44 218 ASN B CA 1
ATOM 4787 C C . ASN B 1 218 ? -1.566 15.195 27.266 1 96.44 218 ASN B C 1
ATOM 4789 O O . ASN B 1 218 ? -2.48 15.922 27.656 1 96.44 218 ASN B O 1
ATOM 4793 N N . ARG B 1 219 ? -1.444 14.797 26.109 1 98.31 219 ARG B N 1
ATOM 4794 C CA . ARG B 1 219 ? -2.268 15.367 25.047 1 98.31 219 ARG B CA 1
ATOM 4795 C C . ARG B 1 219 ? -3.578 14.602 24.906 1 98.31 219 ARG B C 1
ATOM 4797 O O . ARG B 1 219 ? -3.605 13.375 25.031 1 98.31 219 ARG B O 1
ATOM 4804 N N . ASP B 1 220 ? -4.582 15.336 24.641 1 98.56 220 ASP B N 1
ATOM 4805 C CA . ASP B 1 220 ? -5.859 14.711 24.297 1 98.56 220 ASP B CA 1
ATOM 4806 C C . ASP B 1 220 ? -5.902 14.328 22.828 1 98.56 220 ASP B C 1
ATOM 4808 O O . ASP B 1 220 ? -6.5 13.312 22.453 1 98.56 220 ASP B O 1
ATOM 4812 N N . ILE B 1 221 ? -5.312 15.141 22.016 1 98.81 221 ILE B N 1
ATOM 4813 C CA . ILE B 1 221 ? -5.289 14.938 20.562 1 98.81 221 ILE B CA 1
ATOM 4814 C C . ILE B 1 221 ? -3.881 15.195 20.031 1 98.81 221 ILE B C 1
ATOM 4816 O O . ILE B 1 221 ? -3.254 16.203 20.375 1 98.81 221 ILE B O 1
ATOM 4820 N N . VAL B 1 222 ? -3.393 14.266 19.297 1 98.88 222 VAL B N 1
ATOM 4821 C CA . VAL B 1 222 ? -2.23 14.484 18.438 1 98.88 222 VAL B CA 1
ATOM 4822 C C . VAL B 1 222 ? -2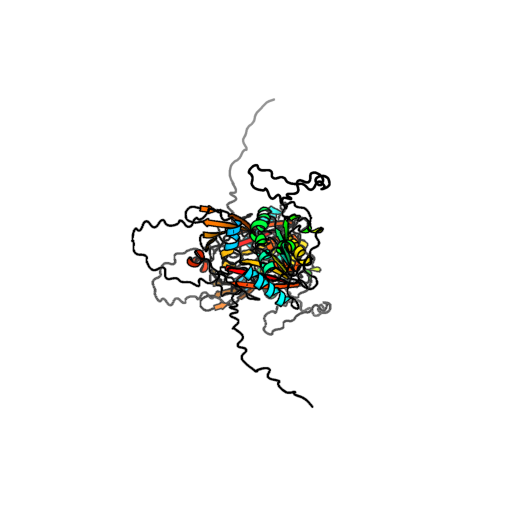.65 14.43 16.969 1 98.88 222 VAL B C 1
ATOM 4824 O O . VAL B 1 222 ? -3.391 13.531 16.562 1 98.88 222 VAL B O 1
ATOM 4827 N N . CYS B 1 223 ? -2.254 15.43 16.188 1 98.81 223 CYS B N 1
ATOM 4828 C CA . CYS B 1 223 ? -2.674 15.398 14.797 1 98.81 223 CYS B CA 1
ATOM 4829 C C . CYS B 1 223 ? -1.493 15.641 13.867 1 98.81 223 CYS B C 1
ATOM 4831 O O . CYS B 1 223 ? -0.518 16.297 14.25 1 98.81 223 CYS B O 1
ATOM 4833 N N . ALA B 1 224 ? -1.478 15.078 12.766 1 98.69 224 ALA B N 1
ATOM 4834 C CA . ALA B 1 224 ? -0.581 15.289 11.633 1 98.69 224 ALA B CA 1
ATOM 4835 C C . ALA B 1 224 ? -1.367 15.5 10.344 1 98.69 224 ALA B C 1
ATOM 4837 O O . ALA B 1 224 ? -1.788 14.539 9.695 1 98.69 224 ALA B O 1
ATOM 4838 N N . PHE B 1 225 ? -1.561 16.734 9.953 1 98 225 PHE B N 1
ATOM 4839 C CA . PHE B 1 225 ? -2.422 17.062 8.82 1 98 225 PHE B CA 1
ATOM 4840 C C . PHE B 1 225 ? -1.597 17.562 7.637 1 98 225 PHE B C 1
ATOM 4842 O O . PHE B 1 225 ? -0.365 17.531 7.68 1 98 225 PHE B O 1
ATOM 4849 N N . ASN B 1 226 ? -2.309 17.828 6.547 1 96.31 226 ASN B N 1
ATOM 4850 C CA . ASN B 1 226 ? -1.726 18.266 5.281 1 96.31 226 ASN B CA 1
ATOM 4851 C C . ASN B 1 226 ? -0.827 17.188 4.684 1 96.31 226 ASN B C 1
ATOM 4853 O O . ASN B 1 226 ? 0.244 17.484 4.152 1 96.31 226 ASN B O 1
ATOM 4857 N N . TYR B 1 227 ? -1.218 16 4.93 1 97.44 227 TYR B N 1
ATOM 4858 C CA . TYR B 1 227 ? -0.599 14.805 4.371 1 97.44 227 TYR B CA 1
ATOM 4859 C C . TYR B 1 227 ? 0.857 14.688 4.809 1 97.44 227 TYR B C 1
ATOM 4861 O O . TYR B 1 227 ? 1.701 14.195 4.051 1 97.44 227 TYR B O 1
ATOM 4869 N N . SER B 1 228 ? 1.152 15.18 5.98 1 97.62 228 SER B N 1
ATOM 4870 C CA . SER B 1 228 ? 2.527 15.328 6.445 1 97.62 228 SER B CA 1
ATOM 4871 C C . SER B 1 228 ? 3.201 13.977 6.633 1 97.62 228 SER B C 1
ATOM 4873 O O . SER B 1 228 ? 4.422 13.859 6.488 1 97.62 228 SER B O 1
ATOM 4875 N N . CYS B 1 229 ? 2.441 12.922 6.918 1 98.19 229 CYS B N 1
ATOM 4876 C CA . CYS B 1 229 ? 3.027 11.609 7.145 1 98.19 229 CYS B CA 1
ATOM 4877 C C . CYS B 1 229 ? 3.623 11.047 5.859 1 98.19 229 CYS B C 1
ATOM 4879 O O . CYS B 1 229 ? 4.414 10.102 5.902 1 98.19 229 CYS B O 1
ATOM 4881 N N . CYS B 1 230 ? 3.232 11.578 4.746 1 98.25 230 CYS B N 1
ATOM 4882 C CA . CYS B 1 230 ? 3.793 11.148 3.469 1 98.25 230 CYS B CA 1
ATOM 4883 C C . CYS B 1 230 ? 5.273 11.508 3.379 1 98.25 230 CYS B C 1
ATOM 4885 O O . CYS B 1 230 ? 5.988 10.984 2.52 1 98.25 230 CYS B O 1
ATOM 4887 N N . CYS B 1 231 ? 5.754 12.375 4.27 1 97.94 231 CYS B N 1
ATOM 4888 C CA . CYS B 1 231 ? 7.168 12.734 4.309 1 97.94 231 CYS B CA 1
ATOM 4889 C C . CYS B 1 231 ? 8.008 11.594 4.867 1 97.94 231 CYS B C 1
ATOM 4891 O O . CYS B 1 231 ? 9.227 11.578 4.695 1 97.94 231 CYS B O 1
ATOM 4893 N N . LEU B 1 232 ? 7.391 10.703 5.59 1 98.25 232 LEU B N 1
ATOM 4894 C CA . LEU B 1 232 ? 8.078 9.539 6.137 1 98.25 232 LEU B CA 1
ATOM 4895 C C . LEU B 1 232 ? 8.039 8.375 5.16 1 98.25 232 LEU B C 1
ATOM 4897 O O . LEU B 1 232 ? 7.016 7.699 5.031 1 98.25 232 LEU B O 1
ATOM 4901 N N . HIS B 1 233 ? 9.18 8.016 4.609 1 97.69 233 HIS B N 1
ATOM 4902 C CA . HIS B 1 233 ? 9.203 7.109 3.467 1 97.69 233 HIS B CA 1
ATOM 4903 C C . HIS B 1 233 ? 9.297 5.656 3.92 1 97.69 233 HIS B C 1
ATOM 4905 O O . HIS B 1 233 ? 8.867 4.75 3.205 1 97.69 233 HIS B O 1
ATOM 4911 N N . LYS B 1 234 ? 9.867 5.438 5.035 1 97.19 234 LYS B N 1
ATOM 4912 C CA . LYS B 1 234 ? 10.094 4.07 5.5 1 97.19 234 LYS B CA 1
ATOM 4913 C C . LYS B 1 234 ? 9.023 3.643 6.492 1 97.19 234 LYS B C 1
ATOM 4915 O O . LYS B 1 234 ? 8.625 4.422 7.363 1 97.19 234 LYS B O 1
ATOM 4920 N N . ARG B 1 235 ? 8.617 2.432 6.367 1 96.81 235 ARG B N 1
ATOM 4921 C CA . ARG B 1 235 ? 7.613 1.883 7.273 1 96.81 235 ARG B CA 1
ATOM 4922 C C . ARG B 1 235 ? 8.078 1.971 8.727 1 96.81 235 ARG B C 1
ATOM 4924 O O . ARG B 1 235 ? 7.301 2.346 9.609 1 96.81 235 ARG B O 1
ATOM 4931 N N . LYS B 1 236 ? 9.312 1.624 8.977 1 96.69 236 LYS B N 1
ATOM 4932 C CA . LYS B 1 236 ? 9.867 1.646 10.328 1 96.69 236 LYS B CA 1
ATOM 4933 C C . LYS B 1 236 ? 9.773 3.043 10.938 1 96.69 236 LYS B C 1
ATOM 4935 O O . LYS B 1 236 ? 9.516 3.189 12.133 1 96.69 236 LYS B O 1
ATOM 4940 N N . ASP B 1 237 ? 10.039 4.062 10.133 1 98.19 237 ASP B N 1
ATOM 4941 C CA . ASP B 1 237 ? 9.953 5.445 10.602 1 98.19 237 ASP B CA 1
ATOM 4942 C C . ASP B 1 237 ? 8.508 5.828 10.922 1 98.19 237 ASP B C 1
ATOM 4944 O O . ASP B 1 237 ? 8.25 6.52 11.906 1 98.19 237 ASP B O 1
ATOM 4948 N N . LEU B 1 238 ? 7.598 5.363 10.086 1 98.56 238 LEU B N 1
ATOM 4949 C CA . LEU B 1 238 ? 6.184 5.645 10.32 1 98.56 238 LEU B CA 1
ATOM 4950 C C . LEU B 1 238 ? 5.719 5.023 11.633 1 98.56 238 LEU B C 1
ATOM 4952 O O . LEU B 1 238 ? 5.035 5.68 12.43 1 98.56 238 LEU B O 1
ATOM 4956 N N . ILE B 1 239 ? 6.078 3.818 11.898 1 98.5 239 ILE B N 1
ATOM 4957 C CA . ILE B 1 239 ? 5.711 3.125 13.133 1 98.5 239 ILE B CA 1
ATOM 4958 C C . ILE B 1 239 ? 6.332 3.836 14.328 1 98.5 239 ILE B C 1
ATOM 4960 O O . ILE B 1 239 ? 5.676 4.027 15.359 1 98.5 239 ILE B O 1
ATOM 4964 N N . LEU B 1 240 ? 7.602 4.188 14.18 1 98.69 240 LEU B N 1
ATOM 4965 C CA . LEU B 1 240 ? 8.289 4.906 15.25 1 98.69 240 LEU B CA 1
ATOM 4966 C C . LEU B 1 240 ? 7.555 6.203 15.586 1 98.69 240 LEU B C 1
ATOM 4968 O O . LEU B 1 240 ? 7.336 6.512 16.766 1 98.69 240 LEU B O 1
ATOM 4972 N N . TYR B 1 241 ? 7.191 6.934 14.602 1 98.88 241 TYR B N 1
ATOM 4973 C CA . TYR B 1 241 ? 6.441 8.172 14.812 1 98.88 241 TYR B CA 1
ATOM 4974 C C . TYR B 1 241 ? 5.129 7.898 15.531 1 98.88 241 TYR B C 1
ATOM 4976 O O . TYR B 1 241 ? 4.766 8.625 16.469 1 98.88 241 TYR B O 1
ATOM 4984 N N . PHE B 1 242 ? 4.395 6.871 15.086 1 98.81 242 PHE B N 1
ATOM 4985 C CA . PHE B 1 242 ? 3.119 6.531 15.703 1 98.81 242 PHE B CA 1
ATOM 4986 C C . PHE B 1 242 ? 3.312 6.148 17.172 1 98.81 242 PHE B C 1
ATOM 4988 O O . PHE B 1 242 ? 2.482 6.477 18.016 1 98.81 242 PHE B O 1
ATOM 4995 N N . LYS B 1 243 ? 4.383 5.477 17.469 1 98.69 243 LYS B N 1
ATOM 4996 C CA . LYS B 1 243 ? 4.691 5.133 18.859 1 98.69 243 LYS B CA 1
ATOM 4997 C C . LYS B 1 243 ? 4.906 6.387 19.688 1 98.69 243 LYS B C 1
ATOM 4999 O O . LYS B 1 243 ? 4.43 6.469 20.828 1 98.69 243 LYS B O 1
ATOM 5004 N N . HIS B 1 244 ? 5.645 7.344 19.141 1 98.38 244 HIS B N 1
ATOM 5005 C CA . HIS B 1 244 ? 5.855 8.602 19.844 1 98.38 244 HIS B CA 1
ATOM 5006 C C . HIS B 1 244 ? 4.535 9.328 20.078 1 98.38 244 HIS B C 1
ATOM 5008 O O . HIS B 1 244 ? 4.316 9.875 21.172 1 98.38 244 HIS B O 1
ATOM 5014 N N . SER B 1 245 ? 3.688 9.344 19.094 1 98.44 245 SER B N 1
ATOM 5015 C CA . SER B 1 245 ? 2.381 9.984 19.234 1 98.44 245 SER B CA 1
ATOM 5016 C C . SER B 1 245 ? 1.544 9.297 20.297 1 98.44 245 SER B C 1
ATOM 5018 O O . SER B 1 245 ? 0.889 9.969 21.109 1 98.44 245 SER B O 1
ATOM 5020 N N . LEU B 1 246 ? 1.556 7.992 20.312 1 98.38 246 LEU B N 1
ATOM 5021 C CA . LEU B 1 246 ? 0.805 7.227 21.297 1 98.38 246 LEU B CA 1
ATOM 5022 C C . LEU B 1 246 ? 1.308 7.516 22.703 1 98.38 246 LEU B C 1
ATOM 5024 O O . LEU B 1 246 ? 0.511 7.66 23.641 1 98.38 246 LEU B O 1
ATOM 5028 N N . ASN B 1 247 ? 2.596 7.629 22.891 1 97.06 247 ASN B N 1
ATOM 5029 C CA . ASN B 1 247 ? 3.238 7.77 24.188 1 97.06 247 ASN B CA 1
ATOM 5030 C C . ASN B 1 247 ? 2.861 9.086 24.859 1 97.06 247 ASN B C 1
ATOM 5032 O O . ASN B 1 247 ? 2.865 9.188 26.078 1 97.06 247 ASN B O 1
ATOM 5036 N N . VAL B 1 248 ? 2.484 10.086 24.094 1 97.5 248 VAL B N 1
ATOM 5037 C CA . VAL B 1 248 ? 2.238 11.391 24.688 1 97.5 248 VAL B CA 1
ATOM 5038 C C . VAL B 1 248 ? 0.742 11.578 24.922 1 97.5 248 VAL B C 1
ATOM 5040 O O . VAL B 1 248 ? 0.327 12.539 25.578 1 97.5 248 VAL B O 1
ATOM 5043 N N . LEU B 1 249 ? -0.056 10.68 24.422 1 98.06 249 LEU B N 1
ATOM 5044 C CA . LEU B 1 249 ? -1.501 10.789 24.594 1 98.06 249 LEU B CA 1
ATOM 5045 C C . LEU B 1 249 ? -1.902 10.523 26.047 1 98.06 249 LEU B C 1
ATOM 5047 O O . LEU B 1 249 ? -1.231 9.766 26.75 1 98.06 249 LEU B O 1
ATOM 5051 N N . SER B 1 250 ? -2.965 11.125 26.422 1 96.56 250 SER B N 1
ATOM 5052 C CA . SER B 1 250 ? -3.502 11 27.766 1 96.56 250 SER B CA 1
ATOM 5053 C C . SER B 1 250 ? -3.885 9.555 28.078 1 96.56 250 SER B C 1
ATOM 5055 O O . SER B 1 250 ? -4.449 8.859 27.219 1 96.56 250 SER B O 1
ATOM 5057 N N . LYS B 1 251 ? -3.688 9.164 29.281 1 93.12 251 LYS B N 1
ATOM 5058 C CA . LYS B 1 251 ? -4.062 7.828 29.734 1 93.12 251 LYS B CA 1
ATOM 5059 C C . LYS B 1 251 ? -5.57 7.727 29.938 1 93.12 251 LYS B C 1
ATOM 5061 O O . LYS B 1 251 ? -6.117 6.625 30.047 1 93.12 251 LYS B O 1
ATOM 5066 N N . LYS B 1 252 ? -6.16 8.859 30.047 1 93.88 252 LYS B N 1
ATOM 5067 C CA . LYS B 1 252 ? -7.609 8.891 30.188 1 93.88 252 LYS B CA 1
ATOM 5068 C C . LYS B 1 252 ? -8.305 8.766 28.844 1 93.88 252 LYS B C 1
ATOM 5070 O O . LYS B 1 252 ? -9.531 8.844 28.75 1 93.88 252 LYS B O 1
ATOM 5075 N N . GLY B 1 253 ? -7.516 8.562 27.875 1 95.5 253 GLY B N 1
ATOM 5076 C CA . GLY B 1 253 ? -8.039 8.484 26.531 1 95.5 253 GLY B CA 1
ATOM 5077 C C . GLY B 1 253 ? -7.582 9.625 25.641 1 95.5 253 GLY B C 1
ATOM 5078 O O . GLY B 1 253 ? -7.535 10.781 26.078 1 95.5 253 GLY B O 1
ATOM 5079 N N . GLY B 1 254 ? -7.148 9.336 24.484 1 98 254 GLY B N 1
ATOM 5080 C CA . GLY B 1 254 ? -6.715 10.289 23.484 1 98 254 GLY B CA 1
ATOM 5081 C C . GLY B 1 254 ? -6.816 9.75 22.062 1 98 254 GLY B C 1
ATOM 5082 O O . GLY B 1 254 ? -7.078 8.562 21.859 1 98 254 GLY B O 1
ATOM 5083 N N . ILE B 1 255 ? -6.699 10.688 21.125 1 98.75 255 ILE B N 1
ATOM 5084 C CA . ILE B 1 255 ? -6.766 10.234 19.734 1 98.75 255 ILE B CA 1
ATOM 5085 C C . ILE B 1 255 ? -5.59 10.812 18.953 1 98.75 255 ILE B C 1
ATOM 5087 O O . ILE B 1 255 ? -5.117 11.914 19.25 1 98.75 255 ILE B O 1
ATOM 5091 N N . PHE B 1 256 ? -5.141 9.984 18.094 1 98.88 256 PHE B N 1
ATOM 5092 C CA . PHE B 1 256 ? -4.27 10.438 17.016 1 98.88 256 PHE B CA 1
ATOM 5093 C C . PHE B 1 256 ? -5.043 10.57 15.711 1 98.88 256 PHE B C 1
ATOM 5095 O O . PHE B 1 256 ? -5.773 9.656 15.328 1 98.88 256 PHE B O 1
ATOM 5102 N N . VAL B 1 257 ? -4.875 11.711 15.023 1 98.88 257 VAL B N 1
ATOM 5103 C CA . VAL B 1 257 ? -5.598 11.938 13.773 1 98.88 257 VAL B CA 1
ATOM 5104 C C . VAL B 1 257 ? -4.625 12.359 12.68 1 98.88 257 VAL B C 1
ATOM 5106 O O . VAL B 1 257 ? -3.793 13.25 12.883 1 98.88 257 VAL B O 1
ATOM 5109 N N . MET B 1 258 ? -4.723 11.742 11.586 1 98.75 258 MET B N 1
ATOM 5110 C CA . MET B 1 258 ? -3.963 12.133 10.406 1 98.75 258 MET B CA 1
ATOM 5111 C C . MET B 1 258 ? -4.859 12.18 9.172 1 98.75 258 MET B C 1
ATOM 5113 O O . MET B 1 258 ? -5.949 11.609 9.172 1 98.75 258 MET B O 1
ATOM 5117 N N . ASP B 1 259 ? -4.461 12.914 8.195 1 97.88 259 ASP B N 1
ATOM 5118 C CA . ASP B 1 259 ? -5.184 12.914 6.922 1 97.88 259 ASP B CA 1
ATOM 5119 C C . ASP B 1 259 ? -4.359 12.242 5.824 1 97.88 259 ASP B C 1
ATOM 5121 O O . ASP B 1 259 ? -3.145 12.078 5.965 1 97.88 259 ASP B O 1
ATOM 5125 N N . LEU B 1 260 ? -5.059 11.766 4.898 1 97.31 260 LEU B N 1
ATOM 5126 C CA . LEU B 1 260 ? -4.504 11.094 3.729 1 97.31 260 LEU B CA 1
ATOM 5127 C C . LEU B 1 260 ? -5.277 11.469 2.467 1 97.31 260 LEU B C 1
ATOM 5129 O O . LEU B 1 260 ? -6.465 11.789 2.535 1 97.31 260 LEU B O 1
ATOM 5133 N N . TYR B 1 261 ? -4.566 11.461 1.368 1 95.88 261 TYR B N 1
ATOM 5134 C CA . TYR B 1 261 ? -5.246 11.625 0.089 1 95.88 261 TYR B CA 1
ATOM 5135 C C . TYR B 1 261 ? -4.898 10.492 -0.868 1 95.88 261 TYR B C 1
ATOM 5137 O O . TYR B 1 261 ? -3.885 9.812 -0.693 1 95.88 261 TYR B O 1
ATOM 5145 N N . GLY B 1 262 ? -5.742 10.25 -1.748 1 96.44 262 GLY B N 1
ATOM 5146 C CA . GLY B 1 262 ? -5.531 9.195 -2.725 1 96.44 262 GLY B CA 1
ATOM 5147 C C . GLY B 1 262 ? -6.488 9.266 -3.898 1 96.44 262 GLY B C 1
ATOM 5148 O O . GLY B 1 262 ? -7.141 10.289 -4.113 1 96.44 262 GLY B O 1
ATOM 5149 N N . GLY B 1 263 ? -6.527 8.117 -4.652 1 96.25 263 GLY B N 1
ATOM 5150 C CA . GLY B 1 263 ? -7.273 8.023 -5.895 1 96.25 263 GLY B CA 1
ATOM 5151 C C . GLY B 1 263 ? -6.391 7.805 -7.105 1 96.25 263 GLY B C 1
ATOM 5152 O O . GLY B 1 263 ? -5.164 7.902 -7.012 1 96.25 263 GLY B O 1
ATOM 5153 N N . VAL B 1 264 ? -7.012 7.582 -8.195 1 94.56 264 VAL B N 1
ATOM 5154 C CA . VAL B 1 264 ? -6.273 7.285 -9.422 1 94.56 264 VAL B CA 1
ATOM 5155 C C . VAL B 1 264 ? -5.438 8.492 -9.828 1 94.56 264 VAL B C 1
ATOM 5157 O O . VAL B 1 264 ? -4.312 8.344 -10.312 1 94.56 264 VAL B O 1
ATOM 5160 N N . SER B 1 265 ? -5.895 9.656 -9.617 1 94.38 265 SER B N 1
ATOM 5161 C CA . SER B 1 265 ? -5.215 10.883 -10.023 1 94.38 265 SER B CA 1
ATOM 5162 C C . SER B 1 265 ? -3.98 11.141 -9.164 1 94.38 265 SER B C 1
ATOM 5164 O O . SER B 1 265 ? -3.082 11.883 -9.562 1 94.38 265 SER B O 1
ATOM 5166 N N . SER B 1 266 ? -3.961 10.594 -7.984 1 96.38 266 SER B N 1
ATOM 5167 C CA . SER B 1 266 ? -2.844 10.82 -7.074 1 96.38 266 SER B CA 1
ATOM 5168 C C . SER B 1 266 ? -1.595 10.078 -7.535 1 96.38 266 SER B C 1
ATOM 5170 O O . SER B 1 266 ? -0.495 10.328 -7.039 1 96.38 266 SER B O 1
ATOM 5172 N N . GLU B 1 267 ? -1.717 9.148 -8.453 1 96.62 267 GLU B N 1
ATOM 5173 C CA . GLU B 1 267 ? -0.588 8.336 -8.891 1 96.62 267 GLU B CA 1
ATOM 5174 C C . GLU B 1 267 ? -0.203 8.664 -10.336 1 96.62 267 GLU B C 1
ATOM 5176 O O . GLU B 1 267 ? 0.216 7.781 -11.086 1 96.62 267 GLU B O 1
ATOM 5181 N N . CYS B 1 268 ? -0.474 9.789 -10.758 1 93.44 268 CYS B N 1
ATOM 5182 C CA . CYS B 1 268 ? -0.079 10.281 -12.07 1 93.44 268 CYS B CA 1
ATOM 5183 C C . CYS B 1 268 ? 0.355 11.734 -12.008 1 93.44 268 CYS B C 1
ATOM 5185 O O . CYS B 1 268 ? 0.131 12.414 -11 1 93.44 268 CYS B O 1
ATOM 5187 N N . LYS B 1 269 ? 0.958 12.156 -13.117 1 94.69 269 LYS B N 1
ATOM 5188 C CA . LYS B 1 269 ? 1.252 13.586 -13.242 1 94.69 269 LYS B CA 1
ATOM 5189 C C . LYS B 1 269 ? -0.029 14.414 -13.219 1 94.69 269 LYS B C 1
ATOM 5191 O O . LYS B 1 269 ? -1.024 14.047 -13.844 1 94.69 269 LYS B O 1
ATOM 5196 N N . LEU B 1 270 ? -0.015 15.5 -12.406 1 94 270 LEU B N 1
ATOM 5197 C CA . LEU B 1 270 ? -1.234 16.266 -12.195 1 94 270 LEU B CA 1
ATOM 5198 C C . LEU B 1 270 ? -0.908 17.719 -11.859 1 94 270 LEU B C 1
ATOM 5200 O O . LEU B 1 270 ? 0.027 17.984 -11.102 1 94 270 LEU B O 1
ATOM 5204 N N . ARG B 1 271 ? -1.643 18.641 -12.422 1 94.06 271 ARG B N 1
ATOM 5205 C CA . ARG B 1 271 ? -1.573 20.062 -12.094 1 94.06 271 ARG B CA 1
ATOM 5206 C C . ARG B 1 271 ? -2.961 20.625 -11.805 1 94.06 271 ARG B C 1
ATOM 5208 O O . ARG B 1 271 ? -3.855 20.547 -12.656 1 94.06 271 ARG B O 1
ATOM 5215 N N . LEU B 1 272 ? -3.168 21.125 -10.641 1 92.75 272 LEU B N 1
ATOM 5216 C CA . LEU B 1 272 ? -4.43 21.734 -10.227 1 92.75 272 LEU B CA 1
ATOM 5217 C C . LEU B 1 272 ? -4.246 23.203 -9.875 1 92.75 272 LEU B C 1
ATOM 5219 O O . LEU B 1 272 ? -3.193 23.594 -9.367 1 92.75 272 LEU B O 1
ATOM 5223 N N . GLN B 1 273 ? -5.242 23.984 -10.141 1 91.56 273 GLN B N 1
ATOM 5224 C CA . GLN B 1 273 ? -5.203 25.406 -9.82 1 91.56 273 GLN B CA 1
ATOM 5225 C C . GLN B 1 273 ? -6.469 25.844 -9.086 1 91.56 273 GLN B C 1
ATOM 5227 O O . GLN B 1 273 ? -7.547 25.297 -9.32 1 91.56 273 GLN B O 1
ATOM 5232 N N . ARG B 1 274 ? -6.242 26.797 -8.234 1 89.69 274 ARG B N 1
ATOM 5233 C CA . ARG B 1 274 ? -7.355 27.391 -7.496 1 89.69 274 ARG B CA 1
ATOM 5234 C C . ARG B 1 274 ? -7.156 28.891 -7.328 1 89.69 274 ARG B C 1
ATOM 5236 O O . ARG B 1 274 ? -6.109 29.328 -6.855 1 89.69 274 ARG B O 1
ATOM 5243 N N . ARG B 1 275 ? -8.211 29.609 -7.668 1 87.56 275 ARG B N 1
ATOM 5244 C CA . ARG B 1 275 ? -8.172 31.062 -7.48 1 87.56 275 ARG B CA 1
ATOM 5245 C C . ARG B 1 275 ? -8.641 31.438 -6.082 1 87.56 275 ARG B C 1
ATOM 5247 O O . ARG B 1 275 ? -9.719 31.016 -5.648 1 87.56 275 ARG B O 1
ATOM 5254 N N . ILE B 1 276 ? -7.801 32.125 -5.375 1 86 276 ILE B N 1
ATOM 5255 C CA . ILE B 1 276 ? -8.102 32.594 -4.023 1 86 276 ILE B CA 1
ATOM 5256 C C . ILE B 1 276 ? -7.922 34.094 -3.947 1 86 276 ILE B C 1
ATOM 5258 O O . ILE B 1 276 ? -6.797 34.625 -3.98 1 86 276 ILE B O 1
ATOM 5262 N N . SER B 1 277 ? -9.047 34.781 -3.738 1 82.44 277 SER B N 1
ATOM 5263 C CA . SER B 1 277 ? -9.008 36.219 -3.639 1 82.44 277 SER B CA 1
ATOM 5264 C C . SER B 1 277 ? -8.172 36.844 -4.758 1 82.44 277 SER B C 1
ATOM 5266 O O . SER B 1 277 ? -8.547 36.781 -5.93 1 82.44 277 SER B O 1
ATOM 5268 N N . ASN B 1 278 ? -6.934 37.281 -4.355 1 84.06 278 ASN B N 1
ATOM 5269 C CA . ASN B 1 278 ? -6.137 38.062 -5.297 1 84.06 278 ASN B CA 1
ATOM 5270 C C . ASN B 1 278 ? -4.945 37.281 -5.816 1 84.06 278 ASN B C 1
ATOM 5272 O O . ASN B 1 278 ? -3.984 37.844 -6.328 1 84.06 278 ASN B O 1
ATOM 5276 N N . PHE B 1 279 ? -5.047 35.969 -5.629 1 91.12 279 PHE B N 1
ATOM 5277 C CA . PHE B 1 279 ? -3.945 35.188 -6.18 1 91.12 279 PHE B CA 1
ATOM 5278 C C . PHE B 1 279 ? -4.422 33.812 -6.613 1 91.12 279 PHE B C 1
ATOM 5280 O O . PHE B 1 279 ? -5.566 33.438 -6.352 1 91.12 279 PHE B O 1
ATOM 5287 N N . THR B 1 280 ? -3.512 33.125 -7.398 1 91.94 280 THR B N 1
ATOM 5288 C CA . THR B 1 280 ? -3.809 31.75 -7.844 1 91.94 280 THR B CA 1
ATOM 5289 C C . THR B 1 280 ? -2.855 30.75 -7.203 1 91.94 280 THR B C 1
ATOM 5291 O O . THR B 1 280 ? -1.638 30.953 -7.219 1 91.94 280 THR B O 1
ATOM 5294 N N . TYR B 1 281 ? -3.465 29.828 -6.582 1 94.44 281 TYR B N 1
ATOM 5295 C CA . TYR B 1 281 ? -2.74 28.703 -5.996 1 94.44 281 TYR B CA 1
ATOM 5296 C C . TYR B 1 281 ? -2.627 27.562 -6.988 1 94.44 281 TYR B C 1
ATOM 5298 O O . TYR B 1 281 ? -3.615 27.172 -7.609 1 94.44 281 TYR B O 1
ATOM 5306 N N . VAL B 1 282 ? -1.358 26.984 -7.164 1 94.5 282 VAL B N 1
ATOM 5307 C CA . VAL B 1 282 ? -1.149 25.891 -8.102 1 94.5 282 VAL B CA 1
ATOM 5308 C C . VAL B 1 282 ? -0.537 24.703 -7.371 1 94.5 282 VAL B C 1
ATOM 5310 O O . VAL B 1 282 ? 0.488 24.828 -6.699 1 94.5 282 VAL B O 1
ATOM 5313 N N . TRP B 1 283 ? -1.181 23.578 -7.453 1 95.81 283 TRP B N 1
ATOM 5314 C CA . TRP B 1 283 ? -0.671 22.281 -7.016 1 95.81 283 TRP B CA 1
ATOM 5315 C C . TRP B 1 283 ? -0.095 21.5 -8.188 1 95.81 283 TRP B C 1
ATOM 5317 O O . TRP B 1 283 ? -0.814 21.172 -9.133 1 95.81 283 TRP B O 1
ATOM 5327 N N . GLU B 1 284 ? 1.195 21.203 -8.086 1 96.38 284 GLU B N 1
ATOM 5328 C CA . GLU B 1 284 ? 1.846 20.438 -9.148 1 96.38 284 GLU B CA 1
ATOM 5329 C C . GLU B 1 284 ? 2.377 19.109 -8.617 1 96.38 284 GLU B C 1
ATOM 5331 O O . GLU B 1 284 ? 3.168 19.078 -7.676 1 96.38 284 GLU B O 1
ATOM 5336 N N . GLN B 1 285 ? 1.925 18.062 -9.211 1 96.81 285 GLN B N 1
ATOM 5337 C CA . GLN B 1 285 ? 2.318 16.703 -8.898 1 96.81 285 GLN B CA 1
ATOM 5338 C C . GLN B 1 285 ? 3.094 16.062 -10.047 1 96.81 285 GLN B C 1
ATOM 5340 O O . GLN B 1 285 ? 2.602 16.016 -11.18 1 96.81 285 GLN B O 1
ATOM 5345 N N . GLU B 1 286 ? 4.34 15.602 -9.789 1 96.94 286 GLU B N 1
ATOM 5346 C CA . GLU B 1 286 ? 5.16 14.961 -10.812 1 96.94 286 GLU B CA 1
ATOM 5347 C C . GLU B 1 286 ? 4.746 13.5 -11.016 1 96.94 286 GLU B C 1
ATOM 5349 O O . GLU B 1 286 ? 3.748 13.047 -10.453 1 96.94 286 GLU B O 1
ATOM 5354 N N . GLU B 1 287 ? 5.48 12.852 -11.891 1 95.88 287 GLU B N 1
ATOM 5355 C CA . GLU B 1 287 ? 5.199 11.445 -12.18 1 95.88 287 GLU B CA 1
ATOM 5356 C C . GLU B 1 287 ? 5.324 10.586 -10.922 1 95.88 287 GLU B C 1
ATOM 5358 O O . GLU B 1 287 ? 6.07 10.93 -10 1 95.88 287 GLU B O 1
ATOM 5363 N N . PHE B 1 288 ? 4.598 9.562 -10.969 1 97.81 288 PHE B N 1
ATOM 5364 C CA . PHE B 1 288 ? 4.512 8.68 -9.805 1 97.81 288 PHE B CA 1
ATOM 5365 C C . PHE B 1 288 ? 5.367 7.438 -10 1 97.81 288 PHE B C 1
ATOM 5367 O O . PHE B 1 288 ? 5.176 6.695 -10.969 1 97.81 288 PHE B O 1
ATOM 5374 N N . ASP B 1 289 ? 6.309 7.195 -9.086 1 98 289 ASP B N 1
ATOM 5375 C CA . ASP B 1 289 ? 7.156 6.008 -9.086 1 98 289 ASP B CA 1
ATOM 5376 C C . ASP B 1 289 ? 6.48 4.848 -8.359 1 98 289 ASP B C 1
ATOM 5378 O O . ASP B 1 289 ? 6.383 4.852 -7.133 1 98 289 ASP B O 1
ATOM 5382 N N . ILE B 1 290 ? 6.102 3.801 -9.078 1 97.12 290 ILE B N 1
ATOM 5383 C CA . ILE B 1 290 ? 5.293 2.74 -8.484 1 97.12 290 ILE B CA 1
ATOM 5384 C C . ILE B 1 290 ? 6.191 1.796 -7.688 1 97.12 290 ILE B C 1
ATOM 5386 O O . ILE B 1 290 ? 5.723 1.095 -6.789 1 97.12 290 ILE B O 1
ATOM 5390 N N . LEU B 1 291 ? 7.508 1.713 -7.926 1 97.75 291 LEU B N 1
ATOM 5391 C CA . LEU B 1 291 ? 8.406 0.806 -7.227 1 97.75 291 LEU B CA 1
ATOM 5392 C C . LEU B 1 291 ? 8.656 1.28 -5.797 1 97.75 291 LEU B C 1
ATOM 5394 O O . LEU B 1 291 ? 8.875 0.467 -4.898 1 97.75 291 LEU B O 1
ATOM 5398 N N . ASN B 1 292 ? 8.578 2.596 -5.66 1 97.31 292 ASN B N 1
ATOM 5399 C CA . ASN B 1 292 ? 8.82 3.188 -4.348 1 97.31 292 ASN B CA 1
ATOM 5400 C C . ASN B 1 292 ? 7.586 3.924 -3.834 1 97.31 292 ASN B C 1
ATOM 5402 O O . ASN B 1 292 ? 7.562 4.375 -2.688 1 97.31 292 ASN B O 1
ATOM 5406 N N . ARG B 1 293 ? 6.613 4.031 -4.656 1 98.06 293 ARG B N 1
ATOM 5407 C CA . ARG B 1 293 ? 5.359 4.742 -4.422 1 98.06 293 ARG B CA 1
ATOM 5408 C C . ARG B 1 293 ? 5.617 6.176 -3.979 1 98.06 293 ARG B C 1
ATOM 5410 O O . ARG B 1 293 ? 5.035 6.645 -2.996 1 98.06 293 ARG B O 1
ATOM 5417 N N . LYS B 1 294 ? 6.438 6.82 -4.684 1 98 294 LYS B N 1
ATOM 5418 C CA . LYS B 1 294 ? 6.852 8.18 -4.348 1 98 294 LYS B CA 1
ATOM 5419 C C . LYS B 1 294 ? 6.516 9.148 -5.48 1 98 294 LYS B C 1
ATOM 5421 O O . LYS B 1 294 ? 6.414 8.742 -6.641 1 98 294 LYS B O 1
ATOM 5426 N N . THR B 1 295 ? 6.277 10.359 -5.121 1 98.12 295 THR B N 1
ATOM 5427 C CA . THR B 1 295 ? 6.094 11.461 -6.062 1 98.12 295 THR B CA 1
ATOM 5428 C C . THR B 1 295 ? 6.566 12.773 -5.449 1 98.12 295 THR B C 1
ATOM 5430 O O . THR B 1 295 ? 6.77 12.867 -4.238 1 98.12 295 THR B O 1
ATOM 5433 N N . ARG B 1 296 ? 6.789 13.734 -6.27 1 98 296 ARG B N 1
ATOM 5434 C CA . ARG B 1 296 ? 7.16 15.078 -5.828 1 98 296 ARG B CA 1
ATOM 5435 C C . ARG B 1 296 ? 6.004 16.047 -6.02 1 98 296 ARG B C 1
ATOM 5437 O O . ARG B 1 296 ? 5.391 16.094 -7.09 1 98 296 ARG B O 1
ATOM 5444 N N . ILE B 1 297 ? 5.699 16.781 -4.992 1 97.75 297 ILE B N 1
ATOM 5445 C CA . ILE B 1 297 ? 4.652 17.797 -5.016 1 97.75 297 ILE B CA 1
ATOM 5446 C C . ILE B 1 297 ? 5.273 19.188 -4.914 1 97.75 297 ILE B C 1
ATOM 5448 O O . ILE B 1 297 ? 6.137 19.422 -4.066 1 97.75 297 ILE B O 1
ATOM 5452 N N . SER B 1 298 ? 4.836 20.094 -5.738 1 97.56 298 SER B N 1
ATOM 5453 C CA . SER B 1 298 ? 5.266 21.484 -5.672 1 97.56 298 SER B CA 1
ATOM 5454 C C . SER B 1 298 ? 4.07 22.422 -5.621 1 97.56 298 SER B C 1
ATOM 5456 O O . SER B 1 298 ? 3.09 22.234 -6.348 1 97.56 298 SER B O 1
ATOM 5458 N N . LEU B 1 299 ? 4.176 23.375 -4.746 1 96.94 299 LEU B N 1
ATOM 5459 C CA . LEU B 1 299 ? 3.156 24.422 -4.637 1 96.94 299 LEU B CA 1
ATOM 5460 C C . LEU B 1 299 ? 3.672 25.75 -5.176 1 96.94 299 LEU B C 1
ATOM 5462 O O . LEU B 1 299 ? 4.785 26.156 -4.852 1 96.94 299 LEU B O 1
ATOM 5466 N N . HIS B 1 300 ? 2.896 26.359 -6.027 1 96 300 HIS B N 1
ATOM 5467 C CA . HIS B 1 300 ? 3.213 27.656 -6.605 1 96 300 HIS B CA 1
ATOM 5468 C C . HIS B 1 300 ? 2.119 28.672 -6.305 1 96 300 HIS B C 1
ATOM 5470 O O . HIS B 1 300 ? 0.958 28.297 -6.109 1 96 300 HIS B O 1
ATOM 5476 N N . PHE B 1 301 ? 2.549 29.953 -6.242 1 95.62 301 PHE B N 1
ATOM 5477 C CA . PHE B 1 301 ? 1.613 31.062 -6.09 1 95.62 301 PHE B CA 1
ATOM 5478 C C . PHE B 1 301 ? 1.82 32.094 -7.184 1 95.62 301 PHE B C 1
ATOM 5480 O O . PHE B 1 301 ? 2.934 32.594 -7.375 1 95.62 301 PHE B O 1
ATOM 5487 N N . HIS B 1 302 ? 0.749 32.375 -7.855 1 93.88 302 HIS B N 1
ATOM 5488 C CA . HIS B 1 302 ? 0.764 33.438 -8.836 1 93.88 302 HIS B CA 1
ATOM 5489 C C . HIS B 1 302 ? 0.045 34.688 -8.312 1 93.88 302 HIS B C 1
ATOM 5491 O O . HIS B 1 302 ? -1.174 34.656 -8.125 1 93.88 302 HIS B O 1
ATOM 5497 N N . LEU B 1 303 ? 0.858 35.688 -8.086 1 91.12 303 LEU B N 1
ATOM 5498 C CA . LEU B 1 303 ? 0.335 36.938 -7.559 1 91.12 303 LEU B CA 1
ATOM 5499 C C . LEU B 1 303 ? 0.146 37.969 -8.68 1 91.12 303 LEU B C 1
ATOM 5501 O O . LEU B 1 303 ? 1.046 38.75 -8.953 1 91.12 303 LEU B O 1
ATOM 5505 N N . GLY B 1 304 ? -0.977 38.031 -9.266 1 79.25 304 GLY B N 1
ATOM 5506 C CA . GLY B 1 304 ? -1.199 38.906 -10.398 1 79.25 304 GLY B CA 1
ATOM 5507 C C . GLY B 1 304 ? -0.393 38.531 -11.625 1 79.25 304 GLY B C 1
ATOM 5508 O O . GLY B 1 304 ? -0.054 37.344 -11.805 1 79.25 304 GLY B O 1
ATOM 5509 N N . LYS B 1 305 ? -0.267 39.438 -12.5 1 74.75 305 LYS B N 1
ATOM 5510 C CA . LYS B 1 305 ? 0.338 39.188 -13.805 1 74.75 305 LYS B CA 1
ATOM 5511 C C . LYS B 1 305 ? 1.862 39.188 -13.719 1 74.75 305 LYS B C 1
ATOM 5513 O O . LYS B 1 305 ? 2.543 38.562 -14.523 1 74.75 305 LYS B O 1
ATOM 5518 N N . GLN B 1 306 ? 2.281 39.75 -12.695 1 77.94 306 GLN B N 1
ATOM 5519 C CA . GLN B 1 306 ? 3.717 40 -12.797 1 77.94 306 GLN B CA 1
ATOM 5520 C C . GLN B 1 306 ? 4.473 39.281 -11.68 1 77.94 306 GLN B C 1
ATOM 5522 O O . GLN B 1 306 ? 5.691 39.094 -11.758 1 77.94 306 GLN B O 1
ATOM 5527 N N . HIS B 1 307 ? 3.857 38.844 -10.719 1 88.5 307 HIS B N 1
ATOM 5528 C CA . HIS B 1 307 ? 4.602 38.281 -9.594 1 88.5 307 HIS B CA 1
ATOM 5529 C C . HIS B 1 307 ? 4.18 36.844 -9.312 1 88.5 307 HIS B C 1
ATOM 5531 O O . HIS B 1 307 ? 2.984 36.562 -9.273 1 88.5 307 HIS B O 1
ATOM 5537 N N . SER B 1 308 ? 5.18 35.938 -9.336 1 91.56 308 SER B N 1
ATOM 5538 C CA . SER B 1 308 ? 4.918 34.562 -9.023 1 91.56 308 SER B CA 1
ATOM 5539 C C . SER B 1 308 ? 5.984 33.969 -8.094 1 91.56 308 SER B C 1
ATOM 5541 O O . SER B 1 308 ? 7.152 34.375 -8.18 1 91.56 308 SER B O 1
ATOM 5543 N N . ILE B 1 309 ? 5.562 33.219 -7.109 1 94.69 309 ILE B N 1
ATOM 5544 C CA . ILE B 1 309 ? 6.465 32.438 -6.285 1 94.69 309 ILE B CA 1
ATOM 5545 C C . ILE B 1 309 ? 6.414 30.969 -6.723 1 94.69 309 ILE B C 1
ATOM 5547 O O . ILE B 1 309 ? 5.52 30.219 -6.316 1 94.69 309 ILE B O 1
ATOM 5551 N N . ARG B 1 310 ? 7.379 30.578 -7.488 1 94.06 310 ARG B N 1
ATOM 5552 C CA . ARG B 1 310 ? 7.453 29.203 -7.961 1 94.06 310 ARG B CA 1
ATOM 5553 C C . ARG B 1 310 ? 8.148 28.312 -6.941 1 94.06 310 ARG B C 1
ATOM 5555 O O . ARG B 1 310 ? 9.086 28.75 -6.262 1 94.06 310 ARG B O 1
ATOM 5562 N N . HIS B 1 311 ? 7.641 27.062 -6.922 1 95.94 311 HIS B N 1
ATOM 5563 C CA . HIS B 1 311 ? 8.203 26.094 -5.98 1 95.94 311 HIS B CA 1
ATOM 5564 C C . HIS B 1 311 ? 8.312 26.688 -4.582 1 95.94 311 HIS B C 1
ATOM 5566 O O . HIS B 1 311 ? 9.359 26.578 -3.936 1 95.94 311 HIS B O 1
ATOM 5572 N N . ALA B 1 312 ? 7.227 27.438 -4.254 1 96.19 312 ALA B N 1
ATOM 5573 C CA . ALA B 1 312 ? 7.203 28.016 -2.91 1 96.19 312 ALA B CA 1
ATOM 5574 C C . ALA B 1 312 ? 7.41 26.953 -1.847 1 96.19 312 ALA B C 1
ATOM 5576 O O . ALA B 1 312 ? 8.102 27.172 -0.851 1 96.19 312 ALA B O 1
ATOM 5577 N N . PHE B 1 313 ? 6.789 25.812 -2.041 1 96.69 313 PHE B N 1
ATOM 5578 C CA . PHE B 1 313 ? 6.973 24.609 -1.237 1 96.69 313 PHE B CA 1
ATOM 5579 C C . PHE B 1 313 ? 7.148 23.391 -2.127 1 96.69 313 PHE B C 1
ATOM 5581 O O . PHE B 1 313 ? 6.512 23.281 -3.18 1 96.69 313 PHE B O 1
ATOM 5588 N N . SER B 1 314 ? 8.016 22.516 -1.746 1 97.06 314 SER B N 1
ATOM 5589 C CA . SER B 1 314 ? 8.242 21.266 -2.453 1 97.06 314 SER B CA 1
ATOM 5590 C C . SER B 1 314 ? 8.359 20.094 -1.48 1 97.06 314 SER B C 1
ATOM 5592 O O . SER B 1 314 ? 9.023 20.203 -0.45 1 97.06 314 SER B O 1
ATOM 5594 N N . TYR B 1 315 ? 7.691 19.047 -1.809 1 97.06 315 TYR B N 1
ATOM 5595 C CA . TYR B 1 315 ? 7.652 17.859 -0.942 1 97.06 315 TYR B CA 1
ATOM 5596 C C . TYR B 1 315 ? 7.996 16.609 -1.721 1 97.06 315 TYR B C 1
ATOM 5598 O O . TYR B 1 315 ? 7.59 16.453 -2.875 1 97.06 315 TYR B O 1
ATOM 5606 N N . ASP B 1 316 ? 8.812 15.773 -1.131 1 97.62 316 ASP B N 1
ATOM 5607 C CA . ASP B 1 316 ? 9.008 14.398 -1.568 1 97.62 316 ASP B CA 1
ATOM 5608 C C . ASP B 1 316 ? 8.172 13.43 -0.731 1 97.62 316 ASP B C 1
ATOM 5610 O O . ASP B 1 316 ? 8.5 13.164 0.429 1 97.62 316 ASP B O 1
ATOM 5614 N N . TRP B 1 317 ? 7.105 12.914 -1.385 1 98.31 317 TRP B N 1
ATOM 5615 C CA . TRP B 1 317 ? 6.113 12.188 -0.601 1 98.31 317 TRP B CA 1
ATOM 5616 C C . TRP B 1 317 ? 6.074 10.711 -1.001 1 98.31 317 TRP B C 1
ATOM 5618 O O . TRP B 1 317 ? 6.18 1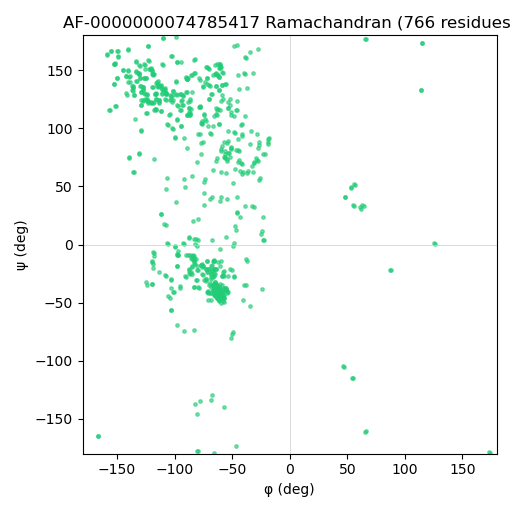0.383 -2.184 1 98.31 317 TRP B O 1
ATOM 5628 N N . ARG B 1 318 ? 5.973 9.828 -0.072 1 98.38 318 ARG B N 1
ATOM 5629 C CA . ARG B 1 318 ? 5.488 8.469 -0.283 1 98.38 318 ARG B CA 1
ATOM 5630 C C . ARG B 1 318 ? 3.986 8.383 -0.024 1 98.38 318 ARG B C 1
ATOM 5632 O O . ARG B 1 318 ? 3.502 8.836 1.016 1 98.38 318 ARG B O 1
ATOM 5639 N N . LEU B 1 319 ? 3.258 7.859 -0.939 1 97.94 319 LEU B N 1
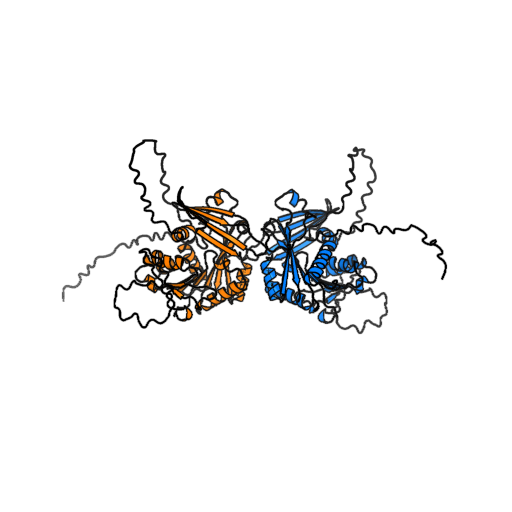ATOM 5640 C CA . LEU B 1 319 ? 1.83 7.656 -0.722 1 97.94 319 LEU B CA 1
ATOM 5641 C C . LEU B 1 319 ? 1.565 6.312 -0.052 1 97.94 319 LEU B C 1
ATOM 5643 O O . LEU B 1 319 ? 1.895 5.262 -0.607 1 97.94 319 LEU B O 1
ATOM 5647 N N . TRP B 1 320 ? 1.029 6.391 1.093 1 97.69 320 TRP B N 1
ATOM 5648 C CA . TRP B 1 320 ? 0.652 5.211 1.86 1 97.69 320 TRP B CA 1
ATOM 5649 C C . TRP B 1 320 ? -0.781 4.793 1.546 1 97.69 320 TRP B C 1
ATOM 5651 O O . TRP B 1 320 ? -1.652 5.641 1.347 1 97.69 320 TRP B O 1
ATOM 5661 N N . SER B 1 321 ? -1.037 3.514 1.529 1 96.94 321 SER B N 1
ATOM 5662 C CA . SER B 1 321 ? -2.42 3.053 1.449 1 96.94 321 SER B CA 1
ATOM 5663 C C . SER B 1 321 ? -3.076 3.033 2.826 1 96.94 321 SER B C 1
ATOM 5665 O O . SER B 1 321 ? -2.387 3.018 3.848 1 96.94 321 SER B O 1
ATOM 5667 N N . ILE B 1 322 ? -4.363 3.057 2.818 1 97.94 322 ILE B N 1
ATOM 5668 C CA . ILE B 1 322 ? -5.113 3.086 4.07 1 97.94 322 ILE B CA 1
ATOM 5669 C C . ILE B 1 322 ? -4.828 1.816 4.871 1 97.94 322 ILE B C 1
ATOM 5671 O O . ILE B 1 322 ? -4.508 1.884 6.059 1 97.94 322 ILE B O 1
ATOM 5675 N N . PRO B 1 323 ? -4.82 0.618 4.25 1 97.06 323 PRO B N 1
ATOM 5676 C CA . PRO B 1 323 ? -4.504 -0.578 5.039 1 97.06 323 PRO B CA 1
ATOM 5677 C C . PRO B 1 323 ? -3.082 -0.562 5.59 1 97.06 323 PRO B C 1
ATOM 5679 O O . PRO B 1 323 ? -2.84 -1.06 6.695 1 97.06 323 PRO B O 1
ATOM 5682 N N . GLU B 1 324 ? -2.158 -0.016 4.879 1 96.69 324 GLU B N 1
ATOM 5683 C CA . GLU B 1 324 ? -0.792 0.104 5.379 1 96.69 324 GLU B CA 1
ATOM 5684 C C . GLU B 1 324 ? -0.742 0.956 6.645 1 96.69 324 GLU B C 1
ATOM 5686 O O . GLU B 1 324 ? -0.052 0.609 7.605 1 96.69 324 GLU B O 1
ATOM 5691 N N . ILE B 1 325 ? -1.418 2.066 6.547 1 98.19 325 ILE B N 1
ATOM 5692 C CA . ILE B 1 325 ? -1.451 2.957 7.699 1 98.19 325 ILE B CA 1
ATOM 5693 C C . ILE B 1 325 ? -2.08 2.238 8.891 1 98.19 325 ILE B C 1
ATOM 5695 O O . ILE B 1 325 ? -1.578 2.326 10.016 1 98.19 325 ILE B O 1
ATOM 5699 N N . LYS B 1 326 ? -3.131 1.533 8.625 1 97.38 326 LYS B N 1
ATOM 5700 C CA . LYS B 1 326 ? -3.799 0.785 9.688 1 97.38 326 LYS B CA 1
ATOM 5701 C C . LYS B 1 326 ? -2.855 -0.235 10.32 1 97.38 326 LYS B C 1
ATOM 5703 O O . LYS B 1 326 ? -2.773 -0.338 11.547 1 97.38 326 LYS B O 1
ATOM 5708 N N . ASP B 1 327 ? -2.162 -0.937 9.484 1 96.31 327 ASP B N 1
ATOM 5709 C CA . ASP B 1 327 ? -1.2 -1.922 9.969 1 96.31 327 ASP B CA 1
ATOM 5710 C C . ASP B 1 327 ? -0.131 -1.265 10.836 1 96.31 327 ASP B C 1
ATOM 5712 O O . ASP B 1 327 ? 0.244 -1.801 11.883 1 96.31 327 ASP B O 1
ATOM 5716 N N . CYS B 1 328 ? 0.363 -0.149 10.406 1 98 328 CYS B N 1
ATOM 5717 C CA . CYS B 1 328 ? 1.417 0.552 11.133 1 98 328 CYS B CA 1
ATOM 5718 C C . CYS B 1 328 ? 0.911 1.053 12.484 1 98 328 CYS B C 1
ATOM 5720 O O . CYS B 1 328 ? 1.615 0.959 13.492 1 98 328 CYS B O 1
ATOM 5722 N N . LEU B 1 329 ? -0.282 1.604 12.508 1 98.62 329 LEU B N 1
ATOM 5723 C CA . LEU B 1 329 ? -0.875 2.1 13.742 1 98.62 329 LEU B CA 1
ATOM 5724 C C . LEU B 1 329 ? -1.099 0.962 14.734 1 98.62 329 LEU B C 1
ATOM 5726 O O . LEU B 1 329 ? -0.817 1.107 15.922 1 98.62 329 LEU B O 1
ATOM 5730 N N . GLU B 1 330 ? -1.579 -0.17 14.227 1 97.38 330 GLU B N 1
ATOM 5731 C CA . GLU B 1 330 ? -1.769 -1.341 15.078 1 97.38 330 GLU B CA 1
ATOM 5732 C C . GLU B 1 330 ? -0.441 -1.826 15.656 1 97.38 330 GLU B C 1
ATOM 5734 O O . GLU B 1 330 ? -0.35 -2.137 16.844 1 97.38 330 GLU B O 1
ATOM 5739 N N . GLU B 1 331 ? 0.492 -1.861 14.82 1 96.19 331 GLU B N 1
ATOM 5740 C CA . GLU B 1 331 ? 1.811 -2.303 15.266 1 96.19 331 GLU B CA 1
ATOM 5741 C C . GLU B 1 331 ? 2.396 -1.342 16.297 1 96.19 331 GLU B C 1
ATOM 5743 O O . GLU B 1 331 ? 3.145 -1.756 17.188 1 96.19 331 GLU B O 1
ATOM 5748 N N . ALA B 1 332 ? 2.096 -0.078 16.141 1 98.12 332 ALA B N 1
ATOM 5749 C CA . ALA B 1 332 ? 2.568 0.924 17.094 1 98.12 332 ALA B CA 1
ATOM 5750 C C . ALA B 1 332 ? 1.891 0.755 18.453 1 98.12 332 ALA B C 1
ATOM 5752 O O . ALA B 1 332 ? 2.389 1.248 19.469 1 98.12 332 ALA B O 1
ATOM 5753 N N . GLY B 1 333 ? 0.677 0.165 18.469 1 97.44 333 GLY B N 1
ATOM 5754 C CA . GLY B 1 333 ? 0.04 -0.136 19.75 1 97.44 333 GLY B CA 1
ATOM 5755 C C . GLY B 1 333 ? -1.36 0.436 19.859 1 97.44 333 GLY B C 1
ATOM 5756 O O . GLY B 1 333 ? -2.037 0.233 20.875 1 97.44 333 GLY B O 1
ATOM 5757 N N . PHE B 1 334 ? -1.848 1.117 18.812 1 97.81 334 PHE B N 1
ATOM 5758 C CA . PHE B 1 334 ? -3.213 1.629 18.859 1 97.81 334 PHE B CA 1
ATOM 5759 C C . PHE B 1 334 ? -4.223 0.491 18.75 1 97.81 334 PHE B C 1
ATOM 5761 O O . PHE B 1 334 ? -4.012 -0.463 17.984 1 97.81 334 PHE B O 1
ATOM 5768 N N . ARG B 1 335 ? -5.242 0.573 19.406 1 88.81 335 ARG B N 1
ATOM 5769 C CA . ARG B 1 335 ? -6.148 -0.569 19.5 1 88.81 335 ARG B CA 1
ATOM 5770 C C . ARG B 1 335 ? -7.367 -0.379 18.609 1 88.81 335 ARG B C 1
ATOM 5772 O O . ARG B 1 335 ? -8.016 -1.353 18.219 1 88.81 335 ARG B O 1
ATOM 5779 N N . SER B 1 336 ? -7.773 0.815 18.391 1 95.81 336 SER B N 1
ATOM 5780 C CA . SER B 1 336 ? -8.938 1.13 17.562 1 95.81 336 SER B CA 1
ATOM 5781 C C . SER B 1 336 ? -8.602 2.172 16.516 1 95.81 336 SER B C 1
ATOM 5783 O O . SER B 1 336 ? -8.109 3.254 16.828 1 95.81 336 SER B O 1
ATOM 5785 N N . ILE B 1 337 ? -8.867 1.765 15.328 1 97.94 337 ILE B N 1
ATOM 5786 C CA . ILE B 1 337 ? -8.555 2.645 14.211 1 97.94 337 ILE B CA 1
ATOM 5787 C C . ILE B 1 337 ? -9.797 2.836 13.344 1 97.94 337 ILE B C 1
ATOM 5789 O O . ILE B 1 337 ? -10.438 1.863 12.945 1 97.94 337 ILE B O 1
ATOM 5793 N N . HIS B 1 338 ? -10.117 4.082 13.031 1 98.38 338 HIS B N 1
ATOM 5794 C CA . HIS B 1 338 ? -11.297 4.449 12.258 1 98.38 338 HIS B CA 1
ATOM 5795 C C . HIS B 1 338 ? -10.914 5.285 11.039 1 98.38 338 HIS B C 1
ATOM 5797 O O . HIS B 1 338 ? -9.984 6.094 11.102 1 98.38 338 HIS B O 1
ATOM 5803 N N . VAL B 1 339 ? -11.648 5.039 9.961 1 98.38 339 VAL B N 1
ATOM 5804 C CA . VAL B 1 339 ? -11.359 5.758 8.727 1 98.38 339 VAL B CA 1
ATOM 5805 C C . VAL B 1 339 ? -12.594 6.551 8.289 1 98.38 339 VAL B C 1
ATOM 5807 O O . VAL B 1 339 ? -13.68 5.988 8.141 1 98.38 339 VAL B O 1
ATOM 5810 N N . TRP B 1 340 ? -12.422 7.84 8.156 1 98.31 340 TRP B N 1
ATOM 5811 C CA . TRP B 1 340 ? -13.422 8.734 7.586 1 98.31 340 TRP B CA 1
ATOM 5812 C C . TRP B 1 340 ? -12.992 9.219 6.203 1 98.31 340 TRP B C 1
ATOM 5814 O O . TRP B 1 340 ? -11.906 9.781 6.043 1 98.31 340 TRP B O 1
ATOM 5824 N N . ILE B 1 341 ? -13.836 9.016 5.211 1 97.06 341 ILE B N 1
ATOM 5825 C CA . ILE B 1 341 ? -13.391 9.258 3.846 1 97.06 341 ILE B CA 1
ATOM 5826 C C . ILE B 1 341 ? -14.445 10.062 3.088 1 97.06 341 ILE B C 1
ATOM 5828 O O . ILE B 1 341 ? -15.641 9.969 3.391 1 97.06 341 ILE B O 1
ATOM 5832 N N . ARG B 1 342 ? -14 10.867 2.176 1 95.25 342 ARG B N 1
ATOM 5833 C CA . ARG B 1 342 ? -14.891 11.641 1.311 1 95.25 342 ARG B CA 1
ATOM 5834 C C . ARG B 1 342 ? -14.375 11.656 -0.126 1 95.25 342 ARG B C 1
ATOM 5836 O O . ARG B 1 342 ? -13.172 11.688 -0.359 1 95.25 342 ARG B O 1
ATOM 5843 N N . LYS B 1 343 ? -15.305 11.641 -1.026 1 93.69 343 LYS B N 1
ATOM 5844 C CA . LYS B 1 343 ? -14.984 11.781 -2.443 1 93.69 343 LYS B CA 1
ATOM 5845 C C . LYS B 1 343 ? -14.641 13.227 -2.789 1 93.69 343 LYS B C 1
ATOM 5847 O O . LYS B 1 343 ? -15.297 14.156 -2.318 1 93.69 343 LYS B O 1
ATOM 5852 N N . MET B 1 344 ? -13.633 13.414 -3.535 1 92.38 344 MET B N 1
ATOM 5853 C CA . MET B 1 344 ? -13.219 14.727 -4.012 1 92.38 344 MET B CA 1
ATOM 5854 C C . MET B 1 344 ? -13.633 14.93 -5.469 1 92.38 344 MET B C 1
ATOM 5856 O O . MET B 1 344 ? -13.984 13.977 -6.156 1 92.38 344 MET B O 1
ATOM 5860 N N . PRO B 1 345 ? -13.656 16.172 -5.938 1 86.88 345 PRO B N 1
ATOM 5861 C CA . PRO B 1 345 ? -14.031 16.422 -7.332 1 86.88 345 PRO B CA 1
ATOM 5862 C C . PRO B 1 345 ? -13.125 15.695 -8.328 1 86.88 345 PRO B C 1
ATOM 5864 O O . PRO B 1 345 ? -11.922 15.562 -8.086 1 86.88 345 PRO B O 1
ATOM 5867 N N . ASP B 1 346 ? -13.711 15.328 -9.406 1 87.69 346 ASP B N 1
ATOM 5868 C CA . ASP B 1 346 ? -12.992 14.602 -10.453 1 87.69 346 ASP B CA 1
ATOM 5869 C C . ASP B 1 346 ? -11.977 15.516 -11.148 1 87.69 346 ASP B C 1
ATOM 5871 O O . ASP B 1 346 ? -12.352 16.531 -11.734 1 87.69 346 ASP B O 1
ATOM 5875 N N . THR B 1 347 ? -10.773 15.125 -11.188 1 88.19 347 THR B N 1
ATOM 5876 C CA . THR B 1 347 ? -9.703 15.945 -11.734 1 88.19 347 THR B CA 1
ATOM 5877 C C . THR B 1 347 ? -9.648 15.82 -13.258 1 88.19 347 THR B C 1
ATOM 5879 O O . THR B 1 347 ? -8.93 16.578 -13.922 1 88.19 347 THR B O 1
ATOM 5882 N N . LEU B 1 348 ? -10.297 14.82 -13.789 1 81.44 348 LEU B N 1
ATOM 5883 C CA . LEU B 1 348 ? -10.336 14.633 -15.234 1 81.44 348 LEU B CA 1
ATOM 5884 C C . LEU B 1 348 ? -11.188 15.719 -15.898 1 81.44 348 LEU B C 1
ATOM 5886 O O . LEU B 1 348 ? -11.07 15.945 -17.109 1 81.44 348 LEU B O 1
ATOM 5890 N N . ASP B 1 349 ? -12.031 16.297 -15.086 1 81.25 349 ASP B N 1
ATOM 5891 C CA . ASP B 1 349 ? -12.844 17.406 -15.555 1 81.25 349 ASP B CA 1
ATOM 5892 C C . ASP B 1 349 ? -12.039 18.703 -15.602 1 81.25 349 ASP B C 1
ATOM 5894 O O . ASP B 1 349 ? -11.555 19.172 -14.57 1 81.25 349 ASP B O 1
ATOM 5898 N N . ASP B 1 350 ? -11.945 19.219 -16.734 1 74.75 350 ASP B N 1
ATOM 5899 C CA . ASP B 1 350 ? -11.133 20.422 -16.938 1 74.75 350 ASP B CA 1
ATOM 5900 C C . ASP B 1 350 ? -11.57 21.547 -16 1 74.75 350 ASP B C 1
ATOM 5902 O O . ASP B 1 350 ? -10.734 22.312 -15.5 1 74.75 350 ASP B O 1
ATOM 5906 N N . HIS B 1 351 ? -12.844 21.609 -15.844 1 74.06 351 HIS B N 1
ATOM 5907 C CA . HIS B 1 351 ? -13.359 22.641 -14.945 1 74.06 351 HIS B CA 1
ATOM 5908 C C . HIS B 1 351 ? -12.852 22.422 -13.523 1 74.06 351 HIS B C 1
ATOM 5910 O O . HIS B 1 351 ? -12.445 23.375 -12.852 1 74.06 351 HIS B O 1
ATOM 5916 N N . ASN B 1 352 ? -12.891 21.234 -13.188 1 77.75 352 ASN B N 1
ATOM 5917 C CA . ASN B 1 352 ? -12.43 20.906 -11.844 1 77.75 352 ASN B CA 1
ATOM 5918 C C . ASN B 1 352 ? -10.93 21.125 -11.688 1 77.75 352 ASN B C 1
ATOM 5920 O O . ASN B 1 352 ? -10.453 21.453 -10.602 1 77.75 352 ASN B O 1
ATOM 5924 N N . ARG B 1 353 ? -10.273 21.125 -12.742 1 78.31 353 ARG B N 1
ATOM 5925 C CA . ARG B 1 353 ? -8.828 21.328 -12.68 1 78.31 353 ARG B CA 1
ATOM 5926 C C . ARG B 1 353 ? -8.492 22.812 -12.57 1 78.31 353 ARG B C 1
ATOM 5928 O O . ARG B 1 353 ? -7.527 23.188 -11.898 1 78.31 353 ARG B O 1
ATOM 5935 N N . GLN B 1 354 ? -9.305 23.531 -13.117 1 65.88 354 GLN B N 1
ATOM 5936 C CA . GLN B 1 354 ? -9.055 24.969 -13.164 1 65.88 354 GLN B CA 1
ATOM 5937 C C . GLN B 1 354 ? -9.586 25.656 -11.906 1 65.88 354 GLN B C 1
ATOM 5939 O O . GLN B 1 354 ? -9.102 26.734 -11.539 1 65.88 354 GLN B O 1
ATOM 5944 N N . GLU B 1 355 ? -10.57 24.953 -11.352 1 70.5 355 GLU B N 1
ATOM 5945 C CA . GLU B 1 355 ? -11.125 25.438 -10.086 1 70.5 355 GLU B CA 1
ATOM 5946 C C . GLU B 1 355 ? -11.414 24.281 -9.133 1 70.5 355 GLU B C 1
ATOM 5948 O O . GLU B 1 355 ? -12.57 23.906 -8.945 1 70.5 355 GLU B O 1
ATOM 5953 N N . PHE B 1 356 ? -10.375 23.844 -8.664 1 76.75 356 PHE B N 1
ATOM 5954 C CA . PHE B 1 356 ? -10.5 22.672 -7.812 1 76.75 356 PHE B CA 1
ATOM 5955 C C . PHE B 1 356 ? -11 23.062 -6.426 1 76.75 356 PHE B C 1
ATOM 5957 O O . PHE B 1 356 ? -10.219 23.516 -5.586 1 76.75 356 PHE B O 1
ATOM 5964 N N . ASN B 1 357 ? -12.281 22.969 -6.25 1 65.56 357 ASN B N 1
ATOM 5965 C CA . ASN B 1 357 ? -12.93 23.25 -4.973 1 65.56 357 ASN B CA 1
ATOM 5966 C C . ASN B 1 357 ? -13.742 22.047 -4.488 1 65.56 357 ASN B C 1
ATOM 5968 O O . ASN B 1 357 ? -14.547 21.5 -5.238 1 65.56 357 ASN B O 1
ATOM 5972 N N . ALA B 1 358 ? -13.406 21.594 -3.344 1 67.94 358 ALA B N 1
ATOM 5973 C CA . ALA B 1 358 ? -14.219 20.516 -2.771 1 67.94 358 ALA B CA 1
ATOM 5974 C C . ALA B 1 358 ? -15.641 20.984 -2.494 1 67.94 358 ALA B C 1
ATOM 5976 O O . ALA B 1 358 ? -15.859 22.156 -2.15 1 67.94 358 ALA B O 1
ATOM 5977 N N . ASP B 1 359 ? -16.594 20.062 -2.875 1 61.22 359 ASP B N 1
ATOM 5978 C CA . ASP B 1 359 ? -17.969 20.375 -2.545 1 61.22 359 ASP B CA 1
ATOM 5979 C C . ASP B 1 359 ? -18.172 20.469 -1.033 1 61.22 359 ASP B C 1
ATOM 5981 O O . ASP B 1 359 ? -17.938 19.5 -0.309 1 61.22 359 ASP B O 1
ATOM 5985 N N . ARG B 1 360 ? -18.516 21.578 -0.577 1 60.94 360 ARG B N 1
ATOM 5986 C CA . ARG B 1 360 ? -18.656 21.859 0.848 1 60.94 360 ARG B CA 1
ATOM 5987 C C . ARG B 1 360 ? -19.75 20.984 1.474 1 60.94 360 ARG B C 1
ATOM 5989 O O . ARG B 1 360 ? -19.766 20.797 2.691 1 60.94 360 ARG B O 1
ATOM 5996 N N . ASP B 1 361 ? -20.406 20.5 0.604 1 69.19 361 ASP B N 1
ATOM 5997 C CA . ASP B 1 361 ? -21.531 19.734 1.127 1 69.19 361 ASP B CA 1
ATOM 5998 C C . ASP B 1 361 ? -21.156 18.281 1.35 1 69.19 361 ASP B C 1
ATOM 6000 O O . ASP B 1 361 ? -21.875 17.547 2.029 1 69.19 361 ASP B O 1
ATOM 6004 N N . VAL B 1 362 ? -20 18.047 0.854 1 74.69 362 VAL B N 1
ATOM 6005 C CA . VAL B 1 362 ? -19.656 16.641 1.009 1 74.69 362 VAL B CA 1
ATOM 6006 C C . VAL B 1 362 ? -18.844 16.453 2.277 1 74.69 362 VAL B C 1
ATOM 6008 O O . VAL B 1 362 ? -17.734 16.984 2.391 1 74.69 362 VAL B O 1
ATOM 6011 N N . LYS B 1 363 ? -19.375 15.75 3.188 1 87.06 363 LYS B N 1
ATOM 6012 C CA . LYS B 1 363 ? -18.75 15.523 4.488 1 87.06 363 LYS B CA 1
ATOM 6013 C C . LYS B 1 363 ? -18.016 14.18 4.523 1 87.06 363 LYS B C 1
ATOM 6015 O O . LYS B 1 363 ? -18.266 13.312 3.688 1 87.06 363 LYS B O 1
ATOM 6020 N N . TYR B 1 364 ? -17.109 14.156 5.414 1 94.5 364 TYR B N 1
ATOM 6021 C CA . TYR B 1 364 ? -16.453 12.875 5.68 1 94.5 364 TYR B CA 1
ATOM 6022 C C . TYR B 1 364 ? -17.406 11.906 6.363 1 94.5 364 TYR B C 1
ATOM 6024 O O . TYR B 1 364 ? -18.188 12.297 7.23 1 94.5 364 TYR B O 1
ATOM 6032 N N . GLU B 1 365 ? -17.344 10.711 5.902 1 95.44 365 GLU B N 1
ATOM 6033 C CA . GLU B 1 365 ? -18.141 9.648 6.512 1 95.44 365 GLU B CA 1
ATOM 6034 C C . GLU B 1 365 ? -17.281 8.453 6.895 1 95.44 365 GLU B C 1
ATOM 6036 O O . GLU B 1 365 ? -16.312 8.141 6.203 1 95.44 365 GLU B O 1
ATOM 6041 N N . GLU B 1 366 ? -17.656 7.887 8.008 1 96.38 366 GLU B N 1
ATOM 6042 C CA . GLU B 1 366 ? -16.969 6.652 8.391 1 96.38 366 GLU B CA 1
ATOM 6043 C C . GLU B 1 366 ? -17.5 5.461 7.602 1 96.38 366 GLU B C 1
ATOM 6045 O O . GLU B 1 366 ? -18.688 5.137 7.691 1 96.38 366 GLU B O 1
ATOM 6050 N N . LEU B 1 367 ? -16.688 4.844 6.859 1 95.38 367 LEU B N 1
ATOM 6051 C CA . LEU B 1 367 ? -17.125 3.748 6 1 95.38 367 LEU B CA 1
ATOM 6052 C C . LEU B 1 367 ? -16.219 2.529 6.172 1 95.38 367 LEU B C 1
ATOM 6054 O O . LEU B 1 367 ? -15.062 2.662 6.566 1 95.38 367 LEU B O 1
ATOM 6058 N N . SER B 1 368 ? -16.797 1.346 5.875 1 95.06 368 SER B N 1
ATOM 6059 C CA . SER B 1 368 ? -16.031 0.105 5.938 1 95.06 368 SER B CA 1
ATOM 6060 C C . SER B 1 368 ? -15.539 -0.313 4.555 1 95.06 368 SER B C 1
ATOM 6062 O O . SER B 1 368 ? -14.664 -1.174 4.434 1 95.06 368 SER B O 1
ATOM 6064 N N . SER B 1 369 ? -16.156 0.227 3.604 1 95.94 369 SER B N 1
ATOM 6065 C CA . SER B 1 369 ? -15.758 0.034 2.211 1 95.94 369 SER B CA 1
ATOM 6066 C C . SER B 1 369 ? -15.992 1.298 1.392 1 95.94 369 SER B C 1
ATOM 6068 O O . SER B 1 369 ? -16.875 2.098 1.711 1 95.94 369 SER B O 1
ATOM 6070 N N . PHE B 1 370 ? -15.219 1.497 0.416 1 97.25 370 PHE B N 1
ATOM 6071 C CA . PHE B 1 370 ? -15.289 2.684 -0.43 1 97.25 370 PHE B CA 1
ATOM 6072 C C . PHE B 1 370 ? -14.68 2.404 -1.801 1 97.25 370 PHE B C 1
ATOM 6074 O O . PHE B 1 370 ? -13.5 2.078 -1.907 1 97.25 370 PHE B O 1
ATOM 6081 N N . PRO B 1 371 ? -15.492 2.463 -2.883 1 96.5 371 PRO B N 1
ATOM 6082 C CA . PRO B 1 371 ? -14.938 2.199 -4.211 1 96.5 371 PRO B CA 1
ATOM 6083 C C . PRO B 1 371 ? -13.891 3.23 -4.629 1 96.5 371 PRO B C 1
ATOM 6085 O O . PRO B 1 371 ? -13.992 4.402 -4.254 1 96.5 371 PRO B O 1
ATOM 6088 N N . GLN B 1 372 ? -12.953 2.787 -5.367 1 96.56 372 GLN B N 1
ATOM 6089 C CA . GLN B 1 372 ? -11.93 3.693 -5.883 1 96.56 372 GLN B CA 1
ATOM 6090 C C . GLN B 1 372 ? -12.562 4.84 -6.672 1 96.56 372 GLN B C 1
ATOM 6092 O O . GLN B 1 372 ? -13.562 4.648 -7.363 1 96.56 372 GLN B O 1
ATOM 6097 N N . GLN B 1 373 ? -12 6.051 -6.422 1 95.06 373 GLN B N 1
ATOM 6098 C CA . GLN B 1 373 ? -12.398 7.273 -7.109 1 95.06 373 GLN B CA 1
ATOM 6099 C C . GLN B 1 373 ? -11.211 7.93 -7.805 1 95.06 373 GLN B C 1
ATOM 6101 O O . GLN B 1 373 ? -10.07 7.496 -7.633 1 95.06 373 GLN B O 1
ATOM 6106 N N . ASP B 1 374 ? -11.562 8.914 -8.578 1 94.75 374 ASP B N 1
ATOM 6107 C CA . ASP B 1 374 ? -10.492 9.719 -9.164 1 94.75 374 ASP B CA 1
ATOM 6108 C C . ASP B 1 374 ? -9.648 10.383 -8.078 1 94.75 374 ASP B C 1
ATOM 6110 O O . ASP B 1 374 ? -8.422 10.414 -8.164 1 94.75 374 ASP B O 1
ATOM 6114 N N . ALA B 1 375 ? -10.367 10.891 -7.09 1 94.75 375 ALA B N 1
ATOM 6115 C CA . ALA B 1 375 ? -9.711 11.547 -5.965 1 94.75 375 ALA B CA 1
ATOM 6116 C C . ALA B 1 375 ? -10.523 11.391 -4.684 1 94.75 375 ALA B C 1
ATOM 6118 O O . ALA B 1 375 ? -11.75 11.43 -4.711 1 94.75 375 ALA B O 1
ATOM 6119 N N . TRP B 1 376 ? -9.875 11.242 -3.605 1 95.81 376 TRP B N 1
ATOM 6120 C CA . TRP B 1 376 ? -10.523 11.18 -2.299 1 95.81 376 TRP B CA 1
ATOM 6121 C C . TRP B 1 376 ? -9.594 11.688 -1.204 1 95.81 376 TRP B C 1
ATOM 6123 O O . TRP B 1 376 ? -8.375 11.742 -1.392 1 95.81 376 TRP B O 1
ATOM 6133 N N . ASN B 1 377 ? -10.125 12.156 -0.102 1 96.5 377 ASN B N 1
ATOM 6134 C CA . ASN B 1 377 ? -9.438 12.492 1.142 1 96.5 377 ASN B CA 1
ATOM 6135 C C . ASN B 1 377 ? -9.961 11.664 2.311 1 96.5 377 ASN B C 1
ATOM 6137 O O . ASN B 1 377 ? -11.125 11.258 2.324 1 96.5 377 ASN B O 1
ATOM 6141 N N . ALA B 1 378 ? -9.117 11.406 3.229 1 97.81 378 ALA B N 1
ATOM 6142 C CA . ALA B 1 378 ? -9.531 10.617 4.387 1 97.81 378 ALA B CA 1
ATOM 6143 C C . ALA B 1 378 ? -8.883 11.141 5.668 1 97.81 378 ALA B C 1
ATOM 6145 O O . ALA B 1 378 ? -7.785 11.695 5.633 1 97.81 378 ALA B O 1
ATOM 6146 N N . TYR B 1 379 ? -9.609 11.07 6.762 1 98.25 379 TYR B N 1
ATOM 6147 C CA . TYR B 1 379 ? -9.055 11.133 8.109 1 98.25 379 TYR B CA 1
ATOM 6148 C C . TYR B 1 379 ? -8.891 9.734 8.695 1 98.25 379 TYR B C 1
ATOM 6150 O O . TYR B 1 379 ? -9.812 8.914 8.633 1 98.25 379 TYR B O 1
ATOM 6158 N N . ILE B 1 380 ? -7.785 9.453 9.172 1 98.69 380 ILE B N 1
ATOM 6159 C CA . ILE B 1 380 ? -7.566 8.25 9.969 1 98.69 380 ILE B CA 1
ATOM 6160 C C . ILE B 1 380 ? -7.484 8.617 11.445 1 98.69 380 ILE B C 1
ATOM 6162 O O . ILE B 1 380 ? -6.68 9.461 11.844 1 98.69 380 ILE B O 1
ATOM 6166 N N . VAL B 1 381 ? -8.297 7.996 12.227 1 98.75 381 VAL B N 1
ATOM 6167 C CA . VAL B 1 381 ? -8.391 8.297 13.648 1 98.75 381 VAL B CA 1
ATOM 6168 C C . VAL B 1 381 ? -7.992 7.062 14.461 1 98.75 381 VAL B C 1
ATOM 6170 O O . VAL B 1 381 ? -8.648 6.023 14.383 1 98.75 381 VAL B O 1
ATOM 6173 N N . ALA B 1 382 ? -6.965 7.16 15.18 1 98.81 382 ALA B N 1
ATOM 6174 C CA . ALA B 1 382 ? -6.516 6.082 16.062 1 98.81 382 ALA B CA 1
ATOM 6175 C C . ALA B 1 382 ? -6.754 6.438 17.531 1 98.81 382 ALA B C 1
ATOM 6177 O O . ALA B 1 382 ? -6.418 7.539 17.969 1 98.81 382 ALA B O 1
ATOM 6178 N N . VAL B 1 383 ? -7.27 5.543 18.281 1 98.12 383 VAL B N 1
ATOM 6179 C CA . VAL B 1 383 ? -7.676 5.809 19.656 1 98.12 383 VAL B CA 1
ATOM 6180 C C . VAL B 1 383 ? -6.723 5.113 20.625 1 98.12 383 VAL B C 1
ATOM 6182 O O . VAL B 1 383 ? -6.336 3.961 20.406 1 98.12 383 VAL B O 1
ATOM 6185 N N . SER B 1 384 ? -6.359 5.938 21.578 1 92.62 384 SER B N 1
ATOM 6186 C CA . SER B 1 384 ? -5.516 5.355 22.609 1 92.62 384 SER B CA 1
ATOM 6187 C C . SER B 1 384 ? -6.355 4.719 23.719 1 92.62 384 SER B C 1
ATOM 6189 O O . SER B 1 384 ? -7.426 5.227 24.062 1 92.62 384 SER B O 1
ATOM 6191 N N . CYS B 1 385 ? -6.445 3.471 24.047 1 74.19 385 CYS B N 1
ATOM 6192 C CA . CYS B 1 385 ? -7.168 2.869 25.156 1 74.19 385 CYS B CA 1
ATOM 6193 C C . CYS B 1 385 ? -6.285 2.775 26.406 1 74.19 385 CYS B C 1
ATOM 6195 O O . CYS B 1 385 ? -5.062 2.658 26.281 1 74.19 385 CYS B O 1
#

Secondary structure (DSSP, 8-state):
-------TT--------------------SSS----------------------------------HHHHHHHHH--HHHHHHHHHHHHHHHT-SS---EEEEET-TT-HHHHHHHHS-TT-EEEEEES-HHHHHHHHHHTGGGS-TTGGGGEEEEES-TTSGGG-EEEE---------TTGGGSS----------SSSS-----EEEEEGGGS--PPBSEEEE-TTGGGG--SHHHHHHHHHHHHHHB-TT-EEEEEEEEESGGGGS-EEEEEEETTEEEEEEE---BTTTTEEEEEEEEEETTTEEEEEEEEEEEEPPPHHHHHHHHHHHT--EEEEEEEEPPPTTSHHHHHS----TT---EE-S--B--S-EEEEEEEEE-/-----------------------------SS-----------------------------------HHHHHHHHH--HHHHHHHHHHHHHHHT-SS---EEEEET-TT-HHHHHHHHS-TT-EEEEEES-HHHHHHHHHHTGGGS-TTGGGGEEEEES-TTSGGG-EEEE---------TTGGGSS----------SSSS-----EEEEEGGGS--PPBSEEEE-TTGGGG--SHHHHHHHHHHHHHHB-TT-EEEEEEEEESGGGGS-EEEEEEETTEEEEEEE---BTTTTEEEEEEEEEETTTEEEEEEEEEEEEPPPHHHHHHHHHHHT--EEEEEEEEPPPTTSHHHHHS----TT---EE-S--B--S-EEEEEEEEE-